Protein 3KZH (pdb70)

CATH classification: 3.40.1190.20

Structure (mmCIF, N/CA/C/O backbone):
data_3KZH
#
_entry.id   3KZH
#
_cell.length_a   52.396
_cell.length_b   108.102
_cell.length_c   110.918
_cell.angle_alpha   90.00
_cell.angle_beta   90.00
_cell.angle_gamma   90.00
#
_symmetry.space_group_name_H-M   'P 21 21 21'
#
loop_
_entity.id
_entity.type
_entity.pdbx_description
1 polymer 'Probable sugar kinase'
2 non-polymer beta-D-glucopyranose
3 water water
#
loop_
_atom_site.group_PDB
_atom_site.id
_atom_site.type_symbol
_atom_site.label_atom_id
_atom_site.label_alt_id
_atom_site.label_comp_id
_atom_site.label_asym_id
_atom_site.label_entity_id
_atom_site.label_seq_id
_atom_site.pdbx_PDB_ins_code
_atom_site.Cartn_x
_atom_site.Cartn_y
_atom_site.Cartn_z
_atom_site.occupancy
_atom_site.B_iso_or_equiv
_atom_site.auth_seq_id
_atom_site.auth_comp_id
_atom_site.auth_asym_id
_atom_site.auth_atom_id
_atom_site.pdbx_PDB_model_num
ATOM 1 N N . ARG A 1 4 ? 24.043 90.230 -5.494 1.00 65.71 4 ARG A N 1
ATOM 2 C CA . ARG A 1 4 ? 24.309 90.659 -6.897 1.00 65.80 4 ARG A CA 1
ATOM 3 C C . ARG A 1 4 ? 23.367 89.976 -7.888 1.00 65.26 4 ARG A C 1
ATOM 4 O O . ARG A 1 4 ? 23.085 88.775 -7.769 1.00 65.61 4 ARG A O 1
ATOM 6 N N . LYS A 1 5 ? 22.921 90.749 -8.884 1.00 63.65 5 LYS A N 1
ATOM 7 C CA . LYS A 1 5 ? 22.004 90.285 -9.937 1.00 61.11 5 LYS A CA 1
ATOM 8 C C . LYS A 1 5 ? 22.708 89.492 -11.056 1.00 58.70 5 LYS A C 1
ATOM 9 O O . LYS A 1 5 ? 22.125 89.238 -12.119 1.00 58.73 5 LYS A O 1
ATOM 11 N N . GLU A 1 6 ? 23.940 89.057 -10.767 1.00 54.76 6 GLU A N 1
ATOM 12 C CA . GLU A 1 6 ? 24.782 88.281 -11.681 1.00 50.84 6 GLU A CA 1
ATOM 13 C C . GLU A 1 6 ? 24.200 86.892 -11.989 1.00 44.06 6 GLU A C 1
ATOM 14 O O . GLU A 1 6 ? 23.480 86.331 -11.157 1.00 42.56 6 GLU A O 1
ATOM 20 N N . PRO A 1 7 ? 24.453 86.346 -13.207 1.00 38.63 7 PRO A N 1
ATOM 21 C CA . PRO A 1 7 ? 23.942 85.020 -13.583 1.00 34.75 7 PRO A CA 1
ATOM 22 C C . PRO A 1 7 ? 24.374 83.888 -12.641 1.00 30.11 7 PRO A C 1
ATOM 23 O O . PRO A 1 7 ? 25.479 83.903 -12.094 1.00 27.53 7 PRO A O 1
ATOM 27 N N . TYR A 1 8 ? 23.468 82.938 -12.437 1.00 26.25 8 TYR A N 1
ATOM 28 C CA . TYR A 1 8 ? 23.709 81.812 -11.547 1.00 24.26 8 TYR A CA 1
ATOM 29 C C . TYR A 1 8 ? 23.345 80.466 -12.156 1.00 22.56 8 TYR A C 1
ATOM 30 O O . TYR A 1 8 ? 22.569 80.391 -13.117 1.00 21.12 8 TYR A O 1
ATOM 39 N N . LEU A 1 9 ? 23.830 79.412 -11.502 1.00 21.97 9 LEU A N 1
ATOM 40 C CA . LEU A 1 9 ? 23.545 78.033 -11.883 1.00 22.10 9 LEU A CA 1
ATOM 41 C C . LEU A 1 9 ? 22.723 77.442 -10.761 1.00 19.89 9 LEU A C 1
ATOM 42 O O . LEU A 1 9 ? 23.078 77.578 -9.589 1.00 17.75 9 LEU A O 1
ATOM 47 N N . LEU A 1 10 ? 21.658 76.744 -11.140 1.00 18.94 10 LEU A N 1
ATOM 48 C CA . LEU A 1 10 ? 20.799 76.102 -10.176 1.00 18.09 10 LEU A CA 1
ATOM 49 C C . LEU A 1 10 ? 21.047 74.610 -10.113 1.00 17.60 10 LEU A C 1
ATOM 50 O O . LEU A 1 10 ? 21.181 73.948 -11.141 1.00 15.61 10 LEU A O 1
ATOM 55 N N . VAL A 1 11 ? 21.181 74.111 -8.887 1.00 16.15 11 VAL A N 1
ATOM 56 C CA . VAL A 1 11 ? 21.362 72.691 -8.630 1.00 18.75 11 VAL A CA 1
ATOM 57 C C . VAL A 1 11 ? 20.141 72.350 -7.784 1.00 20.75 11 VAL A C 1
ATOM 58 O O . VAL A 1 11 ? 19.854 73.041 -6.808 1.00 21.37 11 VAL A O 1
ATOM 62 N N . PHE A 1 12 ? 19.390 71.338 -8.210 1.00 21.11 12 PHE A N 1
ATOM 63 C CA . PHE A 1 12 ? 18.180 70.903 -7.507 1.00 21.02 12 PHE A CA 1
ATOM 64 C C . PHE A 1 12 ? 18.321 69.426 -7.116 1.00 18.91 12 PHE A C 1
ATOM 65 O O . PHE A 1 12 ? 18.422 68.576 -7.988 1.00 20.33 12 PHE A O 1
ATOM 73 N N . GLY A 1 13 ? 18.284 69.133 -5.816 1.00 17.97 13 GLY A N 1
ATOM 74 C CA . GLY A 1 13 ? 18.408 67.761 -5.342 1.00 18.99 13 GLY A CA 1
ATOM 75 C C . GLY A 1 13 ? 18.631 67.579 -3.846 1.00 19.86 13 GLY A C 1
ATOM 76 O O . GLY A 1 13 ? 18.668 68.544 -3.089 1.00 19.30 13 GLY A O 1
ATOM 77 N N . ALA A 1 14 ? 18.862 66.333 -3.443 1.00 21.53 14 ALA A N 1
ATOM 78 C CA . ALA A 1 14 ? 19.057 65.944 -2.040 1.00 23.32 14 ALA A CA 1
ATOM 79 C C . ALA A 1 14 ? 20.356 66.337 -1.314 1.00 23.28 14 ALA A C 1
ATOM 80 O O . ALA A 1 14 ? 21.398 66.529 -1.934 1.00 25.12 14 ALA A O 1
ATOM 82 N N . SER A 1 15 ? 20.239 66.487 0.007 1.00 25.80 15 SER A N 1
ATOM 83 C CA . SER A 1 15 ? 21.339 66.801 0.927 1.00 27.16 15 SER A CA 1
ATOM 84 C C . SER A 1 15 ? 21.237 65.757 2.027 1.00 28.09 15 SER A C 1
ATOM 85 O O . SER A 1 15 ? 20.207 65.656 2.696 1.00 28.40 15 SER A O 1
ATOM 88 N N . VAL A 1 16 ? 22.302 64.983 2.213 1.00 28.01 16 VAL A N 1
ATOM 89 C CA . VAL A 1 16 ? 22.330 63.947 3.236 1.00 28.36 16 VAL A CA 1
ATOM 90 C C . VAL A 1 16 ? 23.493 64.168 4.197 1.00 29.20 16 VAL A C 1
ATOM 91 O O . VAL A 1 16 ? 24.588 64.533 3.771 1.00 30.94 16 VAL A O 1
ATOM 95 N N . VAL A 1 17 ? 23.243 63.957 5.490 1.00 27.87 17 VAL A N 1
ATOM 96 C CA . VAL A 1 17 ? 24.295 64.039 6.502 1.00 27.24 17 VAL A CA 1
ATOM 97 C C . VAL A 1 17 ? 24.593 62.586 6.899 1.00 26.14 17 VAL A C 1
ATOM 98 O O . VAL A 1 17 ? 23.705 61.890 7.372 1.00 27.92 17 VAL A O 1
ATOM 102 N N . ASP A 1 18 ? 25.815 62.123 6.648 1.00 24.37 18 ASP A N 1
ATOM 103 C CA . ASP A 1 18 ? 26.238 60.766 7.010 1.00 25.81 18 ASP A CA 1
ATOM 104 C C . ASP A 1 18 ? 26.930 60.757 8.381 1.00 24.93 18 ASP A C 1
ATOM 105 O O . ASP A 1 18 ? 27.796 61.588 8.647 1.00 23.50 18 ASP A O 1
ATOM 110 N N . VAL A 1 19 ? 26.484 59.868 9.270 1.00 25.28 19 VAL A N 1
ATOM 111 C CA . VAL A 1 19 ? 27.063 59.718 10.617 1.00 25.30 19 VAL A CA 1
ATOM 112 C C . VAL A 1 19 ? 27.539 58.265 10.740 1.00 25.25 19 VAL A C 1
ATOM 113 O O . VAL A 1 19 ? 26.736 57.341 10.862 1.00 24.30 19 VAL A O 1
ATOM 117 N N . PHE A 1 20 ? 28.852 58.081 10.674 1.00 26.75 20 PHE A N 1
ATOM 118 C CA . PHE A 1 20 ? 29.470 56.761 10.723 1.00 30.35 20 PHE A CA 1
ATOM 119 C C . PHE A 1 20 ? 30.244 56.467 12.005 1.00 31.49 20 PHE A C 1
ATOM 120 O O . PHE A 1 20 ? 31.084 57.262 12.426 1.00 31.29 20 PHE A O 1
ATOM 128 N N . GLY A 1 21 ? 29.971 55.306 12.596 1.00 30.88 21 GLY A N 1
ATOM 129 C CA . GLY A 1 21 ? 30.663 54.878 13.802 1.00 31.48 21 GLY A CA 1
ATOM 130 C C . GLY A 1 21 ? 31.543 53.687 13.488 1.00 31.19 21 GLY A C 1
ATOM 131 O O . GLY A 1 21 ? 31.036 52.622 13.145 1.00 29.58 21 GLY A O 1
ATOM 132 N N . PHE A 1 22 ? 32.859 53.884 13.561 1.00 31.57 22 PHE A N 1
ATOM 133 C CA . PHE A 1 22 ? 33.840 52.832 13.279 1.00 33.76 22 PHE A CA 1
ATOM 134 C C . PHE A 1 22 ? 34.314 52.201 14.584 1.00 33.59 22 PHE A C 1
ATOM 135 O O . PHE A 1 22 ? 34.866 52.901 15.432 1.00 34.34 22 PHE A O 1
ATOM 143 N N . SER A 1 23 ? 34.135 50.886 14.726 1.00 34.05 23 SER A N 1
ATOM 144 C CA . SER A 1 23 ? 34.556 50.158 15.933 1.00 34.02 23 SER A CA 1
ATOM 145 C C . SER A 1 23 ? 36.078 50.072 16.083 1.00 34.48 23 SER A C 1
ATOM 146 O O . SER A 1 23 ? 36.774 49.713 15.133 1.00 31.29 23 SER A O 1
ATOM 149 N N . LYS A 1 24 ? 36.572 50.449 17.269 1.00 37.22 24 LYS A N 1
ATOM 150 C CA . LYS A 1 24 ? 38.006 50.407 17.603 1.00 40.14 24 LYS A CA 1
ATOM 151 C C . LYS A 1 24 ? 38.310 49.258 18.581 1.00 39.87 24 LYS A C 1
ATOM 152 O O . LYS A 1 24 ? 39.340 49.234 19.260 1.00 42.04 24 LYS A O 1
ATOM 158 N N . ALA A 1 25 ? 37.366 48.325 18.640 1.00 37.65 25 ALA A N 1
ATOM 159 C CA . ALA A 1 25 ? 37.416 47.117 19.456 1.00 36.44 25 ALA A CA 1
ATOM 160 C C . ALA A 1 25 ? 36.438 46.150 18.810 1.00 35.24 25 ALA A C 1
ATOM 161 O O . ALA A 1 25 ? 35.588 46.580 18.014 1.00 33.35 25 ALA A O 1
ATOM 163 N N . SER A 1 26 ? 36.539 44.866 19.172 1.00 33.11 26 SER A N 1
ATOM 164 C CA . SER A 1 26 ? 35.663 43.815 18.643 1.00 35.35 26 SER A CA 1
ATOM 165 C C . SER A 1 26 ? 34.184 44.106 18.864 1.00 33.88 26 SER A C 1
ATOM 166 O O . SER A 1 26 ? 33.752 44.323 19.997 1.00 31.08 26 SER A O 1
ATOM 169 N N . TYR A 1 27 ? 33.436 44.173 17.760 1.00 34.67 27 TYR A N 1
ATOM 170 C CA . TYR A 1 27 ? 31.998 44.449 17.797 1.00 35.55 27 TYR A CA 1
ATOM 171 C C . TYR A 1 27 ? 31.188 43.261 18.323 1.00 36.62 27 TYR A C 1
ATOM 172 O O . TYR A 1 27 ? 31.494 42.098 18.044 1.00 37.06 27 TYR A O 1
ATOM 181 N N . ARG A 1 28 ? 30.170 43.599 19.108 1.00 38.48 28 ARG A N 1
ATOM 182 C CA . ARG A 1 28 ? 29.232 42.662 19.709 1.00 43.61 28 ARG A CA 1
ATOM 183 C C . ARG A 1 28 ? 27.909 43.425 19.714 1.00 45.10 28 ARG A C 1
ATOM 184 O O . ARG A 1 28 ? 27.900 44.634 19.971 1.00 43.62 28 ARG A O 1
ATOM 192 N N . PRO A 1 29 ? 26.785 42.758 19.368 1.00 47.08 29 PRO A N 1
ATOM 193 C CA . PRO A 1 29 ? 25.485 43.445 19.370 1.00 49.52 29 PRO A CA 1
ATOM 194 C C . PRO A 1 29 ? 24.999 43.662 20.811 1.00 51.75 29 PRO A C 1
ATOM 195 O O . PRO A 1 29 ? 25.517 43.030 21.737 1.00 52.90 29 PRO A O 1
ATOM 199 N N . TYR A 1 30 ? 24.005 44.542 20.994 1.00 53.77 30 TYR A N 1
ATOM 200 C CA . TYR A 1 30 ? 23.405 44.896 22.310 1.00 57.05 30 TYR A CA 1
ATOM 201 C C . TYR A 1 30 ? 24.436 45.450 23.317 1.00 56.86 30 TYR A C 1
ATOM 202 O O . TYR A 1 30 ? 24.111 45.709 24.482 1.00 56.26 30 TYR A O 1
ATOM 211 N N . ASN A 1 31 ? 25.648 45.701 22.815 1.00 56.71 31 ASN A N 1
ATOM 212 C CA . ASN A 1 31 ? 26.785 46.175 23.601 1.00 56.61 31 ASN A CA 1
ATOM 213 C C . ASN A 1 31 ? 27.411 47.478 23.071 1.00 55.72 31 ASN A C 1
ATOM 214 O O . ASN A 1 31 ? 27.514 47.695 21.859 1.00 56.29 31 ASN A O 1
ATOM 219 N N . SER A 1 32 ? 27.818 48.331 24.012 1.00 53.64 32 SER A N 1
ATOM 220 C CA . SER A 1 32 ? 28.472 49.610 23.737 1.00 51.25 32 SER A CA 1
ATOM 221 C C . SER A 1 32 ? 29.939 49.347 23.355 1.00 49.64 32 SER A C 1
ATOM 222 O O . SER A 1 32 ? 30.741 48.934 24.197 1.00 49.83 32 SER A O 1
ATOM 225 N N . THR A 1 33 ? 30.258 49.539 22.074 1.00 47.14 33 THR A N 1
ATOM 226 C CA . THR A 1 33 ? 31.608 49.319 21.543 1.00 45.73 33 THR A CA 1
ATOM 227 C C . THR A 1 33 ? 32.391 50.640 21.437 1.00 46.60 33 THR A C 1
ATOM 228 O O . THR A 1 33 ? 31.841 51.638 20.982 1.00 45.86 33 THR A O 1
ATOM 232 N N . PRO A 1 34 ? 33.663 50.682 21.902 1.00 46.19 34 PRO A N 1
ATOM 233 C CA . PRO A 1 34 ? 34.397 51.949 21.772 1.00 45.27 34 PRO A CA 1
ATOM 234 C C . PRO A 1 34 ? 34.786 52.196 20.310 1.00 44.06 34 PRO A C 1
ATOM 235 O O . PRO A 1 34 ? 35.152 51.256 19.591 1.00 44.22 34 PRO A O 1
ATOM 239 N N . GLY A 1 35 ? 34.622 53.435 19.860 1.00 41.10 35 GLY A N 1
ATOM 240 C CA . GLY A 1 35 ? 34.944 53.740 18.483 1.00 40.67 35 GLY A CA 1
ATOM 241 C C . GLY A 1 35 ? 35.154 55.188 18.106 1.00 39.73 35 GLY A C 1
ATOM 242 O O . GLY A 1 35 ? 35.346 56.051 18.960 1.00 38.29 35 GLY A O 1
ATOM 243 N N . HIS A 1 36 ? 35.142 55.428 16.798 1.00 37.63 36 HIS A N 1
ATOM 244 C CA . HIS A 1 36 ? 35.339 56.753 16.237 1.00 36.44 36 HIS A CA 1
ATOM 245 C C . HIS A 1 36 ? 34.150 57.165 15.380 1.00 34.19 36 HIS A C 1
ATOM 246 O O . HIS A 1 36 ? 33.765 56.448 14.457 1.00 33.23 36 HIS A O 1
ATOM 253 N N . VAL A 1 37 ? 33.595 58.331 15.697 1.00 32.46 37 VAL A N 1
ATOM 254 C CA . VAL A 1 37 ? 32.461 58.893 14.974 1.00 35.10 37 VAL A CA 1
ATOM 255 C C . VAL A 1 37 ? 32.930 59.893 13.913 1.00 35.83 37 VAL A C 1
ATOM 256 O O . VAL A 1 37 ? 33.695 60.818 14.206 1.00 36.35 37 VAL A O 1
ATOM 260 N N . LYS A 1 38 ? 32.448 59.692 12.690 1.00 36.40 38 LYS A N 1
ATOM 261 C CA . LYS A 1 38 ? 32.784 60.541 11.554 1.00 37.83 38 LYS A CA 1
ATOM 262 C C . LYS A 1 38 ? 31.484 61.121 10.989 1.00 35.78 38 LYS A C 1
ATOM 263 O O . LYS A 1 38 ? 30.535 60.391 10.710 1.00 32.95 38 LYS A O 1
ATOM 269 N N . ILE A 1 39 ? 31.439 62.447 10.885 1.00 35.21 39 ILE A N 1
ATOM 270 C CA . ILE A 1 39 ? 30.281 63.152 10.333 1.00 34.54 39 ILE A CA 1
ATOM 271 C C . ILE A 1 39 ? 30.699 63.774 8.997 1.00 32.24 39 ILE A C 1
ATOM 272 O O . ILE A 1 39 ? 31.704 64.484 8.920 1.00 31.24 39 ILE A O 1
ATOM 277 N N . SER A 1 40 ? 29.945 63.471 7.944 1.00 31.74 40 SER A N 1
ATOM 278 C CA . SER A 1 40 ? 30.229 64.011 6.615 1.00 30.01 40 SER A CA 1
ATOM 279 C C . SER A 1 40 ? 28.957 64.363 5.860 1.00 29.17 40 SER A C 1
ATOM 280 O O . SER A 1 40 ? 27.902 63.786 6.104 1.00 27.98 40 SER A O 1
ATOM 283 N N . PHE A 1 41 ? 29.077 65.315 4.941 1.00 26.16 41 PHE A N 1
ATOM 284 C CA . PHE A 1 41 ? 27.958 65.756 4.118 1.00 25.02 41 PHE A CA 1
ATOM 285 C C . PHE A 1 41 ? 27.975 65.070 2.757 1.00 23.57 41 PHE A C 1
ATOM 286 O O . PHE A 1 41 ? 29.009 65.015 2.085 1.00 23.24 41 PHE A O 1
ATOM 294 N N . GLY A 1 42 ? 26.815 64.556 2.360 1.00 24.59 42 GLY A N 1
ATOM 295 C CA . GLY A 1 42 ? 26.689 63.841 1.104 1.00 23.06 42 GLY A CA 1
ATOM 296 C C . GLY A 1 42 ? 25.491 64.240 0.276 1.00 21.45 42 GLY A C 1
ATOM 297 O O . GLY A 1 42 ? 24.841 65.254 0.545 1.00 17.15 42 GLY A O 1
ATOM 298 N N . GLY A 1 43 ? 25.155 63.367 -0.677 1.00 20.52 43 GLY A N 1
ATOM 299 C CA . GLY A 1 43 ? 24.076 63.615 -1.620 1.00 20.44 43 GLY A CA 1
ATOM 300 C C . GLY A 1 43 ? 24.777 64.140 -2.861 1.00 19.38 43 GLY A C 1
ATOM 301 O O . GLY A 1 43 ? 25.499 65.128 -2.763 1.00 17.40 43 GLY A O 1
ATOM 302 N N . VAL A 1 44 ? 24.610 63.462 -4.001 1.00 22.52 44 VAL A N 1
ATOM 303 C CA . VAL A 1 44 ? 25.239 63.828 -5.292 1.00 22.48 44 VAL A CA 1
ATOM 304 C C . VAL A 1 44 ? 25.128 65.320 -5.621 1.00 20.88 44 VAL A C 1
ATOM 305 O O . VAL A 1 44 ? 26.134 65.990 -5.875 1.00 15.61 44 VAL A O 1
ATOM 309 N N . CYS A 1 45 ? 23.899 65.825 -5.548 1.00 20.35 45 CYS A N 1
ATOM 310 C CA . CYS A 1 45 ? 23.586 67.217 -5.828 1.00 19.75 45 CYS A CA 1
ATOM 311 C C . CYS A 1 45 ? 24.240 68.207 -4.874 1.00 20.72 45 CYS A C 1
ATOM 312 O O . CYS A 1 45 ? 24.682 69.274 -5.307 1.00 19.33 45 CYS A O 1
ATOM 315 N N . ARG A 1 46 ? 24.368 67.826 -3.599 1.00 21.49 46 ARG A N 1
ATOM 316 C CA . ARG A 1 46 ? 25.022 68.682 -2.599 1.00 21.47 46 ARG A CA 1
ATOM 317 C C . ARG A 1 46 ? 26.522 68.746 -2.831 1.00 18.59 46 ARG A C 1
ATOM 318 O O . ARG A 1 46 ? 27.138 69.776 -2.579 1.00 16.36 46 ARG A O 1
ATOM 326 N N . ASN A 1 47 ? 27.084 67.639 -3.318 1.00 17.61 47 ASN A N 1
ATOM 327 C CA . ASN A 1 47 ? 28.501 67.535 -3.636 1.00 20.38 47 ASN A CA 1
ATOM 328 C C . ASN A 1 47 ? 28.785 68.379 -4.884 1.00 20.72 47 ASN A C 1
ATOM 329 O O . ASN A 1 47 ? 29.782 69.095 -4.921 1.00 20.45 47 ASN A O 1
ATOM 334 N N . ILE A 1 48 ? 27.886 68.327 -5.877 1.00 19.04 48 ILE A N 1
ATOM 335 C CA . ILE A 1 48 ? 28.042 69.099 -7.123 1.00 19.16 48 ILE A CA 1
ATOM 336 C C . ILE A 1 48 ? 28.080 70.598 -6.800 1.00 17.55 48 ILE A C 1
ATOM 337 O O . ILE A 1 48 ? 29.033 71.282 -7.178 1.00 10.91 48 ILE A O 1
ATOM 342 N N . ALA A 1 49 ? 27.076 71.055 -6.043 1.00 14.33 49 ALA A N 1
ATOM 343 C CA . ALA A 1 49 ? 26.942 72.443 -5.603 1.00 15.44 49 ALA A CA 1
ATOM 344 C C . ALA A 1 49 ? 28.157 72.943 -4.818 1.00 16.22 49 ALA A C 1
ATOM 345 O O . ALA A 1 49 ? 28.588 74.082 -5.025 1.00 13.80 49 ALA A O 1
ATOM 347 N N . GLU A 1 50 ? 28.734 72.076 -3.973 1.00 17.92 50 GLU A N 1
ATOM 348 C CA . GLU A 1 50 ? 29.933 72.428 -3.189 1.00 19.85 50 GLU A CA 1
ATOM 349 C C . GLU A 1 50 ? 31.132 72.639 -4.115 1.00 18.97 50 GLU A C 1
ATOM 350 O O . GLU A 1 50 ? 31.764 73.700 -4.057 1.00 18.35 50 GLU A O 1
ATOM 356 N N . ASN A 1 51 ? 31.376 71.670 -5.005 1.00 16.35 51 ASN A N 1
ATOM 357 C CA . ASN A 1 51 ? 32.481 71.711 -5.981 1.00 17.23 51 ASN A CA 1
ATOM 358 C C . ASN A 1 51 ? 32.415 72.956 -6.892 1.00 15.66 51 ASN A C 1
ATOM 359 O O . ASN A 1 51 ? 33.445 73.535 -7.237 1.00 13.40 51 ASN A O 1
ATOM 372 N N . ALA A 1 53 ? 30.736 75.990 -6.105 1.00 11.08 53 ALA A N 1
ATOM 373 C CA . ALA A 1 53 ? 30.961 77.169 -5.269 1.00 14.86 53 ALA A CA 1
ATOM 374 C C . ALA A 1 53 ? 32.453 77.297 -4.939 1.00 15.09 53 ALA A C 1
ATOM 375 O O . ALA A 1 53 ? 32.991 78.411 -4.880 1.00 14.22 53 ALA A O 1
ATOM 377 N N . ARG A 1 54 ? 33.120 76.144 -4.808 1.00 14.54 54 ARG A N 1
ATOM 378 C CA . ARG A 1 54 ? 34.555 76.079 -4.519 1.00 17.30 54 ARG A CA 1
ATOM 379 C C . ARG A 1 54 ? 35.425 76.648 -5.637 1.00 18.51 54 ARG A C 1
ATOM 380 O O . ARG A 1 54 ? 36.478 77.203 -5.367 1.00 17.18 54 ARG A O 1
ATOM 388 N N . VAL A 1 55 ? 34.966 76.528 -6.884 1.00 17.73 55 VAL A N 1
ATOM 389 C CA . VAL A 1 55 ? 35.710 77.042 -8.027 1.00 19.20 55 VAL A CA 1
ATOM 390 C C . VAL A 1 55 ? 35.221 78.413 -8.497 1.00 20.54 55 VAL A C 1
ATOM 391 O O . VAL A 1 55 ? 35.636 78.909 -9.546 1.00 20.79 55 VAL A O 1
ATOM 395 N N . GLY A 1 56 ? 34.324 79.005 -7.706 1.00 20.47 56 GLY A N 1
ATOM 396 C CA . GLY A 1 56 ? 33.808 80.332 -7.990 1.00 20.81 56 GLY A CA 1
ATOM 397 C C . GLY A 1 56 ? 32.506 80.518 -8.737 1.00 20.17 56 GLY A C 1
ATOM 398 O O . GLY A 1 56 ? 32.173 81.652 -9.064 1.00 20.93 56 GLY A O 1
ATOM 399 N N . VAL A 1 57 ? 31.765 79.445 -9.007 1.00 20.14 57 VAL A N 1
ATOM 400 C CA . VAL A 1 57 ? 30.482 79.569 -9.708 1.00 20.06 57 VAL A CA 1
ATOM 401 C C . VAL A 1 57 ? 29.448 80.088 -8.717 1.00 18.79 57 VAL A C 1
ATOM 402 O O . VAL A 1 57 ? 29.426 79.666 -7.564 1.00 18.37 57 VAL A O 1
ATOM 406 N N . ASN A 1 58 ? 28.641 81.045 -9.173 1.00 18.74 58 ASN A N 1
ATOM 407 C CA . ASN A 1 58 ? 27.552 81.637 -8.392 1.00 19.37 58 ASN A CA 1
ATOM 408 C C . ASN A 1 58 ? 26.518 80.522 -8.480 1.00 19.18 58 ASN A C 1
ATOM 409 O O . ASN A 1 58 ? 25.960 80.245 -9.548 1.00 18.01 58 ASN A O 1
ATOM 414 N N . THR A 1 59 ? 26.403 79.807 -7.367 1.00 17.62 59 THR A N 1
ATOM 415 C CA . THR A 1 59 ? 25.562 78.635 -7.259 1.00 18.03 59 THR A CA 1
ATOM 416 C C . THR A 1 59 ? 24.339 78.797 -6.389 1.00 16.66 59 THR A C 1
ATOM 417 O O . THR A 1 59 ? 24.411 79.295 -5.275 1.00 15.03 59 THR A O 1
ATOM 421 N N . ASN A 1 60 ? 23.213 78.344 -6.921 1.00 18.11 60 ASN A N 1
ATOM 422 C CA . ASN A 1 60 ? 21.961 78.340 -6.188 1.00 18.73 60 ASN A CA 1
ATOM 423 C C . ASN A 1 60 ? 21.659 76.855 -5.991 1.00 15.79 60 ASN A C 1
ATOM 424 O O . ASN A 1 60 ? 21.491 76.099 -6.947 1.00 11.57 60 ASN A O 1
ATOM 429 N N . PHE A 1 61 ? 21.677 76.438 -4.735 1.00 15.35 61 PHE A N 1
ATOM 430 C CA . PHE A 1 61 ? 21.387 75.056 -4.382 1.00 16.30 61 PHE A CA 1
ATOM 431 C C . PHE A 1 61 ? 20.039 74.947 -3.677 1.00 15.23 61 PHE A C 1
ATOM 432 O O . PHE A 1 61 ? 19.913 75.286 -2.505 1.00 14.61 61 PHE A O 1
ATOM 448 N N . SER A 1 63 ? 17.456 72.568 -2.107 1.00 19.39 63 SER A N 1
ATOM 449 C CA . SER A 1 63 ? 17.370 71.241 -1.539 1.00 22.38 63 SER A CA 1
ATOM 450 C C . SER A 1 63 ? 16.175 71.083 -0.625 1.00 25.87 63 SER A C 1
ATOM 451 O O . SER A 1 63 ? 15.225 71.874 -0.677 1.00 25.67 63 SER A O 1
ATOM 454 N N . ILE A 1 64 ? 16.212 70.009 0.163 1.00 27.56 64 ILE A N 1
ATOM 455 C CA . ILE A 1 64 ? 15.183 69.669 1.136 1.00 30.20 64 ILE A CA 1
ATOM 456 C C . ILE A 1 64 ? 15.865 69.491 2.501 1.00 30.22 64 ILE A C 1
ATOM 457 O O . ILE A 1 64 ? 16.602 68.532 2.719 1.00 27.91 64 ILE A O 1
ATOM 462 N N . LEU A 1 65 ? 15.638 70.443 3.398 1.00 32.38 65 LEU A N 1
ATOM 463 C CA . LEU A 1 65 ? 16.197 70.378 4.741 1.00 35.96 65 LEU A CA 1
ATOM 464 C C . LEU A 1 65 ? 15.108 70.031 5.752 1.00 38.99 65 LEU A C 1
ATOM 465 O O . LEU A 1 65 ? 13.928 69.914 5.389 1.00 38.91 65 LEU A O 1
ATOM 470 N N . GLY A 1 66 ? 15.497 69.904 7.019 1.00 41.21 66 GLY A N 1
ATOM 471 C CA . GLY A 1 66 ? 14.530 69.532 8.028 1.00 44.06 66 GLY A CA 1
ATOM 472 C C . GLY A 1 66 ? 14.334 70.334 9.284 1.00 45.79 66 GLY A C 1
ATOM 473 O O . GLY A 1 66 ? 13.679 69.817 10.183 1.00 48.32 66 GLY A O 1
ATOM 474 N N . ASN A 1 67 ? 14.902 71.542 9.386 1.00 46.76 67 ASN A N 1
ATOM 475 C CA . ASN A 1 67 ? 14.737 72.424 10.571 1.00 47.65 67 ASN A CA 1
ATOM 476 C C . ASN A 1 67 ? 15.482 71.957 11.848 1.00 47.26 67 ASN A C 1
ATOM 477 O O . ASN A 1 67 ? 15.666 72.730 12.795 1.00 47.46 67 ASN A O 1
ATOM 482 N N . ASP A 1 68 ? 15.975 70.722 11.828 1.00 46.13 68 ASP A N 1
ATOM 483 C CA . ASP A 1 68 ? 16.705 70.131 12.947 1.00 45.60 68 ASP A CA 1
ATOM 484 C C . ASP A 1 68 ? 18.173 70.588 13.011 1.00 44.98 68 ASP A C 1
ATOM 485 O O . ASP A 1 68 ? 18.569 71.508 12.290 1.00 45.03 68 ASP A O 1
ATOM 490 N N . GLU A 1 69 ? 18.977 69.902 13.826 1.00 43.77 69 GLU A N 1
ATOM 491 C CA . GLU A 1 69 ? 20.395 70.221 14.007 1.00 42.84 69 GLU A CA 1
ATOM 492 C C . GLU A 1 69 ? 21.277 69.943 12.788 1.00 40.36 69 GLU A C 1
ATOM 493 O O . GLU A 1 69 ? 22.267 70.641 12.564 1.00 39.73 69 GLU A O 1
ATOM 499 N N . HIS A 1 70 ? 20.908 68.931 12.006 1.00 37.74 70 HIS A N 1
ATOM 500 C CA . HIS A 1 70 ? 21.643 68.574 10.795 1.00 35.92 70 HIS A CA 1
ATOM 501 C C . HIS A 1 70 ? 21.334 69.571 9.691 1.00 34.16 70 HIS A C 1
ATOM 502 O O . HIS A 1 70 ? 22.153 69.787 8.797 1.00 32.50 70 HIS A O 1
ATOM 509 N N . GLY A 1 71 ? 20.160 70.198 9.799 1.00 32.27 71 GLY A N 1
ATOM 510 C CA . GLY A 1 71 ? 19.725 71.215 8.855 1.00 30.85 71 GLY A CA 1
ATOM 511 C C . GLY A 1 71 ? 20.567 72.459 9.035 1.00 29.90 71 GLY A C 1
ATOM 512 O O . GLY A 1 71 ? 21.009 73.041 8.052 1.00 27.09 71 GLY A O 1
ATOM 513 N N . LYS A 1 72 ? 20.865 72.799 10.291 1.00 30.84 72 LYS A N 1
ATOM 514 C CA . LYS A 1 72 ? 21.694 73.965 10.624 1.00 33.54 72 LYS A CA 1
ATOM 515 C C . LYS A 1 72 ? 23.157 73.737 10.233 1.00 31.82 72 LYS A C 1
ATOM 516 O O . LYS A 1 72 ? 23.868 74.690 9.900 1.00 32.02 72 LYS A O 1
ATOM 522 N N . SER A 1 73 ? 23.576 72.469 10.249 1.00 29.79 73 SER A N 1
ATOM 523 C CA . SER A 1 73 ? 24.940 72.055 9.895 1.00 31.16 73 SER A CA 1
ATOM 524 C C . SER A 1 73 ? 25.208 72.278 8.403 1.00 30.33 73 SER A C 1
ATOM 525 O O . SER A 1 73 ? 26.239 72.845 8.028 1.00 28.14 73 SER A O 1
ATOM 528 N N . ILE A 1 74 ? 24.250 71.851 7.574 1.00 30.15 74 ILE A N 1
ATOM 529 C CA . ILE A 1 74 ? 24.303 71.997 6.112 1.00 29.84 74 ILE A CA 1
ATOM 530 C C . ILE A 1 74 ? 24.313 73.492 5.763 1.00 28.34 74 ILE A C 1
ATOM 531 O O . ILE A 1 74 ? 25.214 73.943 5.056 1.00 29.93 74 ILE A O 1
ATOM 536 N N . VAL A 1 75 ? 23.370 74.253 6.331 1.00 25.41 75 VAL A N 1
ATOM 537 C CA . VAL A 1 75 ? 23.250 75.691 6.084 1.00 23.15 75 VAL A CA 1
ATOM 538 C C . VAL A 1 75 ? 24.523 76.444 6.429 1.00 22.90 75 VAL A C 1
ATOM 539 O O . VAL A 1 75 ? 24.997 77.244 5.621 1.00 18.37 75 VAL A O 1
ATOM 543 N N . GLU A 1 76 ? 25.112 76.129 7.585 1.00 24.27 76 GLU A N 1
ATOM 544 C CA . GLU A 1 76 ? 26.361 76.767 8.007 1.00 24.31 76 GLU A CA 1
ATOM 545 C C . GLU A 1 76 ? 27.527 76.449 7.077 1.00 21.46 76 GLU A C 1
ATOM 546 O O . GLU A 1 76 ? 28.322 77.333 6.761 1.00 18.54 76 GLU A O 1
ATOM 552 N N . HIS A 1 77 ? 27.573 75.211 6.575 1.00 21.14 77 HIS A N 1
ATOM 553 C CA . HIS A 1 77 ? 28.627 74.794 5.646 1.00 21.86 77 HIS A CA 1
ATOM 554 C C . HIS A 1 77 ? 28.446 75.499 4.295 1.00 21.53 77 HIS A C 1
ATOM 555 O O . HIS A 1 77 ? 29.423 75.893 3.670 1.00 18.92 77 HIS A O 1
ATOM 562 N N . SER A 1 78 ? 27.185 75.724 3.916 1.00 22.86 78 SER A N 1
ATOM 563 C CA . SER A 1 78 ? 26.842 76.410 2.674 1.00 25.33 78 SER A CA 1
ATOM 564 C C . SER A 1 78 ? 27.226 77.883 2.674 1.00 25.54 78 SER A C 1
ATOM 565 O O . SER A 1 78 ? 27.610 78.419 1.637 1.00 23.35 78 SER A O 1
ATOM 568 N N . LYS A 1 79 ? 27.150 78.515 3.847 1.00 26.32 79 LYS A N 1
ATOM 569 C CA . LYS A 1 79 ? 27.523 79.926 4.013 1.00 28.81 79 LYS A CA 1
ATOM 570 C C . LYS A 1 79 ? 29.045 80.068 4.054 1.00 26.35 79 LYS A C 1
ATOM 571 O O . LYS A 1 79 ? 29.583 81.088 3.629 1.00 26.25 79 LYS A O 1
ATOM 577 N N . LYS A 1 80 ? 29.726 79.027 4.535 1.00 25.07 80 LYS A N 1
ATOM 578 C CA . LYS A 1 80 ? 31.186 79.002 4.615 1.00 26.01 80 LYS A CA 1
ATOM 579 C C . LYS A 1 80 ? 31.800 78.825 3.216 1.00 24.55 80 LYS A C 1
ATOM 580 O O . LYS A 1 80 ? 32.723 79.559 2.848 1.00 22.12 80 LYS A O 1
ATOM 586 N N . ILE A 1 81 ? 31.263 77.871 2.445 1.00 22.36 81 ILE A N 1
ATOM 587 C CA . ILE A 1 81 ? 31.745 77.581 1.091 1.00 22.26 81 ILE A CA 1
ATOM 588 C C . ILE A 1 81 ? 31.191 78.566 0.054 1.00 21.66 81 ILE A C 1
ATOM 589 O O . ILE A 1 81 ? 31.937 79.075 -0.790 1.00 21.20 81 ILE A O 1
ATOM 594 N N . GLY A 1 82 ? 29.893 78.829 0.109 1.00 20.55 82 GLY A N 1
ATOM 595 C CA . GLY A 1 82 ? 29.325 79.767 -0.842 1.00 21.20 82 GLY A CA 1
ATOM 596 C C . GLY A 1 82 ? 28.244 79.271 -1.770 1.00 17.99 82 GLY A C 1
ATOM 597 O O . GLY A 1 82 ? 28.016 79.903 -2.801 1.00 17.73 82 GLY A O 1
ATOM 598 N N . TYR A 1 83 ? 27.641 78.121 -1.468 1.00 17.35 83 TYR A N 1
ATOM 599 C CA . TYR A 1 83 ? 26.540 77.617 -2.290 1.00 17.89 83 TYR A CA 1
ATOM 600 C C . TYR A 1 83 ? 25.254 78.034 -1.572 1.00 19.78 83 TYR A C 1
ATOM 601 O O . TYR A 1 83 ? 24.983 77.619 -0.444 1.00 17.60 83 TYR A O 1
ATOM 610 N N . HIS A 1 84 ? 24.550 78.974 -2.201 1.00 21.17 84 HIS A N 1
ATOM 611 C CA . HIS A 1 84 ? 23.323 79.584 -1.678 1.00 19.13 84 HIS A CA 1
ATOM 612 C C . HIS A 1 84 ? 22.102 78.678 -1.649 1.00 18.37 84 HIS A C 1
ATOM 613 O O . HIS A 1 84 ? 21.546 78.304 -2.677 1.00 15.62 84 HIS A O 1
ATOM 628 N N . ASP A 1 86 ? 19.209 79.485 0.071 1.00 24.13 86 ASP A N 1
ATOM 629 C CA . ASP A 1 86 ? 18.078 80.344 0.459 1.00 27.72 86 ASP A CA 1
ATOM 630 C C . ASP A 1 86 ? 16.696 79.879 0.009 1.00 26.14 86 ASP A C 1
ATOM 631 O O . ASP A 1 86 ? 15.742 79.905 0.787 1.00 26.83 86 ASP A O 1
ATOM 636 N N . ASP A 1 87 ? 16.625 79.372 -1.215 1.00 25.07 87 ASP A N 1
ATOM 637 C CA . ASP A 1 87 ? 15.372 78.915 -1.800 1.00 25.04 87 ASP A CA 1
ATOM 638 C C . ASP A 1 87 ? 14.990 77.459 -1.550 1.00 24.42 87 ASP A C 1
ATOM 639 O O . ASP A 1 87 ? 14.065 76.948 -2.187 1.00 24.08 87 ASP A O 1
ATOM 644 N N . SER A 1 88 ? 15.651 76.816 -0.586 1.00 25.04 88 SER A N 1
ATOM 645 C CA . SER A 1 88 ? 15.392 75.409 -0.253 1.00 27.51 88 SER A CA 1
ATOM 646 C C . SER A 1 88 ? 14.105 75.179 0.537 1.00 29.09 88 SER A C 1
ATOM 647 O O . SER A 1 88 ? 13.526 76.115 1.110 1.00 27.24 88 SER A O 1
ATOM 658 N N . VAL A 1 90 ? 12.242 73.789 3.702 1.00 35.36 90 VAL A N 1
ATOM 659 C CA . VAL A 1 90 ? 12.465 73.487 5.107 1.00 38.21 90 VAL A CA 1
ATOM 660 C C . VAL A 1 90 ? 11.174 72.882 5.682 1.00 39.00 90 VAL A C 1
ATOM 661 O O . VAL A 1 90 ? 10.097 73.466 5.553 1.00 38.51 90 VAL A O 1
ATOM 665 N N . ILE A 1 91 ? 11.278 71.673 6.234 1.00 40.87 91 ILE A N 1
ATOM 666 C CA . ILE A 1 91 ? 10.125 70.987 6.822 1.00 43.56 91 ILE A CA 1
ATOM 667 C C . ILE A 1 91 ? 10.096 71.153 8.335 1.00 45.65 91 ILE A C 1
ATOM 668 O O . ILE A 1 91 ? 10.962 70.635 9.044 1.00 44.50 91 ILE A O 1
ATOM 673 N N . GLU A 1 92 ? 9.060 71.841 8.814 1.00 49.35 92 GLU A N 1
ATOM 674 C CA . GLU A 1 92 ? 8.855 72.079 10.239 1.00 52.98 92 GLU A CA 1
ATOM 675 C C . GLU A 1 92 ? 8.534 70.772 10.963 1.00 53.19 92 GLU A C 1
ATOM 676 O O . GLU A 1 92 ? 7.580 70.066 10.603 1.00 51.95 92 GLU A O 1
ATOM 682 N N . GLY A 1 93 ? 9.414 70.410 11.900 1.00 52.68 93 GLY A N 1
ATOM 683 C CA . GLY A 1 93 ? 9.261 69.179 12.660 1.00 53.84 93 GLY A CA 1
ATOM 684 C C . GLY A 1 93 ? 9.835 67.968 11.941 1.00 53.47 93 GLY A C 1
ATOM 685 O O . GLY A 1 93 ? 10.004 66.901 12.545 1.00 55.27 93 GLY A O 1
ATOM 686 N N . GLY A 1 94 ? 10.149 68.145 10.654 1.00 52.30 94 GLY A N 1
ATOM 687 C CA . GLY A 1 94 ? 10.707 67.079 9.834 1.00 50.21 94 GLY A CA 1
ATOM 688 C C . GLY A 1 94 ? 12.178 66.829 10.100 1.00 48.80 94 GLY A C 1
ATOM 689 O O . GLY A 1 94 ? 12.778 67.459 10.976 1.00 48.86 94 GLY A O 1
ATOM 690 N N . SER A 1 95 ? 12.760 65.899 9.354 1.00 47.75 95 SER A N 1
ATOM 691 C CA . SER A 1 95 ? 14.167 65.566 9.528 1.00 46.24 95 SER A CA 1
ATOM 692 C C . SER A 1 95 ? 14.975 65.738 8.258 1.00 44.20 95 SER A C 1
ATOM 693 O O . SER A 1 95 ? 14.502 65.408 7.171 1.00 42.63 95 SER A O 1
ATOM 696 N N . THR A 1 96 ? 16.188 66.277 8.409 1.00 40.99 96 THR A N 1
ATOM 697 C CA . THR A 1 96 ? 17.124 66.450 7.297 1.00 38.36 96 THR A CA 1
ATOM 698 C C . THR A 1 96 ? 17.617 65.027 7.011 1.00 35.61 96 THR A C 1
ATOM 699 O O . THR A 1 96 ? 17.907 64.292 7.956 1.00 35.38 96 THR A O 1
ATOM 703 N N . PRO A 1 97 ? 17.617 64.590 5.727 1.00 33.54 97 PRO A N 1
ATOM 704 C CA . PRO A 1 97 ? 18.076 63.243 5.357 1.00 33.55 97 PRO A CA 1
ATOM 705 C C . PRO A 1 97 ? 19.402 62.874 6.025 1.00 34.15 97 PRO A C 1
ATOM 706 O O . PRO A 1 97 ? 20.382 63.618 5.949 1.00 33.29 97 PRO A O 1
ATOM 710 N N . THR A 1 98 ? 19.355 61.799 6.805 1.00 35.86 98 THR A N 1
ATOM 711 C CA . THR A 1 98 ? 20.506 61.325 7.562 1.00 35.79 98 THR A CA 1
ATOM 712 C C . THR A 1 98 ? 20.657 59.819 7.475 1.00 34.78 98 THR A C 1
ATOM 713 O O . THR A 1 98 ? 19.673 59.084 7.467 1.00 35.10 98 THR A O 1
ATOM 717 N N . TYR A 1 99 ? 21.904 59.381 7.384 1.00 34.30 99 TYR A N 1
ATOM 718 C CA . TYR A 1 99 ? 22.222 57.965 7.341 1.00 35.83 99 TYR A CA 1
ATOM 719 C C . TYR A 1 99 ? 23.187 57.676 8.493 1.00 35.99 99 TYR A C 1
ATOM 720 O O . TYR A 1 99 ? 24.344 58.100 8.472 1.00 34.29 99 TYR A O 1
ATOM 729 N N . LEU A 1 100 ? 22.668 56.996 9.513 1.00 36.60 100 LEU A N 1
ATOM 730 C CA . LEU A 1 100 ? 23.434 56.617 10.696 1.00 37.05 100 LEU A CA 1
ATOM 731 C C . LEU A 1 100 ? 23.854 55.152 10.575 1.00 35.58 100 LEU A C 1
ATOM 732 O O . LEU A 1 100 ? 23.005 54.275 10.549 1.00 35.72 100 LEU A O 1
ATOM 737 N N . ALA A 1 101 ? 25.158 54.900 10.494 1.00 34.86 101 ALA A N 1
ATOM 738 C CA . ALA A 1 101 ? 25.665 53.534 10.375 1.00 33.78 101 ALA A CA 1
ATOM 739 C C . ALA A 1 101 ? 26.806 53.188 11.300 1.00 33.28 101 ALA A C 1
ATOM 740 O O . ALA A 1 101 ? 27.719 53.982 11.502 1.00 31.21 101 ALA A O 1
ATOM 742 N N . ILE A 1 102 ? 26.751 51.974 11.843 1.00 33.46 102 ILE A N 1
ATOM 743 C CA . ILE A 1 102 ? 27.790 51.466 12.732 1.00 34.03 102 ILE A CA 1
ATOM 744 C C . ILE A 1 102 ? 28.543 50.348 12.006 1.00 36.02 102 ILE A C 1
ATOM 745 O O . ILE A 1 102 ? 27.938 49.390 11.521 1.00 35.98 102 ILE A O 1
ATOM 750 N N . LEU A 1 103 ? 29.856 50.534 11.881 1.00 37.38 103 LEU A N 1
ATOM 751 C CA . LEU A 1 103 ? 30.742 49.576 11.224 1.00 40.27 103 LEU A CA 1
ATOM 752 C C . LEU A 1 103 ? 31.565 48.803 12.254 1.00 42.08 103 LEU A C 1
ATOM 753 O O . LEU A 1 103 ? 31.842 49.320 13.345 1.00 41.25 103 LEU A O 1
ATOM 758 N N . ASP A 1 104 ? 31.947 47.569 11.909 1.00 43.62 104 ASP A N 1
ATOM 759 C CA . ASP A 1 104 ? 32.757 46.742 12.800 1.00 45.86 104 ASP A CA 1
ATOM 760 C C . ASP A 1 104 ? 34.255 46.998 12.618 1.00 46.85 104 ASP A C 1
ATOM 761 O O . ASP A 1 104 ? 34.636 47.899 11.870 1.00 47.67 104 ASP A O 1
ATOM 766 N N . GLU A 1 105 ? 35.081 46.211 13.309 1.00 48.26 105 GLU A N 1
ATOM 767 C CA . GLU A 1 105 ? 36.547 46.304 13.266 1.00 50.01 105 GLU A CA 1
ATOM 768 C C . GLU A 1 105 ? 37.158 46.058 11.877 1.00 50.47 105 GLU A C 1
ATOM 769 O O . GLU A 1 105 ? 38.288 46.476 11.600 1.00 51.07 105 GLU A O 1
ATOM 775 N N . ASN A 1 106 ? 36.395 45.378 11.019 1.00 50.55 106 ASN A N 1
ATOM 776 C CA . ASN A 1 106 ? 36.805 45.063 9.648 1.00 50.21 106 ASN A CA 1
ATOM 777 C C . ASN A 1 106 ? 36.347 46.160 8.686 1.00 49.00 106 ASN A C 1
ATOM 778 O O . ASN A 1 106 ? 36.915 46.324 7.602 1.00 48.65 106 ASN A O 1
ATOM 783 N N . GLY A 1 107 ? 35.313 46.896 9.093 1.00 48.48 107 GLY A N 1
ATOM 784 C CA . GLY A 1 107 ? 34.782 47.981 8.284 1.00 48.33 107 GLY A CA 1
ATOM 785 C C . GLY A 1 107 ? 33.435 47.696 7.653 1.00 47.17 107 GLY A C 1
ATOM 786 O O . GLY A 1 107 ? 32.931 48.504 6.872 1.00 47.34 107 GLY A O 1
ATOM 787 N N . GLU A 1 108 ? 32.853 46.550 7.993 1.00 46.58 108 GLU A N 1
ATOM 788 C CA . GLU A 1 108 ? 31.553 46.144 7.466 1.00 46.39 108 GLU A CA 1
ATOM 789 C C . GLU A 1 108 ? 30.392 46.665 8.296 1.00 45.02 108 GLU A C 1
ATOM 790 O O . GLU A 1 108 ? 30.468 46.705 9.528 1.00 43.13 108 GLU A O 1
ATOM 804 N N . VAL A 1 110 ? 27.252 46.567 10.275 1.00 39.43 110 VAL A N 1
ATOM 805 C CA . VAL A 1 110 ? 26.596 45.594 11.128 1.00 38.08 110 VAL A CA 1
ATOM 806 C C . VAL A 1 110 ? 25.286 46.145 11.671 1.00 37.18 110 VAL A C 1
ATOM 807 O O . VAL A 1 110 ? 24.514 45.411 12.297 1.00 38.63 110 VAL A O 1
ATOM 811 N N . SER A 1 111 ? 25.048 47.435 11.418 1.00 35.21 111 SER A N 1
ATOM 812 C CA . SER A 1 111 ? 23.843 48.138 11.880 1.00 35.98 111 SER A CA 1
ATOM 813 C C . SER A 1 111 ? 23.705 49.511 11.207 1.00 35.13 111 SER A C 1
ATOM 814 O O . SER A 1 111 ? 24.718 50.164 10.927 1.00 34.56 111 SER A O 1
ATOM 817 N N . ALA A 1 112 ? 22.457 49.935 10.957 1.00 35.41 112 ALA A N 1
ATOM 818 C CA . ALA A 1 112 ? 22.147 51.230 10.326 1.00 36.34 112 ALA A CA 1
ATOM 819 C C . ALA A 1 112 ? 20.700 51.702 10.397 1.00 36.69 112 ALA A C 1
ATOM 820 O O . ALA A 1 112 ? 19.771 50.894 10.440 1.00 37.64 112 ALA A O 1
ATOM 822 N N . ILE A 1 113 ? 20.541 53.028 10.408 1.00 36.50 113 ILE A N 1
ATOM 823 C CA . ILE A 1 113 ? 19.248 53.718 10.428 1.00 37.09 113 ILE A CA 1
ATOM 824 C C . ILE A 1 113 ? 19.244 54.726 9.271 1.00 37.75 113 ILE A C 1
ATOM 825 O O . ILE A 1 113 ? 20.125 55.592 9.193 1.00 38.59 113 ILE A O 1
ATOM 830 N N . ALA A 1 114 ? 18.249 54.604 8.388 1.00 36.45 114 ALA A N 1
ATOM 831 C CA . ALA A 1 114 ? 18.083 55.494 7.230 1.00 35.18 114 ALA A CA 1
ATOM 832 C C . ALA A 1 114 ? 16.887 56.431 7.428 1.00 34.30 114 ALA A C 1
ATOM 833 O O . ALA A 1 114 ? 15.743 55.984 7.449 1.00 34.53 114 ALA A O 1
ATOM 835 N N . ASP A 1 115 ? 17.160 57.722 7.603 1.00 34.17 115 ASP A N 1
ATOM 836 C CA . ASP A 1 115 ? 16.117 58.731 7.794 1.00 35.45 115 ASP A CA 1
ATOM 837 C C . ASP A 1 115 ? 16.001 59.531 6.482 1.00 37.80 115 ASP A C 1
ATOM 838 O O . ASP A 1 115 ? 16.098 60.762 6.467 1.00 36.87 115 ASP A O 1
ATOM 851 N N . LYS A 1 117 ? 13.385 59.974 4.665 1.00 48.72 117 LYS A N 1
ATOM 852 C CA . LYS A 1 117 ? 11.983 60.352 4.526 1.00 52.77 117 LYS A CA 1
ATOM 853 C C . LYS A 1 117 ? 11.714 61.630 3.722 1.00 53.22 117 LYS A C 1
ATOM 854 O O . LYS A 1 117 ? 10.984 61.598 2.727 1.00 54.02 117 LYS A O 1
ATOM 860 N N . SER A 1 118 ? 12.353 62.722 4.136 1.00 52.95 118 SER A N 1
ATOM 861 C CA . SER A 1 118 ? 12.192 64.041 3.530 1.00 52.34 118 SER A CA 1
ATOM 862 C C . SER A 1 118 ? 12.498 64.244 2.045 1.00 52.10 118 SER A C 1
ATOM 863 O O . SER A 1 118 ? 11.993 65.197 1.448 1.00 53.04 118 SER A O 1
ATOM 866 N N . ILE A 1 119 ? 13.272 63.337 1.444 1.00 51.27 119 ILE A N 1
ATOM 867 C CA . ILE A 1 119 ? 13.632 63.409 0.018 1.00 51.59 119 ILE A CA 1
ATOM 868 C C . ILE A 1 119 ? 12.396 63.363 -0.902 1.00 50.71 119 ILE A C 1
ATOM 869 O O . ILE A 1 119 ? 12.322 64.106 -1.888 1.00 50.01 119 ILE A O 1
ATOM 874 N N . GLY A 1 120 ? 11.414 62.544 -0.529 1.00 49.62 120 GLY A N 1
ATOM 875 C CA . GLY A 1 120 ? 10.196 62.419 -1.313 1.00 48.55 120 GLY A CA 1
ATOM 876 C C . GLY A 1 120 ? 9.088 63.405 -0.982 1.00 47.04 120 GLY A C 1
ATOM 877 O O . GLY A 1 120 ? 8.014 63.333 -1.583 1.00 47.87 120 GLY A O 1
ATOM 878 N N . ALA A 1 121 ? 9.355 64.347 -0.073 1.00 46.01 121 ALA A N 1
ATOM 879 C CA . ALA A 1 121 ? 8.368 65.353 0.341 1.00 44.81 121 ALA A CA 1
ATOM 880 C C . ALA A 1 121 ? 8.273 66.595 -0.562 1.00 42.80 121 ALA A C 1
ATOM 881 O O . ALA A 1 121 ? 7.543 67.540 -0.250 1.00 41.81 121 ALA A O 1
ATOM 891 N N . ASN A 1 123 ? 7.002 68.705 -3.580 1.00 39.51 123 ASN A N 1
ATOM 892 C CA . ASN A 1 123 ? 5.732 68.795 -4.298 1.00 38.78 123 ASN A CA 1
ATOM 893 C C . ASN A 1 123 ? 5.692 69.917 -5.332 1.00 38.67 123 ASN A C 1
ATOM 894 O O . ASN A 1 123 ? 6.501 70.837 -5.289 1.00 36.70 123 ASN A O 1
ATOM 899 N N . THR A 1 124 ? 4.702 69.853 -6.218 1.00 39.05 124 THR A N 1
ATOM 900 C CA . THR A 1 124 ? 4.510 70.828 -7.292 1.00 39.75 124 THR A CA 1
ATOM 901 C C . THR A 1 124 ? 4.212 72.255 -6.829 1.00 39.59 124 THR A C 1
ATOM 902 O O . THR A 1 124 ? 4.601 73.213 -7.500 1.00 39.49 124 THR A O 1
ATOM 906 N N . ASP A 1 125 ? 3.558 72.389 -5.673 1.00 40.62 125 ASP A N 1
ATOM 907 C CA . ASP A 1 125 ? 3.224 73.701 -5.092 1.00 42.53 125 ASP A CA 1
ATOM 908 C C . ASP A 1 125 ? 4.476 74.496 -4.732 1.00 40.98 125 ASP A C 1
ATOM 909 O O . ASP A 1 125 ? 4.525 75.718 -4.934 1.00 39.70 125 ASP A O 1
ATOM 914 N N . PHE A 1 126 ? 5.494 73.785 -4.236 1.00 37.96 126 PHE A N 1
ATOM 915 C CA . PHE A 1 126 ? 6.760 74.399 -3.876 1.00 36.45 126 PHE A CA 1
ATOM 916 C C . PHE A 1 126 ? 7.530 74.781 -5.151 1.00 35.09 126 PHE A C 1
ATOM 917 O O . PHE A 1 126 ? 8.110 75.876 -5.193 1.00 33.13 126 PHE A O 1
ATOM 925 N N . ILE A 1 127 ? 7.512 73.912 -6.180 1.00 33.23 127 ILE A N 1
ATOM 926 C CA . ILE A 1 127 ? 8.186 74.206 -7.464 1.00 33.15 127 ILE A CA 1
ATOM 927 C C . ILE A 1 127 ? 7.584 75.488 -8.037 1.00 33.69 127 ILE A C 1
ATOM 928 O O . ILE A 1 127 ? 8.323 76.396 -8.400 1.00 32.51 127 ILE A O 1
ATOM 933 N N . ASP A 1 128 ? 6.248 75.562 -8.037 1.00 34.35 128 ASP A N 1
ATOM 934 C CA . ASP A 1 128 ? 5.497 76.718 -8.540 1.00 34.31 128 ASP A CA 1
ATOM 935 C C . ASP A 1 128 ? 5.822 78.021 -7.816 1.00 33.79 128 ASP A C 1
ATOM 936 O O . ASP A 1 128 ? 5.890 79.071 -8.452 1.00 32.53 128 ASP A O 1
ATOM 941 N N . SER A 1 129 ? 6.070 77.942 -6.505 1.00 32.51 129 SER A N 1
ATOM 942 C CA . SER A 1 129 ? 6.388 79.127 -5.705 1.00 33.56 129 SER A CA 1
ATOM 943 C C . SER A 1 129 ? 7.772 79.665 -6.020 1.00 33.27 129 SER A C 1
ATOM 944 O O . SER A 1 129 ? 8.025 80.864 -5.901 1.00 33.09 129 SER A O 1
ATOM 947 N N . LYS A 1 130 ? 8.643 78.766 -6.472 1.00 34.51 130 LYS A N 1
ATOM 948 C CA . LYS A 1 130 ? 10.026 79.096 -6.814 1.00 35.15 130 LYS A CA 1
ATOM 949 C C . LYS A 1 130 ? 10.296 79.030 -8.317 1.00 35.72 130 LYS A C 1
ATOM 950 O O . LYS A 1 130 ? 11.453 78.953 -8.728 1.00 36.10 130 LYS A O 1
ATOM 956 N N . ARG A 1 131 ? 9.239 79.114 -9.131 1.00 36.41 131 ARG A N 1
ATOM 957 C CA . ARG A 1 131 ? 9.347 79.049 -10.602 1.00 37.83 131 ARG A CA 1
ATOM 958 C C . ARG A 1 131 ? 10.324 80.054 -11.227 1.00 35.89 131 ARG A C 1
ATOM 959 O O . ARG A 1 131 ? 11.002 79.751 -12.201 1.00 32.40 131 ARG A O 1
ATOM 967 N N . GLU A 1 132 ? 10.438 81.216 -10.593 1.00 36.89 132 GLU A N 1
ATOM 968 C CA . GLU A 1 132 ? 11.311 82.296 -11.041 1.00 38.99 132 GLU A CA 1
ATOM 969 C C . GLU A 1 132 ? 12.797 81.955 -10.866 1.00 37.11 132 GLU A C 1
ATOM 970 O O . GLU A 1 132 ? 13.647 82.479 -11.588 1.00 36.29 132 GLU A O 1
ATOM 976 N N . ILE A 1 133 ? 13.099 81.064 -9.920 1.00 34.29 133 ILE A N 1
ATOM 977 C CA . ILE A 1 133 ? 14.478 80.638 -9.687 1.00 32.39 133 ILE A CA 1
ATOM 978 C C . ILE A 1 133 ? 14.907 79.709 -10.830 1.00 30.57 133 ILE A C 1
ATOM 979 O O . ILE A 1 133 ? 16.021 79.826 -11.338 1.00 25.62 133 ILE A O 1
ATOM 984 N N . PHE A 1 134 ? 13.978 78.852 -11.264 1.00 29.56 134 PHE A N 1
ATOM 985 C CA . PHE A 1 134 ? 14.196 77.916 -12.369 1.00 31.62 134 PHE A CA 1
ATOM 986 C C . PHE A 1 134 ? 14.287 78.644 -13.706 1.00 33.19 134 PHE A C 1
ATOM 987 O O . PHE A 1 134 ? 15.268 78.485 -14.429 1.00 33.30 134 PHE A O 1
ATOM 995 N N . GLU A 1 135 ? 13.301 79.503 -13.977 1.00 34.16 135 GLU A N 1
ATOM 996 C CA . GLU A 1 135 ? 13.220 80.281 -15.220 1.00 35.73 135 GLU A CA 1
ATOM 997 C C . GLU A 1 135 ? 14.395 81.223 -15.516 1.00 35.00 135 GLU A C 1
ATOM 998 O O . GLU A 1 135 ? 14.779 81.385 -16.683 1.00 36.02 135 GLU A O 1
ATOM 1004 N N . ASN A 1 136 ? 14.971 81.814 -14.469 1.00 32.39 136 ASN A N 1
ATOM 1005 C CA . ASN A 1 136 ? 16.104 82.728 -14.631 1.00 33.40 136 ASN A CA 1
ATOM 1006 C C . ASN A 1 136 ? 17.475 82.067 -14.440 1.00 31.70 136 ASN A C 1
ATOM 1007 O O . ASN A 1 136 ? 18.504 82.748 -14.462 1.00 32.82 136 ASN A O 1
ATOM 1012 N N . ALA A 1 137 ? 17.481 80.746 -14.247 1.00 27.67 137 ALA A N 1
ATOM 1013 C CA . ALA A 1 137 ? 18.714 79.980 -14.091 1.00 26.87 137 ALA A CA 1
ATOM 1014 C C . ALA A 1 137 ? 19.276 79.698 -15.472 1.00 25.67 137 ALA A C 1
ATOM 1015 O O . ALA A 1 137 ? 18.530 79.295 -16.367 1.00 25.00 137 ALA A O 1
ATOM 1017 N N . GLU A 1 138 ? 20.574 79.935 -15.661 1.00 23.19 138 GLU A N 1
ATOM 1018 C CA . GLU A 1 138 ? 21.195 79.696 -16.970 1.00 25.37 138 GLU A CA 1
ATOM 1019 C C . GLU A 1 138 ? 21.227 78.198 -17.251 1.00 23.04 138 GLU A C 1
ATOM 1020 O O . GLU A 1 138 ? 20.910 77.761 -18.359 1.00 21.36 138 GLU A O 1
ATOM 1026 N N . TYR A 1 139 ? 21.644 77.426 -16.245 1.00 19.63 139 TYR A N 1
ATOM 1027 C CA . TYR A 1 139 ? 21.681 75.967 -16.334 1.00 18.20 139 TYR A CA 1
ATOM 1028 C C . TYR A 1 139 ? 21.091 75.404 -15.045 1.00 18.04 139 TYR A C 1
ATOM 1029 O O . TYR A 1 139 ? 21.104 76.078 -14.007 1.00 15.33 139 TYR A O 1
ATOM 1038 N N . THR A 1 140 ? 20.472 74.227 -15.137 1.00 18.14 140 THR A N 1
ATOM 1039 C CA . THR A 1 140 ? 19.881 73.584 -13.965 1.00 19.77 140 THR A CA 1
ATOM 1040 C C . THR A 1 140 ? 20.254 72.098 -13.902 1.00 20.04 140 THR A C 1
ATOM 1041 O O . THR A 1 140 ? 19.914 71.317 -14.789 1.00 20.00 140 THR A O 1
ATOM 1045 N N . VAL A 1 141 ? 20.971 71.732 -12.839 1.00 18.89 141 VAL A N 1
ATOM 1046 C CA . VAL A 1 141 ? 21.447 70.364 -12.622 1.00 17.14 141 VAL A CA 1
ATOM 1047 C C . VAL A 1 141 ? 20.427 69.530 -11.862 1.00 18.63 141 VAL A C 1
ATOM 1048 O O . VAL A 1 141 ? 19.838 69.967 -10.869 1.00 16.83 141 VAL A O 1
ATOM 1052 N N . LEU A 1 142 ? 20.224 68.320 -12.364 1.00 20.68 142 LEU A N 1
ATOM 1053 C CA . LEU A 1 142 ? 19.312 67.352 -11.780 1.00 23.45 142 LEU A CA 1
ATOM 1054 C C . LEU A 1 142 ? 19.989 65.999 -11.846 1.00 24.40 142 LEU A C 1
ATOM 1055 O O . LEU A 1 142 ? 20.881 65.779 -12.663 1.00 23.20 142 LEU A O 1
ATOM 1060 N N . ASP A 1 143 ? 19.577 65.111 -10.951 1.00 27.57 143 ASP A N 1
ATOM 1061 C CA . ASP A 1 143 ? 20.047 63.737 -10.949 1.00 29.70 143 ASP A CA 1
ATOM 1062 C C . ASP A 1 143 ? 18.809 62.893 -11.264 1.00 31.25 143 ASP A C 1
ATOM 1063 O O . ASP A 1 143 ? 17.729 63.457 -11.427 1.00 30.50 143 ASP A O 1
ATOM 1068 N N . SER A 1 144 ? 18.944 61.570 -11.278 1.00 33.25 144 SER A N 1
ATOM 1069 C CA . SER A 1 144 ? 17.829 60.681 -11.604 1.00 36.43 144 SER A CA 1
ATOM 1070 C C . SER A 1 144 ? 17.027 60.087 -10.430 1.00 38.90 144 SER A C 1
ATOM 1071 O O . SER A 1 144 ? 16.431 59.011 -10.563 1.00 39.54 144 SER A O 1
ATOM 1074 N N . ASP A 1 145 ? 16.963 60.823 -9.319 1.00 41.39 145 ASP A N 1
ATOM 1075 C CA . ASP A 1 145 ? 16.254 60.401 -8.099 1.00 44.50 145 ASP A CA 1
ATOM 1076 C C . ASP A 1 145 ? 14.724 60.357 -8.151 1.00 44.80 145 ASP A C 1
ATOM 1077 O O . ASP A 1 145 ? 14.115 59.368 -7.742 1.00 43.63 145 ASP A O 1
ATOM 1082 N N . ASN A 1 146 ? 14.117 61.434 -8.640 1.00 44.88 146 ASN A N 1
ATOM 1083 C CA . ASN A 1 146 ? 12.668 61.542 -8.718 1.00 45.36 146 ASN A CA 1
ATOM 1084 C C . ASN A 1 146 ? 12.226 61.794 -10.171 1.00 44.36 146 ASN A C 1
ATOM 1085 O O . ASN A 1 146 ? 12.209 62.948 -10.628 1.00 42.11 146 ASN A O 1
ATOM 1090 N N . PRO A 1 147 ? 11.857 60.716 -10.913 1.00 43.55 147 PRO A N 1
ATOM 1091 C CA . PRO A 1 147 ? 11.411 60.803 -12.315 1.00 42.62 147 PRO A CA 1
ATOM 1092 C C . PRO A 1 147 ? 10.138 61.625 -12.567 1.00 41.58 147 PRO A C 1
ATOM 1093 O O . PRO A 1 147 ? 10.034 62.302 -13.592 1.00 40.03 147 PRO A O 1
ATOM 1097 N N . GLU A 1 148 ? 9.195 61.561 -11.623 1.00 41.92 148 GLU A N 1
ATOM 1098 C CA . GLU A 1 148 ? 7.911 62.271 -11.692 1.00 43.61 148 GLU A CA 1
ATOM 1099 C C . GLU A 1 148 ? 8.104 63.788 -11.608 1.00 42.16 148 GLU A C 1
ATOM 1100 O O . GLU A 1 148 ? 7.482 64.541 -12.364 1.00 41.27 148 GLU A O 1
ATOM 1106 N N . ILE A 1 149 ? 8.971 64.218 -10.688 1.00 40.42 149 ILE A N 1
ATOM 1107 C CA . ILE A 1 149 ? 9.283 65.636 -10.501 1.00 38.67 149 ILE A CA 1
ATOM 1108 C C . ILE A 1 149 ? 10.177 66.159 -11.623 1.00 36.56 149 ILE A C 1
ATOM 1109 O O . ILE A 1 149 ? 10.018 67.304 -12.041 1.00 35.57 149 ILE A O 1
ATOM 1122 N N . GLU A 1 151 ? 10.041 65.121 -14.745 1.00 35.57 151 GLU A N 1
ATOM 1123 C CA . GLU A 1 151 ? 9.077 65.315 -15.843 1.00 36.06 151 GLU A CA 1
ATOM 1124 C C . GLU A 1 151 ? 8.330 66.635 -15.693 1.00 34.81 151 GLU A C 1
ATOM 1125 O O . GLU A 1 151 ? 8.191 67.374 -16.669 1.00 31.76 151 GLU A O 1
ATOM 1131 N N . TYR A 1 152 ? 7.928 66.952 -14.459 1.00 33.82 152 TYR A N 1
ATOM 1132 C CA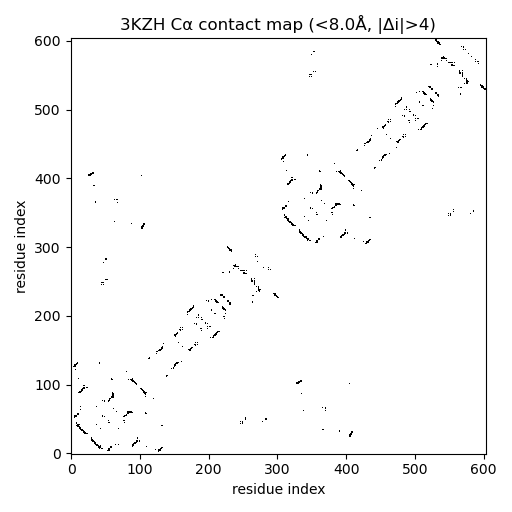 . TYR A 1 152 ? 7.235 68.205 -14.170 1.00 35.52 152 TYR A CA 1
ATOM 1133 C C . TYR A 1 152 ? 8.171 69.386 -14.453 1.00 34.85 152 TYR A C 1
ATOM 1134 O O . TYR A 1 152 ? 7.755 70.361 -15.072 1.00 34.64 152 TYR A O 1
ATOM 1143 N N . LEU A 1 153 ? 9.438 69.264 -14.048 1.00 33.54 153 LEU A N 1
ATOM 1144 C CA . LEU A 1 153 ? 10.426 70.322 -14.267 1.00 33.48 153 LEU A CA 1
ATOM 1145 C C . LEU A 1 153 ? 10.763 70.525 -15.737 1.00 32.40 153 LEU A C 1
ATOM 1146 O O . LEU A 1 153 ? 10.845 71.666 -16.193 1.00 29.43 153 LEU A O 1
ATOM 1151 N N . LEU A 1 154 ? 10.891 69.417 -16.473 1.00 33.11 154 LEU A N 1
ATOM 1152 C CA . LEU A 1 154 ? 11.196 69.433 -17.905 1.00 35.73 154 LEU A CA 1
ATOM 1153 C C . LEU A 1 154 ? 10.050 70.044 -18.706 1.00 37.45 154 LEU A C 1
ATOM 1154 O O . LEU A 1 154 ? 10.256 71.003 -19.437 1.00 38.52 154 LEU A O 1
ATOM 1159 N N . LYS A 1 155 ? 8.834 69.548 -18.472 1.00 39.97 155 LYS A N 1
ATOM 1160 C CA . LYS A 1 155 ? 7.606 70.011 -19.139 1.00 41.81 155 LYS A CA 1
ATOM 1161 C C . LYS A 1 155 ? 7.395 71.518 -18.938 1.00 41.19 155 LYS A C 1
ATOM 1162 O O . LYS A 1 155 ? 7.165 72.256 -19.902 1.00 39.37 155 LYS A O 1
ATOM 1168 N N . ASN A 1 156 ? 7.595 71.961 -17.697 1.00 40.30 156 ASN A N 1
ATOM 1169 C CA . ASN A 1 156 ? 7.417 73.356 -17.316 1.00 40.54 156 ASN A CA 1
ATOM 1170 C C . ASN A 1 156 ? 8.566 74.332 -17.555 1.00 39.93 156 ASN A C 1
ATOM 1171 O O . ASN A 1 156 ? 8.313 75.535 -17.652 1.00 39.86 156 ASN A O 1
ATOM 1176 N N . PHE A 1 157 ? 9.815 73.849 -17.609 1.00 39.97 157 PHE A N 1
ATOM 1177 C CA . PHE A 1 157 ? 10.977 74.747 -17.755 1.00 39.74 157 PHE A CA 1
ATOM 1178 C C . PHE A 1 157 ? 12.052 74.492 -18.825 1.00 39.94 157 PHE A C 1
ATOM 1179 O O . PHE A 1 157 ? 13.011 75.270 -18.899 1.00 37.53 157 PHE A O 1
ATOM 1187 N N . LYS A 1 158 ? 11.899 73.461 -19.666 1.00 41.46 158 LYS A N 1
ATOM 1188 C CA . LYS A 1 158 ? 12.903 73.132 -20.699 1.00 44.09 158 LYS A CA 1
ATOM 1189 C C . LYS A 1 158 ? 13.350 74.237 -21.678 1.00 44.70 158 LYS A C 1
ATOM 1190 O O . LYS A 1 158 ? 14.491 74.223 -22.149 1.00 44.87 158 LYS A O 1
ATOM 1196 N N . ASP A 1 159 ? 12.459 75.181 -21.974 1.00 45.72 159 ASP A N 1
ATOM 1197 C CA . ASP A 1 159 ? 12.769 76.280 -22.894 1.00 47.41 159 ASP A CA 1
ATOM 1198 C C . ASP A 1 159 ? 13.173 77.558 -22.158 1.00 47.02 159 ASP A C 1
ATOM 1199 O O . ASP A 1 159 ? 13.587 78.540 -22.786 1.00 47.46 159 ASP A O 1
ATOM 1204 N N . LYS A 1 160 ? 13.048 77.523 -20.829 1.00 46.45 160 LYS A N 1
ATOM 1205 C CA . LYS A 1 160 ? 13.378 78.643 -19.944 1.00 44.64 160 LYS A CA 1
ATOM 1206 C C . LYS A 1 160 ? 14.769 78.504 -19.308 1.00 41.72 160 LYS A C 1
ATOM 1207 O O . LYS A 1 160 ? 15.429 79.505 -19.023 1.00 40.38 160 LYS A O 1
ATOM 1213 N N . THR A 1 161 ? 15.180 77.259 -19.062 1.00 38.31 161 THR A N 1
ATOM 1214 C CA . THR A 1 161 ? 16.493 76.937 -18.495 1.00 35.60 161 THR A CA 1
ATOM 1215 C C . THR A 1 161 ? 17.080 75.686 -19.161 1.00 35.10 161 THR A C 1
ATOM 1216 O O . THR A 1 161 ? 16.346 74.834 -19.666 1.00 36.11 161 THR A O 1
ATOM 1220 N N . ASN A 1 162 ? 18.404 75.586 -19.140 1.00 33.75 162 ASN A N 1
ATOM 1221 C CA . ASN A 1 162 ? 19.118 74.470 -19.737 1.00 32.52 162 ASN A CA 1
ATOM 1222 C C . ASN A 1 162 ? 19.481 73.379 -18.721 1.00 31.29 162 ASN A C 1
ATOM 1223 O O . ASN A 1 162 ? 20.412 73.520 -17.930 1.00 30.41 162 ASN A O 1
ATOM 1228 N N . PHE A 1 163 ? 18.761 72.269 -18.787 1.00 28.66 163 PHE A N 1
ATOM 1229 C CA . PHE A 1 163 ? 18.953 71.153 -17.867 1.00 27.82 163 PHE A CA 1
ATOM 1230 C C . PHE A 1 163 ? 20.174 70.252 -18.081 1.00 25.15 163 PHE A C 1
ATOM 1231 O O . PHE A 1 163 ? 20.536 69.940 -19.212 1.00 23.31 163 PHE A O 1
ATOM 1239 N N . ILE A 1 164 ? 20.810 69.862 -16.973 1.00 22.42 164 ILE A N 1
ATOM 1240 C CA . ILE A 1 164 ? 21.994 68.993 -16.984 1.00 21.19 164 ILE A CA 1
ATOM 1241 C C . ILE A 1 164 ? 21.724 67.712 -16.166 1.00 20.76 164 ILE A C 1
ATOM 1242 O O . ILE A 1 164 ? 21.395 67.786 -14.982 1.00 18.37 164 ILE A O 1
ATOM 1247 N N . LEU A 1 165 ? 21.904 66.550 -16.797 1.00 21.26 165 LEU A N 1
ATOM 1248 C CA . LEU A 1 165 ? 21.688 65.262 -16.139 1.00 25.16 165 LEU A CA 1
ATOM 1249 C C . LEU A 1 165 ? 22.930 64.491 -15.681 1.00 25.87 165 LEU A C 1
ATOM 1250 O O . LEU A 1 165 ? 23.865 64.282 -16.452 1.00 23.56 165 LEU A O 1
ATOM 1255 N N . ASP A 1 166 ? 22.872 64.029 -14.429 1.00 27.35 166 ASP A N 1
ATOM 1256 C CA . ASP A 1 166 ? 23.890 63.186 -13.802 1.00 30.45 166 ASP A CA 1
ATOM 1257 C C . ASP A 1 166 ? 23.040 61.925 -13.499 1.00 29.73 166 ASP A C 1
ATOM 1258 O O . ASP A 1 166 ? 22.311 61.902 -12.512 1.00 30.95 166 ASP A O 1
ATOM 1263 N N . PRO A 1 167 ? 23.119 60.869 -14.343 1.00 29.21 167 PRO A N 1
ATOM 1264 C CA . PRO A 1 167 ? 22.340 59.633 -14.147 1.00 30.09 167 PRO A CA 1
ATOM 1265 C C . PRO A 1 167 ? 22.505 58.791 -12.878 1.00 29.45 167 PRO A C 1
ATOM 1266 O O . PRO A 1 167 ? 21.691 57.899 -12.656 1.00 30.78 167 PRO A O 1
ATOM 1270 N N . VAL A 1 168 ? 23.527 59.070 -12.060 1.00 27.86 168 VAL A N 1
ATOM 1271 C CA . VAL A 1 168 ? 23.822 58.353 -10.791 1.00 31.08 168 VAL A CA 1
ATOM 1272 C C . VAL A 1 168 ? 24.189 56.845 -10.913 1.00 30.95 168 VAL A C 1
ATOM 1273 O O . VAL A 1 168 ? 25.229 56.418 -10.396 1.00 29.98 168 VAL A O 1
ATOM 1277 N N . SER A 1 169 ? 23.334 56.062 -11.573 1.00 31.04 169 SER A N 1
ATOM 1278 C CA . SER A 1 169 ? 23.545 54.626 -11.783 1.00 33.61 169 SER A CA 1
ATOM 1279 C C . SER A 1 169 ? 22.820 54.167 -13.044 1.00 34.40 169 SER A C 1
ATOM 1280 O O . SER A 1 169 ? 21.948 54.873 -13.553 1.00 31.46 169 SER A O 1
ATOM 1283 N N . ALA A 1 170 ? 23.186 52.976 -13.529 1.00 37.48 170 ALA A N 1
ATOM 1284 C CA . ALA A 1 170 ? 22.578 52.359 -14.720 1.00 40.72 170 ALA A CA 1
ATOM 1285 C C . ALA A 1 170 ? 21.113 51.982 -14.495 1.00 42.35 170 ALA A C 1
ATOM 1286 O O . ALA A 1 170 ? 20.283 52.090 -15.405 1.00 43.23 170 ALA A O 1
ATOM 1288 N N . GLU A 1 171 ? 20.816 51.566 -13.263 1.00 43.63 171 GLU A N 1
ATOM 1289 C CA . GLU A 1 171 ? 19.480 51.169 -12.836 1.00 45.42 171 GLU A CA 1
ATOM 1290 C C . GLU A 1 171 ? 18.581 52.402 -12.822 1.00 45.29 171 GLU A C 1
ATOM 1291 O O . GLU A 1 171 ? 17.494 52.373 -13.379 1.00 45.81 171 GLU A O 1
ATOM 1297 N N . LYS A 1 172 ? 19.065 53.486 -12.218 1.00 45.34 172 LYS A N 1
ATOM 1298 C CA . LYS A 1 172 ? 18.327 54.744 -12.133 1.00 45.22 172 LYS A CA 1
ATOM 1299 C C . LYS A 1 172 ? 18.151 55.418 -13.493 1.00 44.45 172 LYS A C 1
ATOM 1300 O O . LYS A 1 172 ? 17.200 56.172 -13.687 1.00 45.21 172 LYS A O 1
ATOM 1306 N N . ALA A 1 173 ? 19.041 55.089 -14.433 1.00 45.09 173 ALA A N 1
ATOM 1307 C CA . ALA A 1 173 ? 19.040 55.633 -15.799 1.00 45.02 173 ALA A CA 1
ATOM 1308 C C . ALA A 1 173 ? 17.933 55.104 -16.714 1.00 44.38 173 ALA A C 1
ATOM 1309 O O . ALA A 1 173 ? 17.480 55.816 -17.613 1.00 43.64 173 ALA A O 1
ATOM 1311 N N . SER A 1 174 ? 17.493 53.868 -16.472 1.00 45.50 174 SER A N 1
ATOM 1312 C CA . SER A 1 174 ? 16.427 53.234 -17.261 1.00 46.64 174 SER A CA 1
ATOM 1313 C C . SER A 1 174 ? 15.058 53.850 -16.991 1.00 47.06 174 SER A C 1
ATOM 1314 O O . SER A 1 174 ? 14.174 53.816 -17.849 1.00 46.85 174 SER A O 1
ATOM 1317 N N . TRP A 1 175 ? 14.924 54.460 -15.815 1.00 47.39 175 TRP A N 1
ATOM 1318 C CA . TRP A 1 175 ? 13.689 55.106 -15.390 1.00 49.93 175 TRP A CA 1
ATOM 1319 C C . TRP A 1 175 ? 13.493 56.515 -15.932 1.00 48.25 175 TRP A C 1
ATOM 1320 O O . TRP A 1 175 ? 12.401 57.077 -15.813 1.00 47.56 175 TRP A O 1
ATOM 1331 N N . VAL A 1 176 ? 14.555 57.090 -16.500 1.00 46.43 176 VAL A N 1
ATOM 1332 C CA . VAL A 1 176 ? 14.507 58.446 -17.061 1.00 44.79 176 VAL A CA 1
ATOM 1333 C C . VAL A 1 176 ? 14.904 58.467 -18.537 1.00 44.15 176 VAL A C 1
ATOM 1334 O O . VAL A 1 176 ? 15.112 59.535 -19.115 1.00 43.82 176 VAL A O 1
ATOM 1338 N N . LYS A 1 177 ? 14.961 57.277 -19.142 1.00 44.84 177 LYS A N 1
ATOM 1339 C CA . LYS A 1 177 ? 15.330 57.088 -20.550 1.00 44.53 177 LYS A CA 1
ATOM 1340 C C . LYS A 1 177 ? 14.3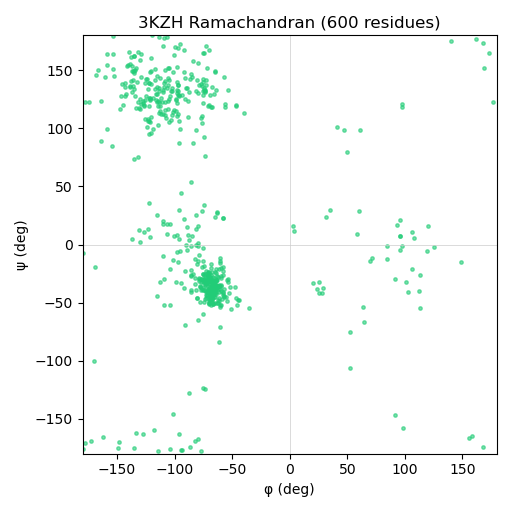72 57.773 -21.529 1.00 44.97 177 LYS A C 1
ATOM 1341 O O . LYS A 1 177 ? 14.802 58.288 -22.562 1.00 45.29 177 LYS A O 1
ATOM 1347 N N . HIS A 1 178 ? 13.087 57.805 -21.176 1.00 44.89 178 HIS A N 1
ATOM 1348 C CA . HIS A 1 178 ? 12.047 58.432 -22.002 1.00 44.83 178 HIS A CA 1
ATOM 1349 C C . HIS A 1 178 ? 12.027 59.961 -21.853 1.00 44.72 178 HIS A C 1
ATOM 1350 O O . HIS A 1 178 ? 11.406 60.670 -22.655 1.00 45.37 178 HIS A O 1
ATOM 1357 N N . LEU A 1 179 ? 12.721 60.447 -20.822 1.00 44.54 179 LEU A N 1
ATOM 1358 C CA . LEU A 1 179 ? 12.789 61.871 -20.504 1.00 43.52 179 LEU A CA 1
ATOM 1359 C C . LEU A 1 179 ? 14.061 62.599 -20.921 1.00 41.28 179 LEU A C 1
ATOM 1360 O O . LEU A 1 179 ? 14.064 63.834 -20.956 1.00 42.28 179 LEU A O 1
ATOM 1365 N N . ILE A 1 180 ? 15.114 61.860 -21.280 1.00 38.95 180 ILE A N 1
ATOM 1366 C CA . ILE A 1 180 ? 16.396 62.480 -21.649 1.00 37.75 180 ILE A CA 1
ATOM 1367 C C . ILE A 1 180 ? 16.439 63.482 -22.798 1.00 37.36 180 ILE A C 1
ATOM 1368 O O . ILE A 1 180 ? 17.272 64.388 -22.785 1.00 36.46 180 ILE A O 1
ATOM 1373 N N . LYS A 1 181 ? 15.492 63.360 -23.730 1.00 37.54 181 LYS A N 1
ATOM 1374 C CA . LYS A 1 181 ? 15.391 64.232 -24.904 1.00 37.86 181 LYS A CA 1
ATOM 1375 C C . LYS A 1 181 ? 15.249 65.732 -24.602 1.00 35.41 181 LYS A C 1
ATOM 1376 O O . LYS A 1 181 ? 15.618 66.568 -25.426 1.00 33.45 181 LYS A O 1
ATOM 1382 N N . ASP A 1 182 ? 14.769 66.051 -23.399 1.00 32.80 182 ASP A N 1
ATOM 1383 C CA . ASP A 1 182 ? 14.561 67.438 -22.984 1.00 34.52 182 ASP A CA 1
ATOM 1384 C C . ASP A 1 182 ? 15.746 68.117 -22.306 1.00 30.82 182 ASP A C 1
ATOM 1385 O O . ASP A 1 182 ? 15.715 69.319 -22.037 1.00 27.97 182 ASP A O 1
ATOM 1390 N N . PHE A 1 183 ? 16.799 67.343 -22.075 1.00 29.39 183 PHE A N 1
ATOM 1391 C CA . PHE A 1 183 ? 18.018 67.837 -21.458 1.00 27.80 183 PHE A CA 1
ATOM 1392 C C . PHE A 1 183 ? 18.951 68.469 -22.481 1.00 25.67 183 PHE A C 1
ATOM 1393 O O . PHE A 1 183 ? 19.011 68.042 -23.640 1.00 25.30 183 PHE A O 1
ATOM 1401 N N . HIS A 1 184 ? 19.635 69.523 -22.043 1.00 21.96 184 HIS A N 1
ATOM 1402 C CA . HIS A 1 184 ? 20.617 70.247 -22.847 1.00 21.19 184 HIS A CA 1
ATOM 1403 C C . HIS A 1 184 ? 21.946 69.469 -22.778 1.00 19.90 184 HIS A C 1
ATOM 1404 O O . HIS A 1 184 ? 22.720 69.449 -23.729 1.00 18.22 184 HIS A O 1
ATOM 1411 N N . THR A 1 185 ? 22.200 68.847 -21.635 1.00 18.39 185 THR A N 1
ATOM 1412 C CA . THR A 1 185 ? 23.424 68.095 -21.430 1.00 19.41 185 THR A CA 1
ATOM 1413 C C . THR A 1 185 ? 23.155 66.863 -20.611 1.00 19.55 185 THR A C 1
ATOM 1414 O O . THR A 1 185 ? 22.372 66.894 -19.664 1.00 19.82 185 THR A O 1
ATOM 1418 N N . ILE A 1 186 ? 23.733 65.753 -21.051 1.00 19.13 186 ILE A N 1
ATOM 1419 C CA . ILE A 1 186 ? 23.657 64.515 -20.285 1.00 21.76 186 ILE A CA 1
ATOM 1420 C C . ILE A 1 186 ? 25.123 64.143 -20.014 1.00 22.19 186 ILE A C 1
ATOM 1421 O O . ILE A 1 186 ? 26.013 64.462 -20.798 1.00 22.96 186 ILE A O 1
ATOM 1426 N N . LYS A 1 187 ? 25.377 63.491 -18.875 1.00 22.79 187 LYS A N 1
ATOM 1427 C CA . LYS A 1 187 ? 26.717 63.112 -18.495 1.00 25.22 187 LYS A CA 1
ATOM 1428 C C . LYS A 1 187 ? 26.741 61.631 -17.955 1.00 24.18 187 LYS A C 1
ATOM 1429 O O . LYS A 1 187 ? 26.856 61.391 -16.721 1.00 22.97 187 LYS A O 1
ATOM 1435 N N . PRO A 1 188 ? 26.616 60.654 -18.865 1.00 25.29 188 PRO A N 1
ATOM 1436 C CA . PRO A 1 188 ? 26.655 59.289 -18.359 1.00 25.46 188 PRO A CA 1
ATOM 1437 C C . PRO A 1 188 ? 28.016 58.617 -18.466 1.00 24.23 188 PRO A C 1
ATOM 1438 O O . PRO A 1 188 ? 28.931 59.186 -19.038 1.00 23.71 188 PRO A O 1
ATOM 1442 N N . ASN A 1 189 ? 28.171 57.461 -17.821 1.00 25.56 189 ASN A N 1
ATOM 1443 C CA . ASN A 1 189 ? 29.407 56.714 -17.985 1.00 27.23 189 ASN A CA 1
ATOM 1444 C C . ASN A 1 189 ? 29.130 55.701 -19.106 1.00 27.91 189 ASN A C 1
ATOM 1445 O O . ASN A 1 189 ? 28.036 55.721 -19.684 1.00 24.93 189 ASN A O 1
ATOM 1450 N N . ARG A 1 190 ? 30.087 54.830 -19.414 1.00 32.22 190 ARG A N 1
ATOM 1451 C CA . ARG A 1 190 ? 29.911 53.839 -20.484 1.00 37.31 190 ARG A CA 1
ATOM 1452 C C . ARG A 1 190 ? 28.615 53.023 -20.361 1.00 39.14 190 ARG A C 1
ATOM 1453 O O . ARG A 1 190 ? 27.761 53.112 -21.247 1.00 38.10 190 ARG A O 1
ATOM 1461 N N . HIS A 1 191 ? 28.419 52.374 -19.208 1.00 40.97 191 HIS A N 1
ATOM 1462 C CA . HIS A 1 191 ? 27.240 51.542 -18.947 1.00 42.32 191 HIS A CA 1
ATOM 1463 C C . HIS A 1 191 ? 25.908 52.298 -18.911 1.00 40.58 191 HIS A C 1
ATOM 1464 O O . HIS A 1 191 ? 24.924 51.817 -19.459 1.00 38.62 191 HIS A O 1
ATOM 1471 N N . GLU A 1 192 ? 25.897 53.495 -18.323 1.00 40.33 192 GLU A N 1
ATOM 1472 C CA . GLU A 1 192 ? 24.684 54.325 -18.244 1.00 39.57 192 GLU A CA 1
ATOM 1473 C C . GLU A 1 192 ? 24.275 54.819 -19.635 1.00 39.71 192 GLU A C 1
ATOM 1474 O O . GLU A 1 192 ? 23.088 54.984 -19.910 1.00 39.26 192 GLU A O 1
ATOM 1480 N N . ALA A 1 193 ? 25.266 55.012 -20.511 1.00 38.81 193 ALA A N 1
ATOM 1481 C CA . ALA A 1 193 ? 25.048 55.455 -21.894 1.00 38.09 193 ALA A CA 1
ATOM 1482 C C . ALA A 1 193 ? 24.482 54.325 -22.751 1.00 37.96 193 ALA A C 1
ATOM 1483 O O . ALA A 1 193 ? 23.751 54.583 -23.703 1.00 34.92 193 ALA A O 1
ATOM 1485 N N . GLU A 1 194 ? 24.827 53.082 -22.399 1.00 38.78 194 GLU A N 1
ATOM 1486 C CA . GLU A 1 194 ? 24.339 51.888 -23.091 1.00 40.53 194 GLU A CA 1
ATOM 1487 C C . GLU A 1 194 ? 22.853 51.695 -22.811 1.00 40.32 194 GLU A C 1
ATOM 1488 O O . GLU A 1 194 ? 22.078 51.374 -23.718 1.00 39.39 194 GLU A O 1
ATOM 1494 N N . ILE A 1 195 ? 22.471 51.966 -21.560 1.00 39.78 195 ILE A N 1
ATOM 1495 C CA . ILE A 1 195 ? 21.093 51.852 -21.090 1.00 40.87 195 ILE A CA 1
ATOM 1496 C C . ILE A 1 195 ? 20.228 52.912 -21.771 1.00 41.48 195 ILE A C 1
ATOM 1497 O O . ILE A 1 195 ? 19.154 52.594 -22.297 1.00 42.23 195 ILE A O 1
ATOM 1502 N N . LEU A 1 196 ? 20.742 54.144 -21.807 1.00 40.81 196 LEU A N 1
ATOM 1503 C CA . LEU A 1 196 ? 20.053 55.282 -22.412 1.00 41.05 196 LEU A CA 1
ATOM 1504 C C . LEU A 1 196 ? 19.953 55.221 -23.945 1.00 41.28 196 LEU A C 1
ATOM 1505 O O . LEU A 1 196 ? 18.980 55.715 -24.526 1.00 40.55 196 LEU A O 1
ATOM 1510 N N . ALA A 1 197 ? 20.954 54.615 -24.584 1.00 41.15 197 ALA A N 1
ATOM 1511 C CA . ALA A 1 197 ? 20.988 54.477 -26.042 1.00 44.37 197 ALA A CA 1
ATOM 1512 C C . ALA A 1 197 ? 20.232 53.243 -26.541 1.00 46.27 197 ALA A C 1
ATOM 1513 O O . ALA A 1 197 ? 19.551 53.301 -27.571 1.00 46.41 197 ALA A O 1
ATOM 1515 N N . GLY A 1 198 ? 20.363 52.138 -25.805 1.00 48.10 198 GLY A N 1
ATOM 1516 C CA . GLY A 1 198 ? 19.692 50.898 -26.158 1.00 49.70 198 GLY A CA 1
ATOM 1517 C C . GLY A 1 198 ? 20.519 49.907 -26.959 1.00 50.79 198 GLY A C 1
ATOM 1518 O O . GLY A 1 198 ? 19.953 49.044 -27.637 1.00 51.70 198 GLY A O 1
ATOM 1519 N N . PHE A 1 199 ? 21.847 50.048 -26.897 1.00 51.23 199 PHE A N 1
ATOM 1520 C CA . PHE A 1 199 ? 22.798 49.173 -27.598 1.00 52.00 199 PHE A CA 1
ATOM 1521 C C . PHE A 1 199 ? 24.188 49.235 -26.941 1.00 51.77 199 PHE A C 1
ATOM 1522 O O . PHE A 1 199 ? 24.510 50.242 -26.304 1.00 51.61 199 PHE A O 1
ATOM 1530 N N . PRO A 1 200 ? 25.023 48.167 -27.077 1.00 51.85 200 PRO A N 1
ATOM 1531 C CA . PRO A 1 200 ? 26.369 48.168 -26.472 1.00 50.37 200 PRO A CA 1
ATOM 1532 C C . PRO A 1 200 ? 27.354 49.201 -27.025 1.00 48.51 200 PRO A C 1
ATOM 1533 O O . PRO A 1 200 ? 27.253 49.620 -28.185 1.00 46.88 200 PRO A O 1
ATOM 1537 N N . ILE A 1 201 ? 28.245 49.670 -26.149 1.00 46.53 201 ILE A N 1
ATOM 1538 C CA . ILE A 1 201 ? 29.288 50.635 -26.509 1.00 44.82 201 ILE A CA 1
ATOM 1539 C C . ILE A 1 201 ? 30.646 49.993 -26.214 1.00 43.57 201 ILE A C 1
ATOM 1540 O O . ILE A 1 201 ? 31.145 50.033 -25.084 1.00 43.22 201 ILE A O 1
ATOM 1545 N N . THR A 1 202 ? 31.236 49.413 -27.255 1.00 42.81 202 THR A N 1
ATOM 1546 C CA . THR A 1 202 ? 32.516 48.711 -27.139 1.00 42.95 202 THR A CA 1
ATOM 1547 C C . THR A 1 202 ? 33.755 49.428 -27.677 1.00 41.01 202 THR A C 1
ATOM 1548 O O . THR A 1 202 ? 34.882 49.099 -27.287 1.00 40.43 202 THR A O 1
ATOM 1552 N N . ASP A 1 203 ? 33.543 50.399 -28.564 1.00 39.66 203 ASP A N 1
ATOM 1553 C CA . ASP A 1 203 ? 34.637 51.148 -29.183 1.00 39.31 203 ASP A CA 1
ATOM 1554 C C . ASP A 1 203 ? 34.273 52.600 -29.511 1.00 39.00 203 ASP A C 1
ATOM 1555 O O . ASP A 1 203 ? 33.197 53.076 -29.136 1.00 38.23 203 ASP A O 1
ATOM 1560 N N . THR A 1 204 ? 35.160 53.266 -30.255 1.00 37.57 204 THR A N 1
ATOM 1561 C CA . THR A 1 204 ? 35.002 54.659 -30.675 1.00 37.30 204 THR A CA 1
ATOM 1562 C C . THR A 1 204 ? 33.806 54.896 -31.605 1.00 37.05 204 THR A C 1
ATOM 1563 O O . THR A 1 204 ? 33.104 55.904 -31.466 1.00 34.74 204 THR A O 1
ATOM 1567 N N . ASP A 1 205 ? 33.583 53.972 -32.541 1.00 37.48 205 ASP A N 1
ATOM 1568 C CA . ASP A 1 205 ? 32.472 54.075 -33.490 1.00 36.82 205 ASP A CA 1
ATOM 1569 C C . ASP A 1 205 ? 31.110 53.999 -32.804 1.00 35.49 205 ASP A C 1
ATOM 1570 O O . ASP A 1 205 ? 30.183 54.715 -33.182 1.00 34.91 205 ASP A O 1
ATOM 1575 N N . ASP A 1 206 ? 31.020 53.185 -31.752 1.00 35.13 206 ASP A N 1
ATOM 1576 C CA . ASP A 1 206 ? 29.779 53.040 -30.984 1.00 34.92 206 ASP A CA 1
ATOM 1577 C C . ASP A 1 206 ? 29.544 54.287 -30.127 1.00 33.13 206 ASP A C 1
ATOM 1578 O O . ASP A 1 206 ? 28.393 54.700 -29.922 1.00 30.83 206 ASP A O 1
ATOM 1583 N N . LEU A 1 207 ? 30.649 54.898 -29.679 1.00 29.09 207 LEU A N 1
ATOM 1584 C CA . LEU A 1 207 ? 30.638 56.129 -28.881 1.00 27.87 207 LEU A CA 1
ATOM 1585 C C . LEU A 1 207 ? 30.122 57.270 -29.740 1.00 26.95 207 LEU A C 1
ATOM 1586 O O . LEU A 1 207 ? 29.309 58.055 -29.275 1.00 22.87 207 LEU A O 1
ATOM 1591 N N . ILE A 1 208 ? 30.561 57.313 -31.005 1.00 27.70 208 ILE A N 1
ATOM 1592 C CA . ILE A 1 208 ? 30.116 58.325 -31.968 1.00 29.54 208 ILE A CA 1
ATOM 1593 C C . ILE A 1 208 ? 28.635 58.103 -32.313 1.00 30.58 208 ILE A C 1
ATOM 1594 O O . ILE A 1 208 ? 27.874 59.063 -32.377 1.00 30.18 208 ILE A O 1
ATOM 1599 N N . LYS A 1 209 ? 28.225 56.835 -32.421 1.00 32.03 209 LYS A N 1
ATOM 1600 C CA . LYS A 1 209 ? 26.839 56.453 -32.747 1.00 32.28 209 LYS A CA 1
ATOM 1601 C C . LYS A 1 209 ? 25.870 56.787 -31.603 1.00 29.81 209 LYS A C 1
ATOM 1602 O O . LYS A 1 209 ? 24.780 57.315 -31.841 1.00 28.69 209 LYS A O 1
ATOM 1608 N N . ALA A 1 210 ? 26.300 56.509 -30.371 1.00 28.80 210 ALA A N 1
ATOM 1609 C CA . ALA A 1 210 ? 25.522 56.769 -29.151 1.00 28.10 210 ALA A CA 1
ATOM 1610 C C . ALA A 1 210 ? 25.297 58.256 -28.952 1.00 27.18 210 ALA A C 1
ATOM 1611 O O . ALA A 1 210 ? 24.157 58.714 -28.803 1.00 22.17 210 ALA A O 1
ATOM 1613 N N . SER A 1 211 ? 26.394 59.007 -29.031 1.00 26.17 211 SER A N 1
ATOM 1614 C CA . SER A 1 211 ? 26.352 60.446 -28.878 1.00 27.56 211 SER A CA 1
ATOM 1615 C C . SER A 1 211 ? 25.578 61.138 -30.003 1.00 28.20 211 SER A C 1
ATOM 1616 O O . SER A 1 211 ? 24.827 62.073 -29.721 1.00 26.48 211 SER A O 1
ATOM 1619 N N . ASN A 1 212 ? 25.687 60.624 -31.240 1.00 28.95 212 ASN A N 1
ATOM 1620 C CA . ASN A 1 212 ? 24.952 61.165 -32.398 1.00 29.70 212 ASN A CA 1
ATOM 1621 C C . ASN A 1 212 ? 23.447 60.942 -32.262 1.00 28.09 212 ASN A C 1
ATOM 1622 O O . ASN A 1 212 ? 22.649 61.778 -32.682 1.00 28.48 212 ASN A O 1
ATOM 1627 N N . TYR A 1 213 ? 23.081 59.821 -31.642 1.00 28.55 213 TYR A N 1
ATOM 1628 C CA . TYR A 1 213 ? 21.693 59.453 -31.380 1.00 29.66 213 TYR A CA 1
ATOM 1629 C C . TYR A 1 213 ? 21.102 60.403 -30.322 1.00 29.80 213 TYR A C 1
ATOM 1630 O O . TYR A 1 213 ? 19.958 60.850 -30.460 1.00 29.11 213 TYR A O 1
ATOM 1639 N N . PHE A 1 214 ? 21.889 60.709 -29.285 1.00 29.89 214 PHE A N 1
ATOM 1640 C CA . PHE A 1 214 ? 21.464 61.618 -28.217 1.00 29.46 214 PHE A CA 1
ATOM 1641 C C . PHE A 1 214 ? 21.243 63.024 -28.759 1.00 29.34 214 PHE A C 1
ATOM 1642 O O . PHE A 1 214 ? 20.268 63.677 -28.392 1.00 27.12 214 PHE A O 1
ATOM 1650 N N . LEU A 1 215 ? 22.102 63.442 -29.694 1.00 30.13 215 LEU A N 1
ATOM 1651 C CA . LEU A 1 215 ? 21.997 64.754 -30.344 1.00 31.87 215 LEU A CA 1
ATOM 1652 C C . LEU A 1 215 ? 20.759 64.811 -31.243 1.00 31.51 215 LEU A C 1
ATOM 1653 O O . LEU A 1 215 ? 20.202 65.890 -31.472 1.00 31.63 215 LEU A O 1
ATOM 1658 N N . GLY A 1 216 ? 20.336 63.630 -31.715 1.00 31.79 216 GLY A N 1
ATOM 1659 C CA . GLY A 1 216 ? 19.167 63.484 -32.573 1.00 30.71 216 GLY A CA 1
ATOM 1660 C C . GLY A 1 216 ? 17.878 63.667 -31.798 1.00 30.64 216 GLY A C 1
ATOM 1661 O O . GLY A 1 216 ? 16.914 64.246 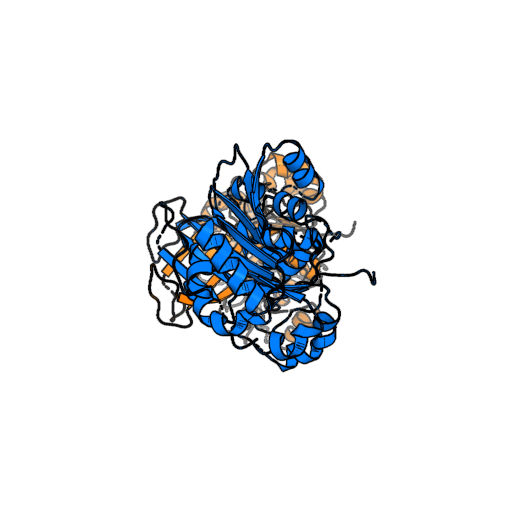-32.312 1.00 32.48 216 GLY A O 1
ATOM 1662 N N . LEU A 1 217 ? 17.891 63.208 -30.544 1.00 27.79 217 LEU A N 1
ATOM 1663 C CA . LEU A 1 217 ? 16.766 63.316 -29.620 1.00 26.86 217 LEU A CA 1
ATOM 1664 C C . LEU A 1 217 ? 16.501 64.771 -29.195 1.00 26.52 217 LEU A C 1
ATOM 1665 O O . LEU A 1 217 ? 15.418 65.098 -28.700 1.00 26.60 217 LEU A O 1
ATOM 1670 N N . GLY A 1 218 ? 17.492 65.637 -29.413 1.00 23.62 218 GLY A N 1
ATOM 1671 C CA . GLY A 1 218 ? 17.372 67.040 -29.054 1.00 24.25 218 GLY A CA 1
ATOM 1672 C C . GLY A 1 218 ? 18.401 67.507 -28.036 1.00 22.14 218 GLY A C 1
ATOM 1673 O O . GLY A 1 218 ? 18.470 68.700 -27.731 1.00 20.42 218 GLY A O 1
ATOM 1674 N N . ILE A 1 219 ? 19.196 66.572 -27.511 1.00 21.90 219 ILE A N 1
ATOM 1675 C CA . ILE A 1 219 ? 20.241 66.888 -26.536 1.00 24.28 219 ILE A CA 1
ATOM 1676 C C . ILE A 1 219 ? 21.321 67.719 -27.238 1.00 25.46 219 ILE A C 1
ATOM 1677 O O . ILE A 1 219 ? 21.677 67.447 -28.384 1.00 23.63 219 ILE A O 1
ATOM 1682 N N . LYS A 1 220 ? 21.770 68.777 -26.568 1.00 26.17 220 LYS A N 1
ATOM 1683 C CA . LYS A 1 220 ? 22.766 69.682 -27.133 1.00 27.97 220 LYS A CA 1
ATOM 1684 C C . LYS A 1 220 ? 24.213 69.282 -26.933 1.00 25.77 220 LYS A C 1
ATOM 1685 O O . LYS A 1 220 ? 25.028 69.487 -27.823 1.00 24.87 220 LYS A O 1
ATOM 1691 N N . LYS A 1 221 ? 24.548 68.788 -25.740 1.00 25.02 221 LYS A N 1
ATOM 1692 C CA . LYS A 1 221 ? 25.928 68.405 -25.416 1.00 24.83 221 LYS A CA 1
ATOM 1693 C C . LYS A 1 221 ? 26.033 67.051 -24.712 1.00 23.65 221 LYS A C 1
ATOM 1694 O O . LYS A 1 221 ? 25.360 66.820 -23.706 1.00 22.92 221 LYS A O 1
ATOM 1700 N N . VAL A 1 222 ? 26.883 66.164 -25.242 1.00 21.79 222 VAL A N 1
ATOM 1701 C CA . VAL A 1 222 ? 27.084 64.823 -24.675 1.00 23.08 222 VAL A CA 1
ATOM 1702 C C . VAL A 1 222 ? 28.492 64.584 -24.121 1.00 21.58 222 VAL A C 1
ATOM 1703 O O . VAL A 1 222 ? 29.473 64.840 -24.792 1.00 21.01 222 VAL A O 1
ATOM 1707 N N . PHE A 1 223 ? 28.560 64.090 -22.888 1.00 20.78 223 PHE A N 1
ATOM 1708 C CA . PHE A 1 223 ? 29.823 63.762 -22.223 1.00 22.96 223 PHE A CA 1
ATOM 1709 C C . PHE A 1 223 ? 29.709 62.338 -21.664 1.00 24.07 223 PHE A C 1
ATOM 1710 O O . PHE A 1 223 ? 28.844 62.067 -20.834 1.00 23.73 223 PHE A O 1
ATOM 1718 N N . ILE A 1 224 ? 30.533 61.419 -22.169 1.00 24.35 224 ILE A N 1
ATOM 1719 C CA . ILE A 1 224 ? 30.514 60.026 -21.707 1.00 25.17 224 ILE A CA 1
ATOM 1720 C C . ILE A 1 224 ? 31.826 59.682 -20.988 1.00 26.04 224 ILE A C 1
ATOM 1721 O O . ILE A 1 224 ? 32.896 59.672 -21.604 1.00 25.75 224 ILE A O 1
ATOM 1726 N N . SER A 1 225 ? 31.733 59.427 -19.680 1.00 28.16 225 SER A N 1
ATOM 1727 C CA . SER A 1 225 ? 32.893 59.062 -18.851 1.00 28.18 225 SER A CA 1
ATOM 1728 C C . SER A 1 225 ? 33.284 57.635 -19.198 1.00 26.14 225 SER A C 1
ATOM 1729 O O . SER A 1 225 ? 32.416 56.774 -19.299 1.00 21.63 225 SER A O 1
ATOM 1732 N N . LEU A 1 226 ? 34.578 57.404 -19.430 1.00 26.71 226 LEU A N 1
ATOM 1733 C CA . LEU A 1 226 ? 35.087 56.076 -19.791 1.00 28.94 226 LEU A CA 1
ATOM 1734 C C . LEU A 1 226 ? 36.140 55.598 -18.797 1.00 29.31 226 LEU A C 1
ATOM 1735 O O . LEU A 1 226 ? 37.114 54.934 -19.176 1.00 30.10 226 LEU A O 1
ATOM 1740 N N . ASP A 1 227 ? 35.930 55.946 -17.525 1.00 30.57 227 ASP A N 1
ATOM 1741 C CA . ASP A 1 227 ? 36.820 55.613 -16.400 1.00 31.82 227 ASP A CA 1
ATOM 1742 C C . ASP A 1 227 ? 38.290 56.011 -16.627 1.00 33.08 227 ASP A C 1
ATOM 1743 O O . ASP A 1 227 ? 38.611 57.203 -16.630 1.00 33.68 227 ASP A O 1
ATOM 1748 N N . ALA A 1 228 ? 39.155 55.022 -16.874 1.00 32.78 228 ALA A N 1
ATOM 1749 C CA . ALA A 1 228 ? 40.583 55.246 -17.120 1.00 32.75 228 ALA A CA 1
ATOM 1750 C C . ALA A 1 228 ? 40.886 55.815 -18.505 1.00 31.97 228 ALA A C 1
ATOM 1751 O O . ALA A 1 228 ? 41.898 56.490 -18.679 1.00 30.80 228 ALA A O 1
ATOM 1753 N N . ASP A 1 229 ? 40.004 55.549 -19.473 1.00 31.87 229 ASP A N 1
ATOM 1754 C CA . ASP A 1 229 ? 40.169 56.021 -20.853 1.00 30.37 229 ASP A CA 1
ATOM 1755 C C . ASP A 1 229 ? 39.759 57.482 -21.076 1.00 28.05 229 ASP A C 1
ATOM 1756 O O . ASP A 1 229 ? 39.803 57.985 -22.199 1.00 25.48 229 ASP A O 1
ATOM 1761 N N . GLY A 1 230 ? 39.337 58.142 -20.002 1.00 25.45 230 GLY A N 1
ATOM 1762 C CA . GLY A 1 230 ? 38.969 59.539 -20.083 1.00 25.05 230 GLY A CA 1
ATOM 1763 C C . GLY A 1 230 ? 37.528 59.887 -20.363 1.00 24.08 230 GLY A C 1
ATOM 1764 O O . GLY A 1 230 ? 36.603 59.228 -19.903 1.00 22.19 230 GLY A O 1
ATOM 1765 N N . ILE A 1 231 ? 37.352 60.985 -21.086 1.00 23.35 231 ILE A N 1
ATOM 1766 C CA . ILE A 1 231 ? 36.035 61.495 -21.412 1.00 22.70 231 ILE A CA 1
ATOM 1767 C C . ILE A 1 231 ? 35.861 61.616 -22.904 1.00 22.85 231 ILE A C 1
ATOM 1768 O O . ILE A 1 231 ? 36.717 62.163 -23.595 1.00 22.55 231 ILE A O 1
ATOM 1773 N N . PHE A 1 232 ? 34.716 61.136 -23.372 1.00 21.54 232 PHE A N 1
ATOM 1774 C CA . PHE A 1 232 ? 34.328 61.237 -24.765 1.00 19.41 232 PHE A CA 1
ATOM 1775 C C . PHE A 1 232 ? 33.302 62.378 -24.803 1.00 18.02 232 PHE A C 1
ATOM 1776 O O . PHE A 1 232 ? 32.375 62.398 -23.999 1.00 17.52 232 PHE A O 1
ATOM 1784 N N . TYR A 1 233 ? 33.431 63.277 -25.773 1.00 17.57 233 TYR A N 1
ATOM 1785 C CA . TYR A 1 233 ? 32.498 64.397 -25.909 1.00 19.03 233 TYR A CA 1
ATOM 1786 C C . TYR A 1 233 ? 31.948 64.557 -27.321 1.00 21.59 233 TYR A C 1
ATOM 1787 O O . TYR A 1 233 ? 32.613 64.181 -28.294 1.00 20.16 233 TYR A O 1
ATOM 1796 N N . ASN A 1 234 ? 30.800 65.234 -27.423 1.00 23.18 234 ASN A N 1
ATOM 1797 C CA . ASN A 1 234 ? 30.156 65.526 -28.711 1.00 24.40 234 ASN A CA 1
ATOM 1798 C C . ASN A 1 234 ? 29.109 66.623 -28.534 1.00 25.23 234 ASN A C 1
ATOM 1799 O O . ASN A 1 234 ? 28.212 66.492 -27.708 1.00 22.80 234 ASN A O 1
ATOM 1804 N N . ASP A 1 235 ? 29.240 67.706 -29.300 1.00 28.61 235 ASP A N 1
ATOM 1805 C CA . ASP A 1 235 ? 28.271 68.804 -29.254 1.00 32.44 235 ASP A CA 1
ATOM 1806 C C . ASP A 1 235 ? 27.606 69.079 -30.613 1.00 33.52 235 ASP A C 1
ATOM 1807 O O . ASP A 1 235 ? 26.876 70.066 -30.778 1.00 33.55 235 ASP A O 1
ATOM 1812 N N . GLY A 1 236 ? 27.898 68.218 -31.585 1.00 34.45 236 GLY A N 1
ATOM 1813 C CA . GLY A 1 236 ? 27.352 68.370 -32.923 1.00 35.85 236 GLY A CA 1
ATOM 1814 C C . GLY A 1 236 ? 28.349 68.981 -33.881 1.00 36.18 236 GLY A C 1
ATOM 1815 O O . GLY A 1 236 ? 28.321 68.685 -35.072 1.00 37.74 236 GLY A O 1
ATOM 1816 N N . VAL A 1 237 ? 29.215 69.849 -33.358 1.00 37.09 237 VAL A N 1
ATOM 1817 C CA . VAL A 1 237 ? 30.254 70.528 -34.136 1.00 37.12 237 VAL A CA 1
ATOM 1818 C C . VAL A 1 237 ? 31.611 69.876 -33.840 1.00 35.78 237 VAL A C 1
ATOM 1819 O O . VAL A 1 237 ? 32.343 69.498 -34.757 1.00 34.40 237 VAL A O 1
ATOM 1823 N N . SER A 1 238 ? 31.934 69.773 -32.552 1.00 33.42 238 SER A N 1
ATOM 1824 C CA . SER A 1 238 ? 33.181 69.176 -32.102 1.00 30.40 238 SER A CA 1
ATOM 1825 C C . SER A 1 238 ? 32.940 67.837 -31.430 1.00 28.44 238 SER A C 1
ATOM 1826 O O . SER A 1 238 ? 31.963 67.664 -30.702 1.00 26.34 238 SER A O 1
ATOM 1829 N N . CYS A 1 239 ? 33.818 66.883 -31.731 1.00 26.13 239 CYS A N 1
ATOM 1830 C CA . CYS A 1 239 ? 33.747 65.533 -31.181 1.00 25.41 239 CYS A CA 1
ATOM 1831 C C . CYS A 1 239 ? 35.157 65.041 -30.936 1.00 22.95 239 CYS A C 1
ATOM 1832 O O . CYS A 1 239 ? 36.058 65.305 -31.729 1.00 24.67 239 CYS A O 1
ATOM 1835 N N . GLY A 1 240 ? 35.351 64.363 -29.812 1.00 21.22 240 GLY A N 1
ATOM 1836 C CA . GLY A 1 240 ? 36.663 63.855 -29.485 1.00 19.25 240 GLY A CA 1
ATOM 1837 C C . GLY A 1 240 ? 36.687 63.075 -28.200 1.00 20.75 240 GLY A C 1
ATOM 1838 O O . GLY A 1 240 ? 35.641 62.794 -27.617 1.00 19.41 240 GLY A O 1
ATOM 1839 N N . LYS A 1 241 ? 37.899 62.747 -27.763 1.00 21.96 241 LYS A N 1
ATOM 1840 C CA . LYS A 1 241 ? 38.143 61.993 -26.544 1.00 23.00 241 LYS A CA 1
ATOM 1841 C C . LYS A 1 241 ? 39.441 62.498 -25.943 1.00 22.15 241 LYS A C 1
ATOM 1842 O O . LYS A 1 241 ? 40.457 62.591 -26.633 1.00 22.14 241 LYS A O 1
ATOM 1848 N N . ILE A 1 242 ? 39.391 62.863 -24.664 1.00 22.67 242 ILE A N 1
ATOM 1849 C CA . ILE A 1 242 ? 40.561 63.380 -23.947 1.00 22.81 242 ILE A CA 1
ATOM 1850 C C . ILE A 1 242 ? 40.782 62.551 -22.688 1.00 23.90 242 ILE A C 1
ATOM 1851 O O . ILE A 1 242 ? 39.835 62.202 -21.978 1.00 23.36 242 ILE A O 1
ATOM 1856 N N . LYS A 1 243 ? 42.047 62.257 -22.419 1.00 25.95 243 LYS A N 1
ATOM 1857 C CA . LYS A 1 243 ? 42.443 61.467 -21.264 1.00 29.35 243 LYS A CA 1
ATOM 1858 C C . LYS A 1 243 ? 43.659 62.121 -20.635 1.00 29.61 243 LYS A C 1
ATOM 1859 O O . LYS A 1 243 ? 44.430 62.793 -21.318 1.00 29.99 243 LYS A O 1
ATOM 1865 N N . ALA A 1 244 ? 43.788 61.971 -19.321 1.00 30.28 244 ALA A N 1
ATOM 1866 C CA . ALA A 1 244 ? 44.930 62.502 -18.598 1.00 32.66 244 ALA A CA 1
ATOM 1867 C C . ALA A 1 244 ? 45.853 61.347 -18.246 1.00 35.06 244 ALA A C 1
ATOM 1868 O O . ALA A 1 244 ? 45.398 60.240 -17.950 1.00 34.23 244 ALA A O 1
ATOM 1870 N N . THR A 1 245 ? 47.155 61.597 -18.332 1.00 39.05 245 THR A N 1
ATOM 1871 C CA . THR A 1 245 ? 48.155 60.593 -17.974 1.00 43.39 245 THR A CA 1
ATOM 1872 C C . THR A 1 245 ? 48.466 60.830 -16.483 1.00 46.19 245 THR A C 1
ATOM 1873 O O . THR A 1 245 ? 48.031 61.840 -15.912 1.00 44.72 245 THR A O 1
ATOM 1877 N N . GLU A 1 246 ? 49.152 59.879 -15.847 1.00 50.91 246 GLU A N 1
ATOM 1878 C CA . GLU A 1 246 ? 49.560 59.974 -14.429 1.00 55.12 246 GLU A CA 1
ATOM 1879 C C . GLU A 1 246 ? 48.464 60.116 -13.350 1.00 55.22 246 GLU A C 1
ATOM 1880 O O . GLU A 1 246 ? 48.710 60.696 -12.284 1.00 56.40 246 GLU A O 1
ATOM 1886 N N . VAL A 1 247 ? 47.272 59.579 -13.613 1.00 55.05 247 VAL A N 1
ATOM 1887 C CA . VAL A 1 247 ? 46.170 59.651 -12.643 1.00 55.16 247 VAL A CA 1
ATOM 1888 C C . VAL A 1 247 ? 46.078 58.368 -11.806 1.00 55.71 247 VAL A C 1
ATOM 1889 O O . VAL A 1 247 ? 45.751 57.292 -12.324 1.00 56.20 247 VAL A O 1
ATOM 1893 N N . ASP A 1 248 ? 46.383 58.500 -10.515 1.00 55.91 248 ASP A N 1
ATOM 1894 C CA . ASP A 1 248 ? 46.313 57.386 -9.564 1.00 56.70 248 ASP A CA 1
ATOM 1895 C C . ASP A 1 248 ? 45.068 57.600 -8.707 1.00 55.61 248 ASP A C 1
ATOM 1896 O O . ASP A 1 248 ? 44.885 58.675 -8.119 1.00 55.30 248 ASP A O 1
ATOM 1901 N N . VAL A 1 249 ? 44.199 56.592 -8.666 1.00 54.22 249 VAL A N 1
ATOM 1902 C CA . VAL A 1 249 ? 42.966 56.703 -7.894 1.00 53.29 249 VAL A CA 1
ATOM 1903 C C . VAL A 1 249 ? 43.032 56.056 -6.513 1.00 50.75 249 VAL A C 1
ATOM 1904 O O . VAL A 1 249 ? 43.671 55.016 -6.333 1.00 50.18 249 VAL A O 1
ATOM 1908 N N . LYS A 1 250 ? 42.428 56.734 -5.540 1.00 48.61 250 LYS A N 1
ATOM 1909 C CA . LYS A 1 250 ? 42.344 56.255 -4.162 1.00 46.56 250 LYS A CA 1
ATOM 1910 C C . LYS A 1 250 ? 40.889 55.871 -3.903 1.00 44.53 250 LYS A C 1
ATOM 1911 O O . LYS A 1 250 ? 40.606 54.749 -3.486 1.00 43.05 250 LYS A O 1
ATOM 1917 N N . ASN A 1 251 ? 39.984 56.807 -4.197 1.00 43.08 251 ASN A N 1
ATOM 1918 C CA . ASN A 1 251 ? 38.542 56.631 -4.040 1.00 41.98 251 ASN A CA 1
ATOM 1919 C C . ASN A 1 251 ? 37.827 57.328 -5.197 1.00 41.01 251 ASN A C 1
ATOM 1920 O O . ASN A 1 251 ? 38.063 58.507 -5.461 1.00 39.30 251 ASN A O 1
ATOM 1925 N N . VAL A 1 252 ? 36.921 56.592 -5.839 1.00 40.85 252 VAL A N 1
ATOM 1926 C CA . VAL A 1 252 ? 36.147 57.070 -6.991 1.00 41.68 252 VAL A CA 1
ATOM 1927 C C . VAL A 1 252 ? 34.870 57.844 -6.628 1.00 40.82 252 VAL A C 1
ATOM 1928 O O . VAL A 1 252 ? 34.437 58.705 -7.394 1.00 40.42 252 VAL A O 1
ATOM 1932 N N . THR A 1 253 ? 34.292 57.558 -5.459 1.00 41.22 253 THR A N 1
ATOM 1933 C CA . THR A 1 253 ? 33.061 58.212 -4.977 1.00 41.48 253 THR A CA 1
ATOM 1934 C C . THR A 1 253 ? 33.197 59.748 -4.929 1.00 39.82 253 THR A C 1
ATOM 1935 O O . THR A 1 253 ? 34.086 60.285 -4.263 1.00 37.94 253 THR A O 1
ATOM 1939 N N . GLY A 1 254 ? 32.359 60.423 -5.716 1.00 38.39 254 GLY A N 1
ATOM 1940 C CA . GLY A 1 254 ? 32.376 61.875 -5.783 1.00 35.01 254 GLY A CA 1
ATOM 1941 C C . GLY A 1 254 ? 33.157 62.471 -6.943 1.00 32.19 254 GLY A C 1
ATOM 1942 O O . GLY A 1 254 ? 33.195 63.692 -7.076 1.00 33.11 254 GLY A O 1
ATOM 1943 N N . ALA A 1 255 ? 33.778 61.627 -7.772 1.00 28.72 255 ALA A N 1
ATOM 1944 C CA . ALA A 1 255 ? 34.568 62.083 -8.923 1.00 26.42 255 ALA A CA 1
ATOM 1945 C C . ALA A 1 255 ? 33.711 62.624 -10.064 1.00 23.54 255 ALA A C 1
ATOM 1946 O O . ALA A 1 255 ? 34.028 63.666 -10.641 1.00 19.78 255 ALA A O 1
ATOM 1948 N N . GLY A 1 256 ? 32.626 61.910 -10.369 1.00 21.69 256 GLY A N 1
ATOM 1949 C CA . GLY A 1 256 ? 31.695 62.315 -11.408 1.00 20.87 256 GLY A CA 1
ATOM 1950 C C . GLY A 1 256 ? 30.893 63.542 -11.004 1.00 20.82 256 GLY A C 1
ATOM 1951 O O . GLY A 1 256 ? 30.408 64.281 -11.869 1.00 20.57 256 GLY A O 1
ATOM 1952 N N . ASP A 1 257 ? 30.777 63.760 -9.691 1.00 19.28 257 ASP A N 1
ATOM 1953 C CA . ASP A 1 257 ? 30.075 64.912 -9.116 1.00 20.80 257 ASP A CA 1
ATOM 1954 C C . ASP A 1 257 ? 30.870 66.179 -9.444 1.00 20.26 257 ASP A C 1
ATOM 1955 O O . ASP A 1 257 ? 30.307 67.200 -9.837 1.00 20.04 257 ASP A O 1
ATOM 1960 N N . SER A 1 258 ? 32.183 66.081 -9.250 1.00 16.64 258 SER A N 1
ATOM 1961 C CA . SER A 1 258 ? 33.136 67.142 -9.523 1.00 14.50 258 SER A CA 1
ATOM 1962 C C . SER A 1 258 ? 33.224 67.434 -11.008 1.00 15.01 258 SER A C 1
ATOM 1963 O O . SER A 1 258 ? 33.485 68.583 -11.384 1.00 14.43 258 SER A O 1
ATOM 1966 N N . PHE A 1 259 ? 33.017 66.403 -11.843 1.00 11.79 259 PHE A N 1
ATOM 1967 C CA . PHE A 1 259 ? 33.041 66.574 -13.302 1.00 11.88 259 PHE A CA 1
ATOM 1968 C C . PHE A 1 259 ? 31.860 67.418 -13.742 1.00 10.20 259 PHE A C 1
ATOM 1969 O O . PHE A 1 259 ? 32.035 68.292 -14.583 1.00 11.18 259 PHE A O 1
ATOM 1977 N N . VAL A 1 260 ? 30.677 67.156 -13.171 1.00 8.89 260 VAL A N 1
ATOM 1978 C CA . VAL A 1 260 ? 29.437 67.888 -13.489 1.00 13.86 260 VAL A CA 1
ATOM 1979 C C . VAL A 1 260 ? 29.597 69.363 -13.109 1.00 15.23 260 VAL A C 1
ATOM 1980 O O . VAL A 1 260 ? 29.169 70.266 -13.845 1.00 11.09 260 VAL A O 1
ATOM 1984 N N . ALA A 1 261 ? 30.280 69.578 -11.985 1.00 13.40 261 ALA A N 1
ATOM 1985 C CA . ALA A 1 261 ? 30.566 70.908 -11.487 1.00 17.13 261 ALA A CA 1
ATOM 1986 C C . ALA A 1 261 ? 31.476 71.698 -12.422 1.00 16.07 261 ALA A C 1
ATOM 1987 O O . ALA A 1 261 ? 31.279 72.894 -12.631 1.00 15.21 261 ALA A O 1
ATOM 1989 N N . GLY A 1 262 ? 32.423 70.983 -13.027 1.00 17.24 262 GLY A N 1
ATOM 1990 C CA . GLY A 1 262 ? 33.367 71.576 -13.957 1.00 17.24 262 GLY A CA 1
ATOM 1991 C C . GLY A 1 262 ? 32.716 71.970 -15.263 1.00 18.28 262 GLY A C 1
ATOM 1992 O O . GLY A 1 262 ? 33.186 72.896 -15.910 1.00 17.57 262 GLY A O 1
ATOM 1993 N N . LEU A 1 263 ? 31.672 71.229 -15.662 1.00 18.22 263 LEU A N 1
ATOM 1994 C CA . LEU A 1 263 ? 30.870 71.528 -16.860 1.00 18.79 263 LEU A CA 1
ATOM 1995 C C . LEU A 1 263 ? 30.135 72.828 -16.582 1.00 18.92 263 LEU A C 1
ATOM 1996 O O . LEU A 1 263 ? 30.020 73.688 -17.452 1.00 16.77 263 LEU A O 1
ATOM 2001 N N . GLY A 1 264 ? 29.676 72.953 -15.332 1.00 20.15 264 GLY A N 1
ATOM 2002 C CA . GLY A 1 264 ? 28.995 74.138 -14.860 1.00 19.03 264 GLY A CA 1
ATOM 2003 C C . GLY A 1 264 ? 29.896 75.348 -14.952 1.00 18.72 264 GLY A C 1
ATOM 2004 O O . GLY A 1 264 ? 29.514 76.342 -15.553 1.00 16.98 264 GLY A O 1
ATOM 2005 N N . TYR A 1 265 ? 31.143 75.199 -14.507 1.00 19.47 265 TYR A N 1
ATOM 2006 C CA . TYR A 1 265 ? 32.140 76.274 -14.586 1.00 21.48 265 TYR A CA 1
ATOM 2007 C C . TYR A 1 265 ? 32.401 76.679 -16.048 1.00 21.76 265 TYR A C 1
ATOM 2008 O O . TYR A 1 265 ? 32.388 77.876 -16.380 1.00 18.71 265 TYR A O 1
ATOM 2017 N N . GLY A 1 266 ? 32.634 75.668 -16.894 1.00 20.85 266 GLY A N 1
ATOM 2018 C CA . GLY A 1 266 ? 32.914 75.867 -18.309 1.00 21.98 266 GLY A CA 1
ATOM 2019 C C . GLY A 1 266 ? 31.842 76.610 -19.081 1.00 22.61 266 GLY A C 1
ATOM 2020 O O . GLY A 1 266 ? 32.146 77.516 -19.856 1.00 20.27 266 GLY A O 1
ATOM 2021 N N . TYR A 1 267 ? 30.587 76.242 -18.820 1.00 22.29 267 TYR A N 1
ATOM 2022 C CA . TYR A 1 267 ? 29.411 76.852 -19.437 1.00 22.75 267 TYR A CA 1
ATOM 2023 C C . TYR A 1 267 ? 29.241 78.319 -19.040 1.00 25.01 267 TYR A C 1
ATOM 2024 O O . TYR A 1 267 ? 29.007 79.172 -19.891 1.00 27.69 267 TYR A O 1
ATOM 2041 N N . ASN A 1 269 ? 31.554 80.355 -17.993 1.00 28.01 269 ASN A N 1
ATOM 2042 C CA . ASN A 1 269 ? 32.674 81.146 -18.501 1.00 30.60 269 ASN A CA 1
ATOM 2043 C C . ASN A 1 269 ? 32.832 81.101 -20.025 1.00 31.32 269 ASN A C 1
ATOM 2044 O O . ASN A 1 269 ? 33.834 81.587 -20.561 1.00 31.40 269 ASN A O 1
ATOM 2049 N N . LYS A 1 270 ? 31.809 80.568 -20.709 1.00 33.28 270 LYS A N 1
ATOM 2050 C CA . LYS A 1 270 ? 31.735 80.427 -22.185 1.00 35.54 270 LYS A CA 1
ATOM 2051 C C . LYS A 1 270 ? 32.981 79.854 -22.887 1.00 33.64 270 LYS A C 1
ATOM 2052 O O . LYS A 1 270 ? 33.305 80.238 -24.012 1.00 34.70 270 LYS A O 1
ATOM 2066 N N . PRO A 1 272 ? 35.609 77.038 -24.748 1.00 27.97 272 PRO A N 1
ATOM 2067 C CA . PRO A 1 272 ? 35.428 76.044 -25.821 1.00 27.14 272 PRO A CA 1
ATOM 2068 C C . PRO A 1 272 ? 35.378 74.637 -25.201 1.00 24.97 272 PRO A C 1
ATOM 2069 O O . PRO A 1 272 ? 35.958 74.417 -24.130 1.00 24.50 272 PRO A O 1
ATOM 2073 N N . ILE A 1 273 ? 34.674 73.712 -25.857 1.00 23.65 273 ILE A N 1
ATOM 2074 C CA . ILE A 1 273 ? 34.476 72.349 -25.347 1.00 23.53 273 ILE A CA 1
ATOM 2075 C C . ILE A 1 273 ? 35.713 71.542 -24.912 1.00 22.12 273 ILE A C 1
ATOM 2076 O O . ILE A 1 273 ? 35.664 70.873 -23.884 1.00 18.08 273 ILE A O 1
ATOM 2081 N N . GLU A 1 274 ? 36.830 71.693 -25.622 1.00 23.42 274 GLU A N 1
ATOM 2082 C CA . GLU A 1 274 ? 38.072 70.985 -25.288 1.00 28.49 274 GLU A CA 1
ATOM 2083 C C . GLU A 1 274 ? 38.618 71.435 -23.929 1.00 28.70 274 GLU A C 1
ATOM 2084 O O . GLU A 1 274 ? 39.090 70.608 -23.138 1.00 26.52 274 GLU A O 1
ATOM 2090 N N . ASP A 1 275 ? 38.460 72.730 -23.635 1.00 26.87 275 ASP A N 1
ATOM 2091 C CA . ASP A 1 275 ? 38.912 73.306 -22.373 1.00 27.28 275 ASP A CA 1
ATOM 2092 C C . ASP A 1 275 ? 37.965 73.012 -21.200 1.00 24.68 275 ASP A C 1
ATOM 2093 O O . ASP A 1 275 ? 38.419 72.929 -20.059 1.00 23.22 275 ASP A O 1
ATOM 2098 N N . ILE A 1 276 ? 36.666 72.854 -21.482 1.00 23.86 276 ILE A N 1
ATOM 2099 C CA . ILE A 1 276 ? 35.646 72.521 -20.461 1.00 22.76 276 ILE A CA 1
ATOM 2100 C C . ILE A 1 276 ? 35.911 71.087 -19.984 1.00 20.86 276 ILE A C 1
ATOM 2101 O O . ILE A 1 276 ? 35.913 70.814 -18.779 1.00 19.40 276 ILE A O 1
ATOM 2106 N N . VAL A 1 277 ? 36.186 70.211 -20.952 1.00 19.61 277 VAL A N 1
ATOM 2107 C CA . VAL A 1 277 ? 36.488 68.795 -20.734 1.00 19.55 277 VAL A CA 1
ATOM 2108 C C . VAL A 1 277 ? 37.754 68.633 -19.883 1.00 19.54 277 VAL A C 1
ATOM 2109 O O . VAL A 1 277 ? 37.757 67.846 -18.944 1.00 15.95 277 VAL A O 1
ATOM 2113 N N . LYS A 1 278 ? 38.763 69.465 -20.152 1.00 19.49 278 LYS A N 1
ATOM 2114 C CA . LYS A 1 278 ? 40.031 69.436 -19.423 1.00 22.22 278 LYS A CA 1
ATOM 2115 C C . LYS A 1 278 ? 39.938 69.971 -18.002 1.00 19.28 278 LYS A C 1
ATOM 2116 O O . LYS A 1 278 ? 40.500 69.366 -17.078 1.00 16.46 278 LYS A O 1
ATOM 2122 N N . PHE A 1 279 ? 39.182 71.068 -17.839 1.00 18.28 279 PHE A N 1
ATOM 2123 C CA . PHE A 1 279 ? 38.960 71.740 -16.544 1.00 17.30 279 PHE A CA 1
ATOM 2124 C C . PHE A 1 279 ? 38.159 70.807 -15.632 1.00 15.88 279 PHE A C 1
ATOM 2125 O O . PHE A 1 279 ? 38.538 70.577 -14.486 1.00 15.51 279 PHE A O 1
ATOM 2133 N N . ALA A 1 280 ? 37.045 70.303 -16.155 1.00 15.84 280 ALA A N 1
ATOM 2134 C CA . ALA A 1 280 ? 36.167 69.384 -15.438 1.00 17.12 280 ALA A CA 1
ATOM 2135 C C . ALA A 1 280 ? 36.846 68.054 -15.099 1.00 17.17 280 ALA A C 1
ATOM 2136 O O . ALA A 1 280 ? 36.569 67.462 -14.061 1.00 14.24 280 ALA A O 1
ATOM 2146 N N . THR A 1 282 ? 40.149 67.734 -14.642 1.00 19.69 282 THR A N 1
ATOM 2147 C CA . THR A 1 282 ? 41.160 68.091 -13.626 1.00 20.16 282 THR A CA 1
ATOM 2148 C C . THR A 1 282 ? 40.502 68.065 -12.235 1.00 18.67 282 THR A C 1
ATOM 2149 O O . THR A 1 282 ? 41.100 67.579 -11.281 1.00 17.38 282 THR A O 1
ATOM 2161 N N . SER A 1 284 ? 37.794 66.288 -11.508 1.00 12.42 284 SER A N 1
ATOM 2162 C CA . SER A 1 284 ? 37.476 64.887 -11.264 1.00 17.34 284 SER A CA 1
ATOM 2163 C C . SER A 1 284 ? 38.730 64.155 -10.793 1.00 19.07 284 SER A C 1
ATOM 2164 O O . SER A 1 284 ? 38.653 63.378 -9.852 1.00 18.44 284 SER A O 1
ATOM 2167 N N . ASN A 1 285 ? 39.884 64.498 -11.378 1.00 20.70 285 ASN A N 1
ATOM 2168 C CA . ASN A 1 285 ? 41.180 63.902 -11.030 1.00 24.79 285 ASN A CA 1
ATOM 2169 C C . ASN A 1 285 ? 41.625 64.236 -9.609 1.00 26.24 285 ASN A C 1
ATOM 2170 O O . ASN A 1 285 ? 42.207 63.391 -8.944 1.00 27.48 285 ASN A O 1
ATOM 2175 N N . ILE A 1 286 ? 41.355 65.466 -9.161 1.00 27.57 286 ILE A N 1
ATOM 2176 C CA . ILE A 1 286 ? 41.709 65.932 -7.812 1.00 28.80 286 ILE A CA 1
ATOM 2177 C C . ILE A 1 286 ? 40.891 65.186 -6.757 1.00 30.22 286 ILE A C 1
ATOM 2178 O O . ILE A 1 286 ? 41.426 64.752 -5.736 1.00 32.96 286 ILE A O 1
ATOM 2183 N N . THR A 1 287 ? 39.605 65.011 -7.042 1.00 30.40 287 THR A N 1
ATOM 2184 C CA . THR A 1 287 ? 38.681 64.320 -6.144 1.00 31.58 287 THR A CA 1
ATOM 2185 C C . THR A 1 287 ? 38.967 62.815 -6.090 1.00 32.48 287 THR A C 1
ATOM 2186 O O . THR A 1 287 ? 38.818 62.187 -5.039 1.00 31.86 287 THR A O 1
ATOM 2190 N N . ILE A 1 288 ? 39.437 62.271 -7.212 1.00 33.57 288 ILE A N 1
ATOM 2191 C CA . ILE A 1 288 ? 39.770 60.852 -7.334 1.00 36.04 288 ILE A CA 1
ATOM 2192 C C . ILE A 1 288 ? 41.069 60.482 -6.589 1.00 36.12 288 ILE A C 1
ATOM 2193 O O . ILE A 1 288 ? 41.227 59.344 -6.153 1.00 33.23 288 ILE A O 1
ATOM 2198 N N . SER A 1 289 ? 41.953 61.469 -6.414 1.00 38.06 289 SER A N 1
ATOM 2199 C CA . SER A 1 289 ? 43.239 61.292 -5.734 1.00 41.39 289 SER A CA 1
ATOM 2200 C C . SER A 1 289 ? 43.175 61.444 -4.212 1.00 42.60 289 SER A C 1
ATOM 2201 O O . SER A 1 289 ? 44.204 61.351 -3.541 1.00 43.95 289 SER A O 1
ATOM 2204 N N . HIS A 1 290 ? 41.984 61.736 -3.689 1.00 44.02 290 HIS A N 1
ATOM 2205 C CA . HIS A 1 290 ? 41.767 61.912 -2.252 1.00 44.23 290 HIS A CA 1
ATOM 2206 C C . HIS A 1 290 ? 40.797 60.839 -1.764 1.00 44.79 290 HIS A C 1
ATOM 2207 O O . HIS A 1 290 ? 39.954 60.370 -2.529 1.00 44.41 290 HIS A O 1
ATOM 2214 N N . GLU A 1 291 ? 40.929 60.459 -0.492 1.00 46.11 291 GLU A N 1
ATOM 2215 C CA . GLU A 1 291 ? 40.070 59.448 0.134 1.00 47.42 291 GLU A CA 1
ATOM 2216 C C . GLU A 1 291 ? 38.650 59.952 0.365 1.00 46.27 291 GLU A C 1
ATOM 2217 O O . GLU A 1 291 ? 37.692 59.172 0.349 1.00 46.78 291 GLU A O 1
ATOM 2223 N N . GLU A 1 292 ? 38.526 61.257 0.593 1.00 45.45 292 GLU A N 1
ATOM 2224 C CA . GLU A 1 292 ? 37.230 61.883 0.811 1.00 46.02 292 GLU A CA 1
ATOM 2225 C C . GLU A 1 292 ? 36.551 62.231 -0.513 1.00 45.02 292 GLU A C 1
ATOM 2226 O O . GLU A 1 292 ? 37.208 62.368 -1.549 1.00 42.03 292 GLU A O 1
ATOM 2232 N N . THR A 1 293 ? 35.228 62.375 -0.448 1.00 45.41 293 THR A N 1
ATOM 2233 C CA . THR A 1 293 ? 34.377 62.701 -1.592 1.00 45.00 293 THR A CA 1
ATOM 2234 C C . THR A 1 293 ? 34.632 64.082 -2.199 1.00 43.90 293 THR A C 1
ATOM 2235 O O . THR A 1 293 ? 34.268 64.326 -3.344 1.00 43.67 293 THR A O 1
ATOM 2239 N N . ILE A 1 294 ? 35.186 64.994 -1.398 1.00 43.37 294 ILE A N 1
ATOM 2240 C CA . ILE A 1 294 ? 35.534 66.358 -1.824 1.00 43.29 294 ILE A CA 1
ATOM 2241 C C . ILE A 1 294 ? 36.914 66.669 -1.235 1.00 41.16 294 ILE A C 1
ATOM 2242 O O . ILE A 1 294 ? 37.143 66.442 -0.046 1.00 41.21 294 ILE A O 1
ATOM 2247 N N . HIS A 1 295 ? 37.824 67.172 -2.072 1.00 38.48 295 HIS A N 1
ATOM 2248 C CA . HIS A 1 295 ? 39.169 67.538 -1.627 1.00 38.50 295 HIS A CA 1
ATOM 2249 C C . HIS A 1 295 ? 39.051 68.852 -0.843 1.00 37.93 295 HIS A C 1
ATOM 2250 O O . HIS A 1 295 ? 38.568 69.854 -1.382 1.00 35.16 295 HIS A O 1
ATOM 2257 N N . PRO A 1 296 ? 39.486 68.857 0.441 1.00 38.03 296 PRO A N 1
ATOM 2258 C CA . PRO A 1 296 ? 39.439 70.027 1.330 1.00 37.89 296 PRO A CA 1
ATOM 2259 C C . PRO A 1 296 ? 40.105 71.298 0.813 1.00 36.05 296 PRO A C 1
ATOM 2260 O O . PRO A 1 296 ? 39.661 72.399 1.132 1.00 35.34 296 PRO A O 1
ATOM 2264 N N . ASP A 1 297 ? 41.143 71.141 -0.005 1.00 35.46 297 ASP A N 1
ATOM 2265 C CA . ASP A 1 297 ? 41.875 72.290 -0.525 1.00 36.67 297 ASP A CA 1
ATOM 2266 C C . ASP A 1 297 ? 41.448 72.778 -1.885 1.00 34.45 297 ASP A C 1
ATOM 2267 O O . ASP A 1 297 ? 41.948 73.805 -2.347 1.00 34.26 297 ASP A O 1
ATOM 2280 N N . ALA A 1 299 ? 39.944 74.581 -4.882 1.00 26.88 299 ALA A N 1
ATOM 2281 C CA . ALA A 1 299 ? 39.551 75.931 -5.232 1.00 24.43 299 ALA A CA 1
ATOM 2282 C C . ALA A 1 299 ? 39.980 76.134 -6.676 1.00 23.83 299 ALA A C 1
ATOM 2283 O O . ALA A 1 299 ? 40.641 75.270 -7.250 1.00 21.44 299 ALA A O 1
ATOM 2285 N N . LEU A 1 300 ? 39.625 77.287 -7.244 1.00 24.99 300 LEU A N 1
ATOM 2286 C CA . LEU A 1 300 ? 39.971 77.651 -8.618 1.00 27.37 300 LEU A CA 1
ATOM 2287 C C . LEU A 1 300 ? 41.480 77.556 -8.864 1.00 28.64 300 LEU A C 1
ATOM 2288 O O . LEU A 1 300 ? 41.904 76.882 -9.808 1.00 28.98 300 LEU A O 1
ATOM 2293 N N . ASP A 1 301 ? 42.273 78.135 -7.961 1.00 29.69 301 ASP A N 1
ATOM 2294 C CA . ASP A 1 301 ? 43.737 78.120 -8.072 1.00 31.44 301 ASP A CA 1
ATOM 2295 C C . ASP A 1 301 ? 44.378 76.724 -8.136 1.00 28.05 301 ASP A C 1
ATOM 2296 O O . ASP A 1 301 ? 45.241 76.505 -8.981 1.00 27.69 301 ASP A O 1
ATOM 2301 N N . THR A 1 302 ? 43.901 75.777 -7.316 1.00 25.90 302 THR A N 1
ATOM 2302 C CA . THR A 1 302 ? 44.440 74.403 -7.312 1.00 25.91 302 THR A CA 1
ATOM 2303 C C . THR A 1 302 ? 44.069 73.621 -8.584 1.00 25.29 302 THR A C 1
ATOM 2304 O O . THR A 1 302 ? 44.863 72.818 -9.071 1.00 26.51 302 THR A O 1
ATOM 2308 N N . VAL A 1 303 ? 42.877 73.895 -9.132 1.00 23.85 303 VAL A N 1
ATOM 2309 C CA . VAL A 1 303 ? 42.391 73.254 -10.362 1.00 23.76 303 VAL A CA 1
ATOM 2310 C C . VAL A 1 303 ? 43.227 73.756 -11.534 1.00 23.26 303 VAL A C 1
ATOM 2311 O O . VAL A 1 303 ? 43.737 72.953 -12.307 1.00 20.66 303 VAL A O 1
ATOM 2315 N N . LEU A 1 304 ? 43.429 75.072 -11.601 1.00 24.30 304 LEU A N 1
ATOM 2316 C CA . LEU A 1 304 ? 44.240 75.693 -12.654 1.00 28.05 304 LEU A CA 1
ATOM 2317 C C . LEU A 1 304 ? 45.726 75.313 -12.592 1.00 28.19 304 LEU A C 1
ATOM 2318 O O . LEU A 1 304 ? 46.363 75.140 -13.630 1.00 28.62 304 LEU A O 1
ATOM 2323 N N . ALA A 1 305 ? 46.247 75.129 -11.377 1.00 29.54 305 ALA A N 1
ATOM 2324 C CA . ALA A 1 305 ? 47.649 74.744 -11.156 1.00 30.67 305 ALA A CA 1
ATOM 2325 C C . ALA A 1 305 ? 47.901 73.303 -11.597 1.00 31.77 305 ALA A C 1
ATOM 2326 O O . ALA A 1 305 ? 48.964 73.006 -12.144 1.00 30.45 305 ALA A O 1
ATOM 2328 N N . LYS A 1 306 ? 46.915 72.426 -11.375 1.00 33.20 306 LYS A N 1
ATOM 2329 C CA . LYS A 1 306 ? 47.019 71.019 -11.770 1.00 35.77 306 LYS A CA 1
ATOM 2330 C C . LYS A 1 306 ? 46.758 70.846 -13.267 1.00 37.61 306 LYS A C 1
ATOM 2331 O O . LYS A 1 306 ? 47.316 69.945 -13.880 1.00 39.07 306 LYS A O 1
ATOM 2337 N N . LEU A 1 307 ? 45.941 71.731 -13.844 1.00 39.43 307 LEU A N 1
ATOM 2338 C CA . LEU A 1 307 ? 45.612 71.724 -15.275 1.00 41.84 307 LEU A CA 1
ATOM 2339 C C . LEU A 1 307 ? 46.848 72.058 -16.129 1.00 42.59 307 LEU A C 1
ATOM 2340 O O . LEU A 1 307 ? 47.035 71.482 -17.201 1.00 41.79 307 LEU A O 1
ATOM 2345 N N . GLU A 1 308 ? 47.688 72.969 -15.626 1.00 44.74 308 GLU A N 1
ATOM 2346 C CA . GLU A 1 308 ? 48.917 73.399 -16.311 1.00 46.89 308 GLU A CA 1
ATOM 2347 C C . GLU A 1 308 ? 49.967 72.285 -16.298 1.00 44.52 308 GLU A C 1
ATOM 2348 O O . GLU A 1 308 ? 50.620 72.030 -17.306 1.00 44.23 308 GLU A O 1
ATOM 2354 N N . LYS A 1 309 ? 50.049 71.592 -15.161 1.00 42.74 309 LYS A N 1
ATOM 2355 C CA . LYS A 1 309 ? 50.977 70.491 -14.904 1.00 40.42 309 LYS A CA 1
ATOM 2356 C C . LYS A 1 309 ? 50.586 69.131 -15.492 1.00 39.26 309 LYS A C 1
ATOM 2357 O O . LYS A 1 309 ? 51.343 68.163 -15.358 1.00 38.89 309 LYS A O 1
ATOM 2363 N N . THR A 1 310 ? 49.435 69.061 -16.166 1.00 38.15 310 THR A N 1
ATOM 2364 C CA . THR A 1 310 ? 48.949 67.799 -16.738 1.00 37.39 310 THR A CA 1
ATOM 2365 C C . THR A 1 310 ? 49.271 67.583 -18.221 1.00 37.32 310 THR A C 1
ATOM 2366 O O . THR A 1 310 ? 49.160 68.496 -19.043 1.00 37.93 310 THR A O 1
ATOM 2370 N N . THR A 1 311 ? 49.682 66.355 -18.534 1.00 37.36 311 THR A N 1
ATOM 2371 C CA . THR A 1 311 ? 49.985 65.933 -19.900 1.00 38.22 311 THR A CA 1
ATOM 2372 C C . THR A 1 311 ? 48.741 65.183 -20.387 1.00 37.70 311 THR A C 1
ATOM 2373 O O . THR A 1 311 ? 48.297 64.222 -19.743 1.00 37.34 311 THR A O 1
ATOM 2377 N N . TRP A 1 312 ? 48.198 65.630 -21.520 1.00 37.22 312 TRP A N 1
ATOM 2378 C CA . TRP A 1 312 ? 46.985 65.051 -22.092 1.00 37.94 312 TRP A CA 1
ATOM 2379 C C . TRP A 1 312 ? 47.150 64.220 -23.363 1.00 37.93 312 TRP A C 1
ATOM 2380 O O . TRP A 1 312 ? 48.052 64.450 -24.165 1.00 38.21 312 TRP A O 1
ATOM 2391 N N . GLU A 1 313 ? 46.264 63.237 -23.516 1.00 38.41 313 GLU A N 1
ATOM 2392 C CA . GLU A 1 313 ? 46.191 62.398 -24.709 1.00 37.41 313 GLU A CA 1
ATOM 2393 C C . GLU A 1 313 ? 44.884 62.891 -25.313 1.00 36.67 313 GLU A C 1
ATOM 2394 O O . GLU A 1 313 ? 43.828 62.772 -24.686 1.00 34.59 313 GLU A O 1
ATOM 2400 N N . GLU A 1 314 ? 44.989 63.563 -26.461 1.00 36.41 314 GLU A N 1
ATOM 2401 C CA . GLU A 1 314 ? 43.836 64.141 -27.157 1.00 35.46 314 GLU A CA 1
ATOM 2402 C C . GLU A 1 314 ? 43.616 63.521 -28.525 1.00 33.69 314 GLU A C 1
ATOM 2403 O O . GLU A 1 314 ? 44.567 63.218 -29.234 1.00 32.49 314 GLU A O 1
ATOM 2409 N N . GLU A 1 315 ? 42.346 63.325 -28.873 1.00 34.96 315 GLU A N 1
ATOM 2410 C CA . GLU A 1 315 ? 41.916 62.736 -30.146 1.00 35.70 315 GLU A CA 1
ATOM 2411 C C . GLU A 1 315 ? 40.708 63.536 -30.630 1.00 36.54 315 GLU A C 1
ATOM 2412 O O . GLU A 1 315 ? 39.839 63.872 -29.826 1.00 36.91 315 GLU A O 1
ATOM 2418 N N . LYS A 1 316 ? 40.678 63.882 -31.921 1.00 37.06 316 LYS A N 1
ATOM 2419 C CA . LYS A 1 316 ? 39.564 64.642 -32.508 1.00 37.53 316 LYS A CA 1
ATOM 2420 C C . LYS A 1 316 ? 38.982 63.902 -33.710 1.00 37.45 316 LYS A C 1
ATOM 2421 O O . LYS A 1 316 ? 39.716 63.535 -34.615 1.00 36.41 316 LYS A O 1
ATOM 2427 N N . TYR A 1 317 ? 37.665 63.702 -33.724 1.00 37.78 317 TYR A N 1
ATOM 2428 C CA . TYR A 1 317 ? 36.998 63.027 -34.839 1.00 40.41 317 TYR A CA 1
ATOM 2429 C C . TYR A 1 317 ? 36.098 64.021 -35.573 1.00 42.70 317 TYR A C 1
ATOM 2430 O O . TYR A 1 317 ? 35.481 64.888 -34.949 1.00 40.95 317 TYR A O 1
ATOM 2439 N N . ASP A 1 318 ? 36.033 63.891 -36.898 1.00 48.06 318 ASP A N 1
ATOM 2440 C CA . ASP A 1 318 ? 35.213 64.771 -37.740 1.00 52.87 318 ASP A CA 1
ATOM 2441 C C . ASP A 1 318 ? 33.835 64.169 -38.066 1.00 54.47 318 ASP A C 1
ATOM 2442 O O . ASP A 1 318 ? 33.376 63.260 -37.372 1.00 55.37 318 ASP A O 1
ATOM 2447 N N . LEU A 1 319 ? 33.167 64.724 -39.085 1.00 57.13 319 LEU A N 1
ATOM 2448 C CA . LEU A 1 319 ? 31.834 64.308 -39.567 1.00 59.74 319 LEU A CA 1
ATOM 2449 C C . LEU A 1 319 ? 30.660 64.542 -38.605 1.00 61.01 319 LEU A C 1
ATOM 2450 O O . LEU A 1 319 ? 30.897 64.904 -37.428 1.00 60.98 319 LEU A O 1
ATOM 2452 N N . LYS B 1 5 ? 34.504 90.563 33.297 1.00 65.65 5 LYS B N 1
ATOM 2453 C CA . LYS B 1 5 ? 34.069 91.882 33.844 1.00 65.57 5 LYS B CA 1
ATOM 2454 C C . LYS B 1 5 ? 33.032 91.710 34.958 1.00 64.92 5 LYS B C 1
ATOM 2455 O O . LYS B 1 5 ? 33.280 92.085 36.108 1.00 65.09 5 LYS B O 1
ATOM 2457 N N . GLU B 1 6 ? 31.882 91.133 34.604 1.00 64.44 6 GLU B N 1
ATOM 2458 C CA . GLU B 1 6 ? 30.773 90.877 35.531 1.00 63.99 6 GLU B CA 1
ATOM 2459 C C . GLU B 1 6 ? 31.022 89.513 36.206 1.00 62.34 6 GLU B C 1
ATOM 2460 O O . GLU B 1 6 ? 31.572 88.615 35.555 1.00 62.75 6 GLU B O 1
ATOM 2466 N N . PRO B 1 7 ? 30.689 89.355 37.521 1.00 60.23 7 PRO B N 1
ATOM 2467 C CA . PRO B 1 7 ? 30.900 88.070 38.209 1.00 58.15 7 PRO B CA 1
ATOM 2468 C C . PRO B 1 7 ? 30.262 86.873 37.491 1.00 55.45 7 PRO B C 1
ATOM 2469 O O . PRO B 1 7 ? 29.116 86.948 37.035 1.00 54.62 7 PRO B O 1
ATOM 2473 N N . TYR B 1 8 ? 31.039 85.802 37.355 1.00 52.66 8 TYR B N 1
ATOM 2474 C CA . TYR B 1 8 ? 30.591 84.602 36.659 1.00 50.10 8 TYR B CA 1
ATOM 2475 C C . TYR B 1 8 ? 30.789 83.304 37.420 1.00 48.56 8 TYR B C 1
ATOM 2476 O O . TYR B 1 8 ? 31.597 83.224 38.347 1.00 48.35 8 TYR B O 1
ATOM 2485 N N . LEU B 1 9 ? 30.095 82.274 36.942 1.00 47.07 9 LEU B N 1
ATOM 2486 C CA . LEU B 1 9 ? 30.160 80.932 37.504 1.00 44.24 9 LEU B CA 1
ATOM 2487 C C . LEU B 1 9 ? 30.759 80.034 36.424 1.00 42.16 9 LEU B C 1
ATOM 2488 O O . LEU B 1 9 ? 30.234 79.958 35.310 1.00 40.73 9 LEU B O 1
ATOM 2493 N N . LEU B 1 10 ? 31.867 79.377 36.757 1.00 40.43 10 LEU B N 1
ATOM 2494 C CA . LEU B 1 10 ? 32.548 78.484 35.827 1.00 40.14 10 LEU B CA 1
ATOM 2495 C C . LEU B 1 10 ? 32.175 77.014 35.981 1.00 39.86 10 LEU B C 1
ATOM 2496 O O . LEU B 1 10 ? 32.211 76.466 37.077 1.00 39.36 10 LEU B O 1
ATOM 2501 N N . VAL B 1 11 ? 31.789 76.390 34.873 1.00 38.75 11 VAL B N 1
ATOM 2502 C CA . VAL B 1 11 ? 31.474 74.968 34.877 1.00 37.24 11 VAL B CA 1
ATOM 2503 C C . VAL B 1 11 ? 32.554 74.312 34.016 1.00 37.08 11 VAL B C 1
ATOM 2504 O O . VAL B 1 11 ? 32.794 74.724 32.883 1.00 35.04 11 VAL B O 1
ATOM 2508 N N . PHE B 1 12 ? 33.262 73.360 34.612 1.00 36.94 12 PHE B N 1
ATOM 2509 C CA . PHE B 1 12 ? 34.320 72.619 33.942 1.00 36.30 12 PHE B CA 1
ATOM 2510 C C . PHE B 1 12 ? 33.822 71.180 33.834 1.00 35.68 12 PHE B C 1
ATOM 2511 O O . PHE B 1 12 ? 33.327 70.607 34.812 1.00 34.98 12 PHE B O 1
ATOM 2519 N N . GLY B 1 13 ? 33.943 70.614 32.639 1.00 34.16 13 GLY B N 1
ATOM 2520 C CA . GLY B 1 13 ? 33.501 69.254 32.435 1.00 33.21 13 GLY B CA 1
ATOM 2521 C C . GLY B 1 13 ? 33.299 68.894 30.990 1.00 31.19 13 GLY B C 1
ATOM 2522 O O . GLY B 1 13 ? 33.390 69.742 30.106 1.00 29.81 13 GLY B O 1
ATOM 2523 N N . ALA B 1 14 ? 32.962 67.628 30.776 1.00 30.00 14 ALA B N 1
ATOM 2524 C CA . ALA B 1 14 ? 32.770 67.067 29.450 1.00 30.73 14 ALA B CA 1
ATOM 2525 C C . ALA B 1 14 ? 31.428 67.359 28.787 1.00 29.86 14 ALA B C 1
ATOM 2526 O O . ALA B 1 14 ? 30.426 67.655 29.446 1.00 27.10 14 ALA B O 1
ATOM 2528 N N . SER B 1 15 ? 31.450 67.284 27.462 1.00 29.30 15 SER B N 1
ATOM 2529 C CA . SER B 1 15 ? 30.283 67.483 26.631 1.00 29.99 15 SER B CA 1
ATOM 2530 C C . SER B 1 15 ? 30.193 66.239 25.776 1.00 29.58 15 SER B C 1
ATOM 2531 O O . SER B 1 15 ? 31.181 65.828 25.173 1.00 29.30 15 SER B O 1
ATOM 2534 N N . VAL B 1 16 ? 29.045 65.572 25.833 1.00 29.26 16 VAL B N 1
ATOM 2535 C CA . VAL B 1 16 ? 28.831 64.369 25.043 1.00 29.84 16 VAL B CA 1
ATOM 2536 C C . VAL B 1 16 ? 27.627 64.583 24.132 1.00 29.94 16 VAL B C 1
ATOM 2537 O O . VAL B 1 16 ? 26.561 64.971 24.597 1.00 28.78 16 VAL B O 1
ATOM 2541 N N . VAL B 1 17 ? 27.821 64.365 22.831 1.00 30.78 17 VAL B N 1
ATOM 2542 C CA . VAL B 1 17 ? 26.741 64.500 21.850 1.00 33.55 17 VAL B CA 1
ATOM 2543 C C . VAL B 1 17 ? 26.061 63.135 21.702 1.00 33.48 17 VAL B C 1
ATOM 2544 O O . VAL B 1 17 ? 26.735 62.136 21.467 1.00 33.44 17 VAL B O 1
ATOM 2548 N N . ASP B 1 18 ? 24.743 63.093 21.903 1.00 33.82 18 ASP B N 1
ATOM 2549 C CA . ASP B 1 18 ? 23.976 61.843 21.769 1.00 35.69 18 ASP B CA 1
ATOM 2550 C C . ASP B 1 18 ? 23.285 61.772 20.403 1.00 33.81 18 ASP B C 1
ATOM 2551 O O . ASP B 1 18 ? 22.586 62.711 20.000 1.00 32.31 18 ASP B O 1
ATOM 2556 N N . VAL B 1 19 ? 23.547 60.696 19.662 1.00 32.76 19 VAL B N 1
ATOM 2557 C CA . VAL B 1 19 ? 22.931 60.493 18.343 1.00 33.31 19 VAL B CA 1
ATOM 2558 C C . VAL B 1 19 ? 22.187 59.162 18.391 1.00 33.97 19 VAL B C 1
ATOM 2559 O O . VAL B 1 19 ? 22.797 58.093 18.376 1.00 33.51 19 VAL B O 1
ATOM 2563 N N . PHE B 1 20 ? 20.861 59.253 18.458 1.00 36.15 20 PHE B N 1
ATOM 2564 C CA . PHE B 1 20 ? 19.991 58.081 18.533 1.00 38.00 20 PHE B CA 1
ATOM 2565 C C . PHE B 1 20 ? 19.240 57.798 17.239 1.00 37.87 20 PHE B C 1
ATOM 2566 O O . PHE B 1 20 ? 18.691 58.702 16.613 1.00 35.45 20 PHE B O 1
ATOM 2574 N N . GLY B 1 21 ? 19.239 56.533 16.840 1.00 38.39 21 GLY B N 1
ATOM 2575 C CA . GLY B 1 21 ? 18.527 56.123 15.648 1.00 39.88 21 GLY B CA 1
ATOM 2576 C C . GLY B 1 21 ? 17.401 55.208 16.082 1.00 41.07 21 GLY B C 1
ATOM 2577 O O . GLY B 1 21 ? 17.648 54.052 16.429 1.00 40.39 21 GLY B O 1
ATOM 2578 N N . PHE B 1 22 ? 16.181 55.742 16.109 1.00 42.58 22 PHE B N 1
ATOM 2579 C CA . PHE B 1 22 ? 14.995 54.989 16.512 1.00 45.20 22 PHE B CA 1
ATOM 2580 C C . PHE B 1 22 ? 14.380 54.280 15.308 1.00 46.13 22 PHE B C 1
ATOM 2581 O O . PHE B 1 22 ? 14.057 54.934 14.320 1.00 45.92 22 PHE B O 1
ATOM 2589 N N . SER B 1 23 ? 14.224 52.955 15.384 1.00 46.95 23 SER B N 1
ATOM 2590 C CA . SER B 1 23 ? 13.615 52.181 14.294 1.00 49.94 23 SER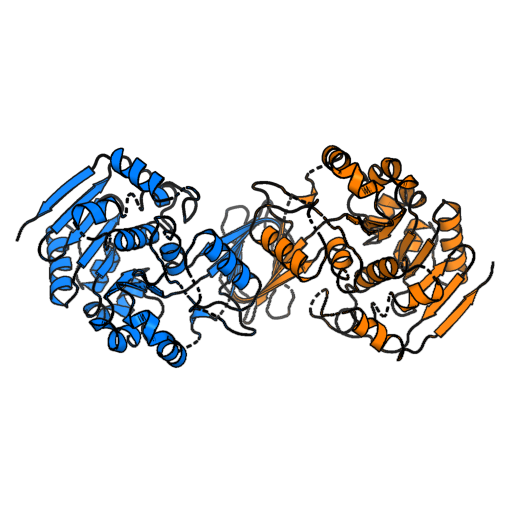 B CA 1
ATOM 2591 C C . SER B 1 23 ? 12.099 52.380 14.261 1.00 53.19 23 SER B C 1
ATOM 2592 O O . SER B 1 23 ? 11.437 52.345 15.306 1.00 52.43 23 SER B O 1
ATOM 2595 N N . LYS B 1 24 ? 11.580 52.649 13.061 1.00 57.80 24 LYS B N 1
ATOM 2596 C CA . LYS B 1 24 ? 10.145 52.853 12.825 1.00 62.27 24 LYS B CA 1
ATOM 2597 C C . LYS B 1 24 ? 9.604 51.653 12.030 1.00 64.30 24 LYS B C 1
ATOM 2598 O O . LYS B 1 24 ? 8.517 51.708 11.437 1.00 65.97 24 LYS B O 1
ATOM 2604 N N . ALA B 1 25 ? 10.381 50.570 12.042 1.00 65.55 25 ALA B N 1
ATOM 2605 C CA . ALA B 1 25 ? 10.061 49.322 11.351 1.00 66.94 25 ALA B CA 1
ATOM 2606 C C . ALA B 1 25 ? 10.672 48.159 12.132 1.00 67.16 25 ALA B C 1
ATOM 2607 O O . ALA B 1 25 ? 11.220 48.362 13.215 1.00 67.72 25 ALA B O 1
ATOM 2609 N N . SER B 1 26 ? 10.564 46.946 11.586 1.00 67.85 26 SER B N 1
ATOM 2610 C CA . SER B 1 26 ? 11.122 45.741 12.208 1.00 68.15 26 SER B CA 1
ATOM 2611 C C . SER B 1 26 ? 12.638 45.772 12.048 1.00 68.17 26 SER B C 1
ATOM 2612 O O . SER B 1 26 ? 13.143 46.060 10.957 1.00 66.91 26 SER B O 1
ATOM 2615 N N . TYR B 1 27 ? 13.353 45.507 13.141 1.00 68.65 27 TYR B N 1
ATOM 2616 C CA . TYR B 1 27 ? 14.807 45.527 13.111 1.00 69.53 27 TYR B CA 1
ATOM 2617 C C . TYR B 1 27 ? 15.460 44.287 12.505 1.00 70.25 27 TYR B C 1
ATOM 2618 O O . TYR B 1 27 ? 15.108 43.152 12.826 1.00 71.22 27 TYR B O 1
ATOM 2627 N N . ARG B 1 28 ? 16.475 44.552 11.686 1.00 71.40 28 ARG B N 1
ATOM 2628 C CA . ARG B 1 28 ? 17.256 43.536 10.999 1.00 73.09 28 ARG B CA 1
ATOM 2629 C C . ARG B 1 28 ? 18.708 44.040 10.937 1.00 73.54 28 ARG B C 1
ATOM 2630 O O . ARG B 1 28 ? 18.954 45.140 10.429 1.00 73.30 28 ARG B O 1
ATOM 2638 N N . PRO B 1 29 ? 19.673 43.289 11.533 1.00 74.11 29 PRO B N 1
ATOM 2639 C CA . PRO B 1 29 ? 21.083 43.718 11.492 1.00 74.16 29 PRO B CA 1
ATOM 2640 C C . PRO B 1 29 ? 21.675 43.449 10.104 1.00 73.80 29 PRO B C 1
ATOM 2641 O O . PRO B 1 29 ? 21.061 42.730 9.307 1.00 73.53 29 PRO B O 1
ATOM 2645 N N . TYR B 1 30 ? 22.830 44.062 9.814 1.00 73.39 30 TYR B N 1
ATOM 2646 C CA . TYR B 1 30 ? 23.540 43.963 8.521 1.00 72.92 30 TYR B CA 1
ATOM 2647 C C . TYR B 1 30 ? 22.824 44.668 7.356 1.00 71.81 30 TYR B C 1
ATOM 2648 O O . TYR B 1 30 ? 23.424 44.896 6.301 1.00 71.62 30 TYR B O 1
ATOM 2657 N N . ASN B 1 31 ? 21.549 45.009 7.565 1.00 70.75 31 ASN B N 1
ATOM 2658 C CA . ASN B 1 31 ? 20.706 45.694 6.579 1.00 69.37 31 ASN B CA 1
ATOM 2659 C C . ASN B 1 31 ? 20.201 47.037 7.102 1.00 67.25 31 ASN B C 1
ATOM 2660 O O . ASN B 1 31 ? 19.988 47.204 8.304 1.00 66.78 31 ASN B O 1
ATOM 2665 N N . SER B 1 32 ? 20.008 47.981 6.178 1.00 64.67 32 SER B N 1
ATOM 2666 C CA . SER B 1 32 ? 19.525 49.333 6.478 1.00 62.60 32 SER B CA 1
ATOM 2667 C C . SER B 1 32 ? 18.064 49.337 6.944 1.00 60.94 32 SER B C 1
ATOM 2668 O O . SER B 1 32 ? 17.163 48.911 6.215 1.00 61.31 32 SER B O 1
ATOM 2671 N N . THR B 1 33 ? 17.859 49.800 8.173 1.00 58.35 33 THR B N 1
ATOM 2672 C CA . THR B 1 33 ? 16.534 49.868 8.787 1.00 57.47 33 THR B CA 1
ATOM 2673 C C . THR B 1 33 ? 16.037 51.317 8.774 1.00 56.47 33 THR B C 1
ATOM 2674 O O . THR B 1 33 ? 16.767 52.214 9.177 1.00 56.67 33 THR B O 1
ATOM 2678 N N . PRO B 1 34 ? 14.816 51.572 8.258 1.00 55.55 34 PRO B N 1
ATOM 2679 C CA . PRO B 1 34 ? 14.315 52.955 8.245 1.00 54.90 34 PRO B CA 1
ATOM 2680 C C . PRO B 1 34 ? 13.856 53.452 9.620 1.00 53.84 34 PRO B C 1
ATOM 2681 O O . PRO B 1 34 ? 13.307 52.689 10.415 1.00 54.25 34 PRO B O 1
ATOM 2685 N N . GLY B 1 35 ? 14.122 54.723 9.899 1.00 53.62 35 GLY B N 1
ATOM 2686 C CA . GLY B 1 35 ? 13.734 55.302 11.171 1.00 53.65 35 GLY B CA 1
ATOM 2687 C C . GLY B 1 35 ? 14.094 56.762 11.353 1.00 52.88 35 GLY B C 1
ATOM 2688 O O . GLY B 1 35 ? 14.592 57.385 10.429 1.00 53.13 35 GLY B O 1
ATOM 2689 N N . HIS B 1 36 ? 13.829 57.298 12.544 1.00 51.82 36 HIS B N 1
ATOM 2690 C CA . HIS B 1 36 ? 14.127 58.688 12.879 1.00 51.49 36 HIS B CA 1
ATOM 2691 C C . HIS B 1 36 ? 15.451 58.804 13.631 1.00 50.39 36 HIS B C 1
ATOM 2692 O O . HIS B 1 36 ? 15.745 57.999 14.517 1.00 50.59 36 HIS B O 1
ATOM 2699 N N . VAL B 1 37 ? 16.244 59.805 13.254 1.00 48.42 37 VAL B N 1
ATOM 2700 C CA . VAL B 1 37 ? 17.524 60.075 13.897 1.00 46.60 37 VAL B CA 1
ATOM 2701 C C . VAL B 1 37 ? 17.364 61.348 14.725 1.00 45.78 37 VAL B C 1
ATOM 2702 O O . VAL B 1 37 ? 16.968 62.393 14.203 1.00 45.91 37 VAL B O 1
ATOM 2706 N N . LYS B 1 38 ? 17.641 61.232 16.021 1.00 44.99 38 LYS B N 1
ATOM 2707 C CA . LYS B 1 38 ? 17.554 62.354 16.945 1.00 44.33 38 LYS B CA 1
ATOM 2708 C C . LYS B 1 38 ? 18.949 62.667 17.474 1.00 41.33 38 LYS B C 1
ATOM 2709 O O . LYS B 1 38 ? 19.740 61.770 17.754 1.00 37.83 38 LYS B O 1
ATOM 2715 N N . ILE B 1 39 ? 19.264 63.959 17.499 1.00 40.63 39 ILE B N 1
ATOM 2716 C CA . ILE B 1 39 ? 20.539 64.464 17.991 1.00 40.42 39 ILE B CA 1
ATOM 2717 C C . ILE B 1 39 ? 20.201 65.313 19.209 1.00 39.77 39 ILE B C 1
ATOM 2718 O O . ILE B 1 39 ? 19.335 66.192 19.142 1.00 40.04 39 ILE B O 1
ATOM 2723 N N . SER B 1 40 ? 20.822 64.985 20.336 1.00 38.08 40 SER B N 1
ATOM 2724 C CA . SER B 1 40 ? 20.622 65.737 21.567 1.00 38.77 40 SER B CA 1
ATOM 2725 C C . SER B 1 40 ? 21.980 66.004 22.193 1.00 38.47 40 SER B C 1
ATOM 2726 O O . SER B 1 40 ? 22.931 65.252 21.979 1.00 37.75 40 SER B O 1
ATOM 2729 N N . PHE B 1 41 ? 22.074 67.103 22.932 1.00 38.21 41 PHE B N 1
ATOM 2730 C CA . PHE B 1 41 ? 23.320 67.477 23.588 1.00 38.11 41 PHE B CA 1
ATOM 2731 C C . PHE B 1 41 ? 23.290 67.112 25.068 1.00 36.02 41 PHE B C 1
ATOM 2732 O O . PHE B 1 41 ? 22.488 67.656 25.830 1.00 35.23 41 PHE B O 1
ATOM 2740 N N . GLY B 1 42 ? 24.149 66.160 25.440 1.00 34.62 42 GLY B N 1
ATOM 2741 C CA . GLY B 1 42 ? 24.230 65.683 26.809 1.00 32.64 42 GLY B CA 1
ATOM 2742 C C . GLY B 1 42 ? 25.558 65.898 27.514 1.00 31.57 42 GLY B C 1
ATOM 2743 O O . GLY B 1 42 ? 26.389 66.705 27.090 1.00 28.83 42 GLY B O 1
ATOM 2744 N N . GLY B 1 43 ? 25.768 65.116 28.573 1.00 31.03 43 GLY B N 1
ATOM 2745 C CA . GLY B 1 43 ? 26.966 65.225 29.382 1.00 30.78 43 GLY B CA 1
ATOM 2746 C C . GLY B 1 43 ? 26.594 66.075 30.580 1.00 30.35 43 GLY B C 1
ATOM 2747 O O . GLY B 1 43 ? 26.200 67.230 30.413 1.00 26.85 43 GLY B O 1
ATOM 2748 N N . VAL B 1 44 ? 26.693 65.487 31.773 1.00 30.42 44 VAL B N 1
ATOM 2749 C CA . VAL B 1 44 ? 26.356 66.118 33.061 1.00 30.84 44 VAL B CA 1
ATOM 2750 C C . VAL B 1 44 ? 26.666 67.618 33.205 1.00 30.98 44 VAL B C 1
ATOM 2751 O O . VAL B 1 44 ? 25.761 68.416 33.451 1.00 28.29 44 VAL B O 1
ATOM 2755 N N . CYS B 1 45 ? 27.918 67.993 32.955 1.00 31.40 45 CYS B N 1
ATOM 2756 C CA . CYS B 1 45 ? 28.361 69.379 33.074 1.00 32.29 45 CYS B CA 1
ATOM 2757 C C . CYS B 1 45 ? 27.809 70.339 32.035 1.00 32.27 45 CYS B C 1
ATOM 2758 O O . CYS B 1 45 ? 27.635 71.526 32.309 1.00 31.82 45 CYS B O 1
ATOM 2761 N N . ARG B 1 46 ? 27.488 69.808 30.861 1.00 32.87 46 ARG B N 1
ATOM 2762 C CA . ARG B 1 46 ? 26.912 70.603 29.788 1.00 32.35 46 ARG B CA 1
ATOM 2763 C C . ARG B 1 46 ? 25.444 70.857 30.088 1.00 32.38 46 ARG B C 1
ATOM 2764 O O . ARG B 1 46 ? 24.927 71.920 29.766 1.00 32.25 46 ARG B O 1
ATOM 2772 N N . ASN B 1 47 ? 24.800 69.896 30.752 1.00 33.11 47 ASN B N 1
ATOM 2773 C CA . ASN B 1 47 ? 23.389 70.010 31.123 1.00 34.48 47 ASN B CA 1
ATOM 2774 C C . ASN B 1 47 ? 23.232 71.083 32.201 1.00 35.29 47 ASN B C 1
ATOM 2775 O O . ASN B 1 47 ? 22.335 71.915 32.115 1.00 33.87 47 ASN B O 1
ATOM 2780 N N . ILE B 1 48 ? 24.182 71.102 33.145 1.00 36.87 48 ILE B N 1
ATOM 2781 C CA . ILE B 1 48 ? 24.232 72.063 34.257 1.00 35.77 48 ILE B CA 1
ATOM 2782 C C . ILE B 1 48 ? 24.473 73.483 33.728 1.00 36.61 48 ILE B C 1
ATOM 2783 O O . ILE B 1 48 ? 23.780 74.409 34.134 1.00 33.69 48 ILE B O 1
ATOM 2788 N N . ALA B 1 49 ? 25.422 73.620 32.798 1.00 38.07 49 ALA B N 1
ATOM 2789 C CA . ALA B 1 49 ? 25.780 74.904 32.189 1.00 40.40 49 ALA B CA 1
ATOM 2790 C C . ALA B 1 49 ? 24.647 75.498 31.371 1.00 42.67 49 ALA B C 1
ATOM 2791 O O . ALA B 1 49 ? 24.427 76.710 31.414 1.00 43.94 49 ALA B O 1
ATOM 2793 N N . GLU B 1 50 ? 23.910 74.634 30.664 1.00 44.85 50 GLU B N 1
ATOM 2794 C CA . GLU B 1 50 ? 22.774 75.054 29.842 1.00 46.97 50 GLU B CA 1
ATOM 2795 C C . GLU B 1 50 ? 21.647 75.574 30.733 1.00 47.79 50 GLU B C 1
ATOM 2796 O O . GLU B 1 50 ? 21.142 76.673 30.504 1.00 48.12 50 GLU B O 1
ATOM 2802 N N . ASN B 1 51 ? 21.319 74.801 31.777 1.00 47.14 51 ASN B N 1
ATOM 2803 C CA . ASN B 1 51 ? 20.276 75.132 32.752 1.00 46.88 51 ASN B CA 1
ATOM 2804 C C . ASN B 1 51 ? 20.557 76.476 33.441 1.00 47.42 51 ASN B C 1
ATOM 2805 O O . ASN B 1 51 ? 19.633 77.265 33.657 1.00 48.69 51 ASN B O 1
ATOM 2818 N N . ALA B 1 53 ? 22.513 78.985 32.191 1.00 50.88 53 ALA B N 1
ATOM 2819 C CA . ALA B 1 53 ? 22.447 80.010 31.160 1.00 51.93 53 ALA B CA 1
ATOM 2820 C C . ALA B 1 53 ? 21.003 80.381 30.858 1.00 52.88 53 ALA B C 1
ATOM 2821 O O . ALA B 1 53 ? 20.688 81.547 30.601 1.00 54.60 53 ALA B O 1
ATOM 2823 N N . ARG B 1 54 ? 20.128 79.388 30.990 1.00 53.37 54 ARG B N 1
ATOM 2824 C CA . ARG B 1 54 ? 18.700 79.540 30.745 1.00 53.77 54 ARG B CA 1
ATOM 2825 C C . ARG B 1 54 ? 17.955 80.360 31.798 1.00 52.76 54 ARG B C 1
ATOM 2826 O O . ARG B 1 54 ? 16.921 80.959 31.495 1.00 53.33 54 ARG B O 1
ATOM 2834 N N . VAL B 1 55 ? 18.489 80.389 33.022 1.00 51.71 55 VAL B N 1
ATOM 2835 C CA . VAL B 1 55 ? 17.890 81.160 34.118 1.00 50.67 55 VAL B CA 1
ATOM 2836 C C . VAL B 1 55 ? 18.592 82.504 34.369 1.00 49.65 55 VAL B C 1
ATOM 2837 O O . VAL B 1 55 ? 18.306 83.186 35.355 1.00 49.75 55 VAL B O 1
ATOM 2841 N N . GLY B 1 56 ? 19.530 82.852 33.487 1.00 48.57 56 GLY B N 1
ATOM 2842 C CA . GLY B 1 56 ? 20.227 84.123 33.581 1.00 47.67 56 GLY B CA 1
ATOM 2843 C C . GLY B 1 56 ? 21.576 84.233 34.265 1.00 48.24 56 GLY B C 1
ATOM 2844 O O . GLY B 1 56 ? 22.069 85.355 34.434 1.00 49.55 56 GLY B O 1
ATOM 2845 N N . VAL B 1 57 ? 22.183 83.109 34.652 1.00 47.16 57 VAL B N 1
ATOM 2846 C CA . VAL B 1 57 ? 23.498 83.132 35.305 1.00 45.77 57 VAL B CA 1
ATOM 2847 C C . VAL B 1 57 ? 24.573 83.370 34.246 1.00 45.16 57 VAL B C 1
ATOM 2848 O O . VAL B 1 57 ? 24.496 82.818 33.145 1.00 45.62 57 VAL B O 1
ATOM 2852 N N . ASN B 1 58 ? 25.545 84.224 34.573 1.00 44.92 58 ASN B N 1
ATOM 2853 C CA . ASN B 1 58 ? 26.654 84.527 33.668 1.00 45.06 58 ASN B CA 1
ATOM 2854 C C . ASN B 1 58 ? 27.563 83.294 33.695 1.00 45.37 58 ASN B C 1
ATOM 2855 O O . ASN B 1 58 ? 28.428 83.150 34.557 1.00 44.48 58 ASN B O 1
ATOM 2860 N N . THR B 1 59 ? 27.299 82.396 32.751 1.00 45.35 59 THR B N 1
ATOM 2861 C CA . THR B 1 59 ? 27.985 81.116 32.644 1.00 45.24 59 THR B CA 1
ATOM 2862 C C . THR B 1 59 ? 29.153 80.978 31.679 1.00 45.02 59 THR B C 1
ATOM 2863 O O . THR B 1 59 ? 29.039 81.266 30.486 1.00 44.75 59 THR B O 1
ATOM 2867 N N . ASN B 1 60 ? 30.256 80.467 32.218 1.00 45.08 60 ASN B N 1
ATOM 2868 C CA . ASN B 1 60 ? 31.450 80.172 31.443 1.00 46.05 60 ASN B CA 1
ATOM 2869 C C . ASN B 1 60 ? 31.544 78.639 31.536 1.00 45.18 60 ASN B C 1
ATOM 2870 O O . ASN B 1 60 ? 31.512 78.072 32.633 1.00 45.00 60 ASN B O 1
ATOM 2875 N N . PHE B 1 61 ? 31.579 77.978 30.382 1.00 43.70 61 PHE B N 1
ATOM 2876 C CA . PHE B 1 61 ? 31.666 76.524 30.332 1.00 41.61 61 PHE B CA 1
ATOM 2877 C C . PHE B 1 61 ? 32.928 76.050 29.611 1.00 40.11 61 PHE B C 1
ATOM 2878 O O . PHE B 1 61 ? 32.992 76.048 28.384 1.00 40.01 61 PHE B O 1
ATOM 2894 N N . SER B 1 63 ? 35.141 73.169 28.349 1.00 36.70 63 SER B N 1
ATOM 2895 C CA . SER B 1 63 ? 34.980 71.774 27.962 1.00 36.97 63 SER B CA 1
ATOM 2896 C C . SER B 1 63 ? 36.045 71.254 27.015 1.00 36.41 63 SER B C 1
ATOM 2897 O O . SER B 1 63 ? 37.130 71.831 26.899 1.00 36.25 63 SER B O 1
ATOM 2900 N N . ILE B 1 64 ? 35.756 70.090 26.430 1.00 35.45 64 ILE B N 1
ATOM 2901 C CA . ILE B 1 64 ? 36.629 69.430 25.471 1.00 35.47 64 ILE B CA 1
ATOM 2902 C C . ILE B 1 64 ? 35.782 69.158 24.238 1.00 34.23 64 ILE B C 1
ATOM 2903 O O . ILE B 1 64 ? 34.745 68.495 24.312 1.00 35.59 64 ILE B O 1
ATOM 2908 N N . LEU B 1 65 ? 36.204 69.733 23.118 1.00 33.56 65 LEU B N 1
ATOM 2909 C CA . LEU B 1 65 ? 35.519 69.573 21.841 1.00 32.72 65 LEU B CA 1
ATOM 2910 C C . LEU B 1 65 ? 36.515 69.300 20.738 1.00 30.92 65 LEU B C 1
ATOM 2911 O O . LEU B 1 65 ? 37.710 69.534 20.896 1.00 28.62 65 LEU B O 1
ATOM 2916 N N . GLY B 1 66 ? 36.006 68.783 19.627 1.00 30.82 66 GLY B N 1
ATOM 2917 C CA . GLY B 1 66 ? 36.829 68.531 18.458 1.00 31.85 66 GLY B CA 1
ATOM 2918 C C . GLY B 1 66 ? 36.417 69.537 17.397 1.00 32.56 66 GLY B C 1
ATOM 2919 O O . GLY B 1 66 ? 35.433 70.253 17.591 1.00 33.36 66 GLY B O 1
ATOM 2920 N N . ASN B 1 67 ? 37.164 69.632 16.297 1.00 34.03 67 ASN B N 1
ATOM 2921 C CA . ASN B 1 67 ? 36.795 70.559 15.224 1.00 34.61 67 ASN B CA 1
ATOM 2922 C C . ASN B 1 67 ? 35.963 69.856 14.133 1.00 34.63 67 ASN B C 1
ATOM 2923 O O . ASN B 1 67 ? 36.207 70.006 12.933 1.00 36.55 67 ASN B O 1
ATOM 2928 N N . ASP B 1 68 ? 35.006 69.048 14.579 1.00 34.34 68 ASP B N 1
ATOM 2929 C CA . ASP B 1 68 ? 34.108 68.334 13.678 1.00 35.14 68 ASP B CA 1
ATOM 2930 C C . ASP B 1 68 ? 32.752 69.037 13.682 1.00 33.33 68 ASP B C 1
ATOM 2931 O O . ASP B 1 68 ? 32.602 70.075 14.335 1.00 33.14 68 ASP B O 1
ATOM 2936 N N . GLU B 1 69 ? 31.774 68.465 12.981 1.00 33.97 69 GLU B N 1
ATOM 2937 C CA . GLU B 1 69 ? 30.430 69.038 12.890 1.00 34.08 69 GLU B CA 1
ATOM 2938 C C . GLU B 1 69 ? 29.638 69.067 14.186 1.00 34.35 69 GLU B C 1
ATOM 2939 O O . GLU B 1 69 ? 28.919 70.030 14.449 1.00 32.91 69 GLU B O 1
ATOM 2945 N N . HIS B 1 70 ? 29.815 68.028 15.003 1.00 35.28 70 HIS B N 1
ATOM 2946 C CA . HIS B 1 70 ? 29.157 67.910 16.302 1.00 37.28 70 HIS B CA 1
ATOM 2947 C C . HIS B 1 70 ? 29.694 68.979 17.256 1.00 36.59 70 HIS B C 1
ATOM 2948 O O . HIS B 1 70 ? 28.942 69.531 18.052 1.00 34.51 70 HIS B O 1
ATOM 2955 N N . GLY B 1 71 ? 30.985 69.294 17.116 1.00 37.59 71 GLY B N 1
ATOM 2956 C CA . GLY B 1 71 ? 31.631 70.317 17.928 1.00 40.25 71 GLY B CA 1
ATOM 2957 C C . GLY B 1 71 ? 31.142 71.711 17.589 1.00 40.69 71 GLY B C 1
ATOM 2958 O O . GLY B 1 71 ? 30.909 72.516 18.484 1.00 39.50 71 GLY B O 1
ATOM 2959 N N . LYS B 1 72 ? 30.930 71.961 16.294 1.00 41.70 72 LYS B N 1
ATOM 2960 C CA . LYS B 1 72 ? 30.426 73.244 15.794 1.00 41.96 72 LYS B CA 1
ATOM 2961 C C . LYS B 1 72 ? 28.975 73.454 16.227 1.00 40.60 72 LYS B C 1
ATOM 2962 O O . LYS B 1 72 ? 28.620 74.552 16.641 1.00 40.08 72 LYS B O 1
ATOM 2968 N N . SER B 1 73 ? 28.176 72.378 16.201 1.00 39.81 73 SER B N 1
ATOM 2969 C CA . SER B 1 73 ? 26.759 72.401 16.609 1.00 39.87 73 SER B CA 1
ATOM 2970 C C . SER B 1 73 ? 26.597 72.711 18.098 1.00 39.85 73 SER B C 1
ATOM 2971 O O . SER B 1 73 ? 25.638 73.373 18.497 1.00 40.55 73 SER B O 1
ATOM 2974 N N . ILE B 1 74 ? 27.555 72.240 18.900 1.00 39.76 74 ILE B N 1
ATOM 2975 C CA . ILE B 1 74 ? 27.593 72.472 20.347 1.00 40.03 74 ILE B CA 1
ATOM 2976 C C . ILE B 1 74 ? 27.885 73.962 20.587 1.00 39.25 74 ILE B C 1
ATOM 2977 O O . ILE B 1 74 ? 27.179 74.606 21.357 1.00 36.47 74 ILE B O 1
ATOM 2982 N N . VAL B 1 75 ? 28.883 74.495 19.871 1.00 40.30 75 VAL B N 1
ATOM 2983 C CA . VAL B 1 75 ? 29.287 75.905 19.965 1.00 41.89 75 VAL B CA 1
ATOM 2984 C C . VAL B 1 75 ? 28.178 76.865 19.498 1.00 42.89 75 VAL B C 1
ATOM 2985 O O . VAL B 1 75 ? 28.055 77.959 20.040 1.00 41.44 75 VAL B O 1
ATOM 2989 N N . GLU B 1 76 ? 27.351 76.434 18.539 1.00 45.02 76 GLU B N 1
ATOM 2990 C CA . GLU B 1 76 ? 26.247 77.260 18.040 1.00 47.11 76 GLU B CA 1
ATOM 2991 C C . GLU B 1 76 ? 25.077 77.294 19.018 1.00 47.33 76 GLU B C 1
ATOM 2992 O O . GLU B 1 76 ? 24.462 78.348 19.200 1.00 48.99 76 GLU B O 1
ATOM 2998 N N . HIS B 1 77 ? 24.802 76.153 19.662 1.00 46.76 77 HIS B N 1
ATOM 2999 C CA . HIS B 1 77 ? 23.732 76.012 20.669 1.00 46.62 77 HIS B CA 1
ATOM 3000 C C . HIS B 1 77 ? 24.148 76.785 21.930 1.00 47.18 77 HIS B C 1
ATOM 3001 O O . HIS B 1 77 ? 23.305 77.254 22.689 1.00 46.90 77 HIS B O 1
ATOM 3008 N N . SER B 1 78 ? 25.462 76.903 22.117 1.00 48.54 78 SER B N 1
ATOM 3009 C CA . SER B 1 78 ? 26.080 77.609 23.237 1.00 50.72 78 SER B CA 1
ATOM 3010 C C . SER B 1 78 ? 25.842 79.125 23.209 1.00 52.21 78 SER B C 1
ATOM 3011 O O . SER B 1 78 ? 25.626 79.742 24.258 1.00 52.50 78 SER B O 1
ATOM 3014 N N . LYS B 1 79 ? 25.857 79.698 22.005 1.00 53.77 79 LYS B N 1
ATOM 3015 C CA . LYS B 1 79 ? 25.640 81.130 21.799 1.00 55.96 79 LYS B CA 1
ATOM 3016 C C . LYS B 1 79 ? 24.164 81.497 21.890 1.00 55.94 79 LYS B C 1
ATOM 3017 O O . LYS B 1 79 ? 23.816 82.572 22.393 1.00 55.94 79 LYS B O 1
ATOM 3023 N N . LYS B 1 80 ? 23.315 80.593 21.391 1.00 55.52 80 LYS B N 1
ATOM 3024 C CA . LYS B 1 80 ? 21.856 80.748 21.378 1.00 55.47 80 LYS B CA 1
ATOM 3025 C C . LYS B 1 80 ? 21.278 80.834 22.797 1.00 55.43 80 LYS B C 1
ATOM 3026 O O . LYS B 1 80 ? 20.539 81.774 23.116 1.00 55.86 80 LYS B O 1
ATOM 3032 N N . ILE B 1 81 ? 21.665 79.876 23.640 1.00 54.09 81 ILE B N 1
ATOM 3033 C CA . ILE B 1 81 ? 21.209 79.790 25.026 1.00 53.59 81 ILE B CA 1
ATOM 3034 C C . ILE B 1 81 ? 21.885 80.837 25.921 1.00 53.62 81 ILE B C 1
ATOM 3035 O O . ILE B 1 81 ? 21.190 81.659 26.526 1.00 54.20 81 ILE B O 1
ATOM 3040 N N . GLY B 1 82 ? 23.218 80.791 26.011 1.00 53.54 82 GLY B N 1
ATOM 3041 C CA . GLY B 1 82 ? 23.948 81.753 26.827 1.00 53.18 82 GLY B CA 1
ATOM 3042 C C . GLY B 1 82 ? 25.249 81.303 27.482 1.00 52.35 82 GLY B C 1
ATOM 3043 O O . GLY B 1 82 ? 26.023 82.146 27.951 1.00 51.52 82 GLY B O 1
ATOM 3044 N N . TYR B 1 83 ? 25.492 79.993 27.536 1.00 51.92 83 TYR B N 1
ATOM 3045 C CA . TYR B 1 83 ? 26.712 79.467 28.149 1.00 51.42 83 TYR B CA 1
ATOM 3046 C C . TYR B 1 83 ? 27.949 79.621 27.270 1.00 51.47 83 TYR B C 1
ATOM 3047 O O . TYR B 1 83 ? 28.059 78.989 26.224 1.00 52.57 83 TYR B O 1
ATOM 3056 N N . HIS B 1 84 ? 28.861 80.494 27.696 1.00 51.03 84 HIS B N 1
ATOM 3057 C CA . HIS B 1 84 ? 30.094 80.780 26.961 1.00 50.20 84 HIS B CA 1
ATOM 3058 C C . HIS B 1 84 ? 31.122 79.658 27.021 1.00 49.39 84 HIS B C 1
ATOM 3059 O O . HIS B 1 84 ? 31.666 79.351 28.078 1.00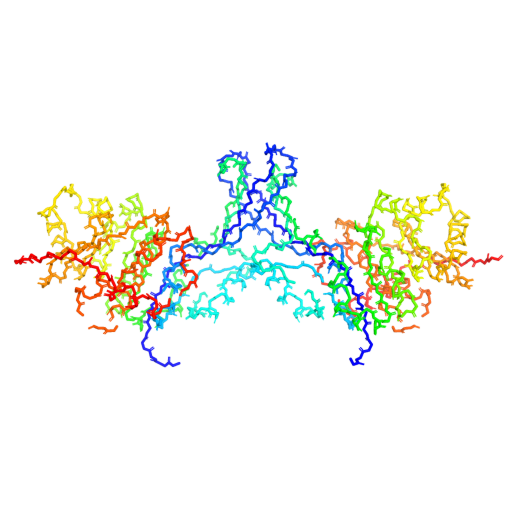 48.51 84 HIS B O 1
ATOM 3069 N N . ASP B 1 86 ? 33.832 79.713 25.139 1.00 53.39 86 ASP B N 1
ATOM 3070 C CA . ASP B 1 86 ? 34.983 80.382 24.546 1.00 55.13 86 ASP B CA 1
ATOM 3071 C C . ASP B 1 86 ? 36.368 79.919 25.009 1.00 54.42 86 ASP B C 1
ATOM 3072 O O . ASP B 1 86 ? 37.344 80.025 24.255 1.00 54.99 86 ASP B O 1
ATOM 3077 N N . ASP B 1 87 ? 36.446 79.389 26.228 1.00 52.40 87 ASP B N 1
ATOM 3078 C CA . ASP B 1 87 ? 37.717 78.936 26.785 1.00 50.58 87 ASP B CA 1
ATOM 3079 C C . ASP B 1 87 ? 37.897 77.413 26.794 1.00 48.58 87 ASP B C 1
ATOM 3080 O O . ASP B 1 87 ? 38.785 76.898 27.471 1.00 47.80 87 ASP B O 1
ATOM 3085 N N . SER B 1 88 ? 37.093 76.708 25.997 1.00 46.45 88 SER B N 1
ATOM 3086 C CA . SER B 1 88 ? 37.151 75.246 25.896 1.00 44.80 88 SER B CA 1
ATOM 3087 C C . SER B 1 88 ? 38.368 74.749 25.116 1.00 43.44 88 SER B C 1
ATOM 3088 O O . SER B 1 88 ? 38.957 75.495 24.324 1.00 43.57 88 SER B O 1
ATOM 3099 N N . VAL B 1 90 ? 40.028 72.741 22.245 1.00 41.37 90 VAL B N 1
ATOM 3100 C CA . VAL B 1 90 ? 39.698 72.311 20.902 1.00 44.60 90 VAL B CA 1
ATOM 3101 C C . VAL B 1 90 ? 40.806 71.400 20.367 1.00 45.38 90 VAL B C 1
ATOM 3102 O O . VAL B 1 90 ? 41.995 71.748 20.404 1.00 46.64 90 VAL B O 1
ATOM 3106 N N . ILE B 1 91 ? 40.412 70.186 19.986 1.00 45.71 91 ILE B N 1
ATOM 3107 C CA . ILE B 1 91 ? 41.345 69.205 19.444 1.00 45.28 91 ILE B CA 1
ATOM 3108 C C . ILE B 1 91 ? 41.206 69.155 17.928 1.00 46.58 91 ILE B C 1
ATOM 3109 O O . ILE B 1 91 ? 40.173 68.729 17.395 1.00 46.01 91 ILE B O 1
ATOM 3114 N N . GLU B 1 92 ? 42.255 69.624 17.252 1.00 47.77 92 GLU B N 1
ATOM 3115 C CA . GLU B 1 92 ? 42.335 69.663 15.794 1.00 48.86 92 GLU B CA 1
ATOM 3116 C C . GLU B 1 92 ? 42.476 68.241 15.221 1.00 48.17 92 GLU B C 1
ATOM 3117 O O . GLU B 1 92 ? 43.424 67.514 15.551 1.00 47.40 92 GLU B O 1
ATOM 3123 N N . GLY B 1 93 ? 41.503 67.855 14.390 1.00 46.42 93 GLY B N 1
ATOM 3124 C CA . GLY B 1 93 ? 41.486 66.534 13.779 1.00 45.44 93 GLY B CA 1
ATOM 3125 C C . GLY B 1 93 ? 40.858 65.469 14.665 1.00 44.11 93 GLY B C 1
ATOM 3126 O O . GLY B 1 93 ? 40.770 64.302 14.273 1.00 44.89 93 GLY B O 1
ATOM 3127 N N . GLY B 1 94 ? 40.451 65.880 15.868 1.00 43.02 94 GLY B N 1
ATOM 3128 C CA . GLY B 1 94 ? 39.822 64.987 16.828 1.00 40.56 94 GLY B CA 1
ATOM 3129 C C . GLY B 1 94 ? 38.313 65.150 16.834 1.00 38.85 94 GLY B C 1
ATOM 3130 O O . GLY B 1 94 ? 37.772 66.149 16.333 1.00 39.05 94 GLY B O 1
ATOM 3131 N N . SER B 1 95 ? 37.630 64.163 17.400 1.00 35.81 95 SER B N 1
ATOM 3132 C CA . SER B 1 95 ? 36.177 64.188 17.472 1.00 33.71 95 SER B CA 1
ATOM 3133 C C . SER B 1 95 ? 35.642 64.671 18.811 1.00 31.57 95 SER B C 1
ATOM 3134 O O . SER B 1 95 ? 36.307 64.571 19.837 1.00 31.05 95 SER B O 1
ATOM 3137 N N . THR B 1 96 ? 34.443 65.236 18.768 1.00 28.79 96 THR B N 1
ATOM 3138 C CA . THR B 1 96 ? 33.745 65.708 19.954 1.00 26.07 96 THR B CA 1
ATOM 3139 C C . THR B 1 96 ? 33.148 64.428 20.544 1.00 25.32 96 THR B C 1
ATOM 3140 O O . THR B 1 96 ? 32.588 63.628 19.791 1.00 22.99 96 THR B O 1
ATOM 3144 N N . PRO B 1 97 ? 33.339 64.167 21.864 1.00 25.86 97 PRO B N 1
ATOM 3145 C CA . PRO B 1 97 ? 32.802 62.952 22.508 1.00 25.97 97 PRO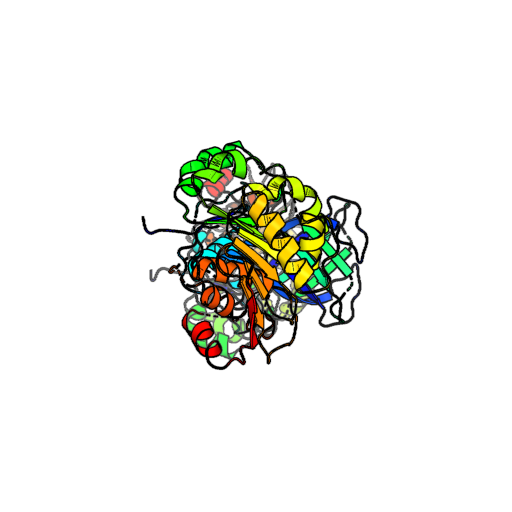 B CA 1
ATOM 3146 C C . PRO B 1 97 ? 31.341 62.673 22.161 1.00 25.53 97 PRO B C 1
ATOM 3147 O O . PRO B 1 97 ? 30.479 63.531 22.329 1.00 25.56 97 PRO B O 1
ATOM 3151 N N . THR B 1 98 ? 31.120 61.518 21.542 1.00 25.57 98 THR B N 1
ATOM 3152 C CA . THR B 1 98 ? 29.802 61.129 21.057 1.00 28.06 98 THR B CA 1
ATOM 3153 C C . THR B 1 98 ? 29.390 59.683 21.365 1.00 29.11 98 THR B C 1
ATOM 3154 O O . THR B 1 98 ? 30.222 58.771 21.391 1.00 27.70 98 THR B O 1
ATOM 3158 N N . TYR B 1 99 ? 28.083 59.500 21.560 1.00 29.85 99 TYR B N 1
ATOM 3159 C CA . TYR B 1 99 ? 27.491 58.193 21.808 1.00 31.07 99 TYR B CA 1
ATOM 3160 C C . TYR B 1 99 ? 26.470 57.922 20.712 1.00 29.78 99 TYR B C 1
ATOM 3161 O O . TYR B 1 99 ? 25.439 58.593 20.648 1.00 29.29 99 TYR B O 1
ATOM 3170 N N . LEU B 1 100 ? 26.794 56.971 19.832 1.00 30.41 100 LEU B N 1
ATOM 3171 C CA . LEU B 1 100 ? 25.903 56.563 18.740 1.00 31.31 100 LEU B CA 1
ATOM 3172 C C . LEU B 1 100 ? 25.179 55.317 19.177 1.00 30.89 100 LEU B C 1
ATOM 3173 O O . LEU B 1 100 ? 25.820 54.366 19.606 1.00 26.66 100 LEU B O 1
ATOM 3178 N N . ALA B 1 101 ? 23.856 55.312 19.030 1.00 31.44 101 ALA B N 1
ATOM 3179 C CA . ALA B 1 101 ? 23.044 54.162 19.407 1.00 33.64 101 ALA B CA 1
ATOM 3180 C C . ALA B 1 101 ? 21.876 53.919 18.464 1.00 36.11 101 ALA B C 1
ATOM 3181 O O . ALA B 1 101 ? 21.097 54.826 18.168 1.00 35.20 101 ALA B O 1
ATOM 3183 N N . ILE B 1 102 ? 21.785 52.683 17.982 1.00 38.87 102 ILE B N 1
ATOM 3184 C CA . ILE B 1 102 ? 20.720 52.259 17.083 1.00 42.67 102 ILE B CA 1
ATOM 3185 C C . ILE B 1 102 ? 19.742 51.396 17.885 1.00 44.53 102 ILE B C 1
ATOM 3186 O O . ILE B 1 102 ? 20.045 50.258 18.269 1.00 43.43 102 ILE B O 1
ATOM 3191 N N . LEU B 1 103 ? 18.595 52.003 18.185 1.00 46.20 103 LEU B N 1
ATOM 3192 C CA . LEU B 1 103 ? 17.514 51.387 18.950 1.00 47.28 103 LEU B CA 1
ATOM 3193 C C . LEU B 1 103 ? 16.480 50.684 18.069 1.00 47.82 103 LEU B C 1
ATOM 3194 O O . LEU B 1 103 ? 16.231 51.114 16.938 1.00 45.98 103 LEU B O 1
ATOM 3199 N N . ASP B 1 104 ? 15.882 49.608 18.591 1.00 48.85 104 ASP B N 1
ATOM 3200 C CA . ASP B 1 104 ? 14.868 48.853 17.856 1.00 49.80 104 ASP B CA 1
ATOM 3201 C C . ASP B 1 104 ? 13.466 49.472 17.941 1.00 51.59 104 ASP B C 1
ATOM 3202 O O . ASP B 1 104 ? 13.312 50.609 18.389 1.00 50.67 104 ASP B O 1
ATOM 3207 N N . GLU B 1 105 ? 12.460 48.718 17.496 1.00 54.90 105 GLU B N 1
ATOM 3208 C CA . GLU B 1 105 ? 11.053 49.137 17.501 1.00 57.76 105 GLU B CA 1
ATOM 3209 C C . GLU B 1 105 ? 10.476 49.402 18.899 1.00 57.57 105 GLU B C 1
ATOM 3210 O O . GLU B 1 105 ? 9.593 50.252 19.061 1.00 56.87 105 GLU B O 1
ATOM 3216 N N . ASN B 1 106 ? 11.031 48.713 19.898 1.00 57.67 106 ASN B N 1
ATOM 3217 C CA . ASN B 1 106 ? 10.597 48.829 21.293 1.00 57.86 106 ASN B CA 1
ATOM 3218 C C . ASN B 1 106 ? 11.274 49.984 22.049 1.00 57.29 106 ASN B C 1
ATOM 3219 O O . ASN B 1 106 ? 10.744 50.473 23.050 1.00 56.78 106 ASN B O 1
ATOM 3224 N N . GLY B 1 107 ? 12.436 50.415 21.558 1.00 57.06 107 GLY B N 1
ATOM 3225 C CA . GLY B 1 107 ? 13.176 51.506 22.185 1.00 54.69 107 GLY B CA 1
ATOM 3226 C C . GLY B 1 107 ? 14.399 51.024 22.941 1.00 53.08 107 GLY B C 1
ATOM 3227 O O . GLY B 1 107 ? 15.010 51.775 23.703 1.00 52.31 107 GLY B O 1
ATOM 3228 N N . GLU B 1 108 ? 14.740 49.756 22.733 1.00 52.50 108 GLU B N 1
ATOM 3229 C CA . GLU B 1 108 ? 15.892 49.118 23.368 1.00 52.13 108 GLU B CA 1
ATOM 3230 C C . GLU B 1 108 ? 17.016 49.070 22.339 1.00 49.25 108 GLU B C 1
ATOM 3231 O O . GLU B 1 108 ? 16.751 48.804 21.163 1.00 48.11 108 GLU B O 1
ATOM 3245 N N . VAL B 1 110 ? 20.307 47.907 20.120 1.00 39.67 110 VAL B N 1
ATOM 3246 C CA . VAL B 1 110 ? 20.847 46.706 19.477 1.00 38.62 110 VAL B CA 1
ATOM 3247 C C . VAL B 1 110 ? 22.308 46.908 19.016 1.00 36.38 110 VAL B C 1
ATOM 3248 O O . VAL B 1 110 ? 23.024 45.933 18.762 1.00 36.07 110 VAL B O 1
ATOM 3252 N N . SER B 1 111 ? 22.728 48.170 18.886 1.00 33.61 111 SER B N 1
ATOM 3253 C CA . SER B 1 111 ? 24.091 48.526 18.468 1.00 31.26 111 SER B CA 1
ATOM 3254 C C . SER B 1 111 ? 24.482 49.889 19.022 1.00 28.67 111 SER B C 1
ATOM 3255 O O . SER B 1 111 ? 23.633 50.779 19.114 1.00 26.83 111 SER B O 1
ATOM 3258 N N . ALA B 1 112 ? 25.764 50.054 19.364 1.00 27.33 112 ALA B N 1
ATOM 3259 C CA . ALA B 1 112 ? 26.267 51.311 19.937 1.00 27.61 112 ALA B CA 1
ATOM 3260 C C . ALA B 1 112 ? 27.771 51.560 19.873 1.00 26.96 112 ALA B C 1
ATOM 3261 O O . ALA B 1 112 ? 28.576 50.634 19.986 1.00 25.98 112 ALA B O 1
ATOM 3263 N N . ILE B 1 113 ? 28.123 52.832 19.674 1.00 25.92 113 ILE B N 1
ATOM 3264 C CA . ILE B 1 113 ? 29.510 53.298 19.588 1.00 26.23 113 ILE B CA 1
ATOM 3265 C C . ILE B 1 113 ? 29.723 54.456 20.568 1.00 26.35 113 ILE B C 1
ATOM 3266 O O . ILE B 1 113 ? 29.040 55.482 20.485 1.00 25.78 113 ILE B O 1
ATOM 3271 N N . ALA B 1 114 ? 30.671 54.283 21.486 1.00 26.64 114 ALA B N 1
ATOM 3272 C CA . ALA B 1 114 ? 31.024 55.326 22.454 1.00 27.21 114 ALA B CA 1
ATOM 3273 C C . ALA B 1 114 ? 32.401 55.846 22.032 1.00 26.05 114 ALA B C 1
ATOM 3274 O O . ALA B 1 114 ? 33.364 55.082 21.965 1.00 23.02 114 ALA B O 1
ATOM 3276 N N . ASP B 1 115 ? 32.446 57.119 21.643 1.00 26.69 115 ASP B N 1
ATOM 3277 C CA . ASP B 1 115 ? 33.673 57.788 21.202 1.00 28.34 115 ASP B CA 1
ATOM 3278 C C . ASP B 1 115 ? 34.047 58.765 22.298 1.00 28.23 115 ASP B C 1
ATOM 3279 O O . ASP B 1 115 ? 33.592 59.896 22.304 1.00 27.56 115 ASP B O 1
ATOM 3292 N N . LYS B 1 117 ? 37.467 59.214 23.194 1.00 32.59 117 LYS B N 1
ATOM 3293 C CA . LYS B 1 117 ? 38.905 59.477 23.031 1.00 34.75 117 LYS B CA 1
ATOM 3294 C C . LYS B 1 117 ? 39.378 60.881 23.437 1.00 35.03 117 LYS B C 1
ATOM 3295 O O . LYS B 1 117 ? 40.390 61.023 24.128 1.00 35.00 117 LYS B O 1
ATOM 3301 N N . SER B 1 118 ? 38.588 61.893 23.090 1.00 34.54 118 SER B N 1
ATOM 3302 C CA . SER B 1 118 ? 38.921 63.278 23.401 1.00 35.36 118 SER B CA 1
ATOM 3303 C C . SER B 1 118 ? 38.895 63.714 24.868 1.00 35.70 118 SER B C 1
ATOM 3304 O O . SER B 1 118 ? 39.561 64.683 25.227 1.00 35.55 118 SER B O 1
ATOM 3307 N N . ILE B 1 119 ? 38.195 62.963 25.719 1.00 37.12 119 ILE B N 1
ATOM 3308 C CA . ILE B 1 119 ? 38.113 63.267 27.157 1.00 39.05 119 ILE B CA 1
ATOM 3309 C C . ILE B 1 119 ? 39.457 63.041 27.874 1.00 39.79 119 ILE B C 1
ATOM 3310 O O . ILE B 1 119 ? 39.784 63.746 28.830 1.00 39.73 119 ILE B O 1
ATOM 3315 N N . GLY B 1 120 ? 40.257 62.117 27.345 1.00 40.95 120 GLY B N 1
ATOM 3316 C CA . GLY B 1 120 ? 41.557 61.818 27.918 1.00 41.77 120 GLY B CA 1
ATOM 3317 C C . GLY B 1 120 ? 42.646 62.821 27.567 1.00 41.95 120 GLY B C 1
ATOM 3318 O O . GLY B 1 120 ? 43.716 62.788 28.166 1.00 42.93 120 GLY B O 1
ATOM 3319 N N . ALA B 1 121 ? 42.354 63.742 26.648 1.00 41.80 121 ALA B N 1
ATOM 3320 C CA . ALA B 1 121 ? 43.305 64.768 26.212 1.00 41.52 121 ALA B CA 1
ATOM 3321 C C . ALA B 1 121 ? 43.552 65.898 27.214 1.00 40.68 121 ALA B C 1
ATOM 3322 O O . ALA B 1 121 ? 44.549 66.609 27.110 1.00 38.82 121 ALA B O 1
ATOM 3332 N N . ASN B 1 123 ? 44.828 67.841 30.237 1.00 44.32 123 ASN B N 1
ATOM 3333 C CA . ASN B 1 123 ? 46.084 67.773 30.997 1.00 46.18 123 ASN B CA 1
ATOM 3334 C C . ASN B 1 123 ? 46.285 68.946 31.955 1.00 46.58 123 ASN B C 1
ATOM 3335 O O . ASN B 1 123 ? 45.549 69.912 31.904 1.00 44.91 123 ASN B O 1
ATOM 3340 N N . THR B 1 124 ? 47.331 68.898 32.777 1.00 47.61 124 THR B N 1
ATOM 3341 C CA . THR B 1 124 ? 47.598 69.989 33.723 1.00 48.41 124 THR B CA 1
ATOM 3342 C C . THR B 1 124 ? 48.081 71.274 33.043 1.00 49.18 124 THR B C 1
ATOM 3343 O O . THR B 1 124 ? 47.798 72.369 33.528 1.00 49.48 124 THR B O 1
ATOM 3347 N N . ASP B 1 125 ? 48.724 71.129 31.881 1.00 49.43 125 ASP B N 1
ATOM 3348 C CA . ASP B 1 125 ? 49.246 72.268 31.114 1.00 50.75 125 ASP B CA 1
ATOM 3349 C C . ASP B 1 125 ? 48.177 73.221 30.578 1.00 49.13 125 ASP B C 1
ATOM 3350 O O . ASP B 1 125 ? 48.392 74.434 30.570 1.00 48.67 125 ASP B O 1
ATOM 3355 N N . PHE B 1 126 ? 47.028 72.672 30.165 1.00 47.37 126 PHE B N 1
ATOM 3356 C CA . PHE B 1 126 ? 45.917 73.476 29.639 1.00 45.93 126 PHE B CA 1
ATOM 3357 C C . PHE B 1 126 ? 45.180 74.185 30.785 1.00 46.00 126 PHE B C 1
ATOM 3358 O O . PHE B 1 126 ? 44.625 75.265 30.576 1.00 43.37 126 PHE B O 1
ATOM 3366 N N . ILE B 1 127 ? 45.181 73.568 31.974 1.00 47.55 127 ILE B N 1
ATOM 3367 C CA . ILE B 1 127 ? 44.557 74.128 33.186 1.00 49.59 127 ILE B CA 1
ATOM 3368 C C . ILE B 1 127 ? 45.323 75.409 33.554 1.00 49.91 127 ILE B C 1
ATOM 3369 O O . ILE B 1 127 ? 44.716 76.447 33.841 1.00 49.69 127 ILE B O 1
ATOM 3374 N N . ASP B 1 128 ? 46.655 75.314 33.507 1.00 50.71 128 ASP B N 1
ATOM 3375 C CA . ASP B 1 128 ? 47.569 76.418 33.825 1.00 51.61 128 ASP B CA 1
ATOM 3376 C C . ASP B 1 128 ? 47.440 77.620 32.900 1.00 51.72 128 ASP B C 1
ATOM 3377 O O . ASP B 1 128 ? 47.567 78.756 33.351 1.00 53.35 128 ASP B O 1
ATOM 3382 N N . SER B 1 129 ? 47.162 77.362 31.621 1.00 50.74 129 SER B N 1
ATOM 3383 C CA . SER B 1 129 ? 47.007 78.417 30.621 1.00 51.64 129 SER B CA 1
ATOM 3384 C C . SER B 1 129 ? 45.671 79.143 30.753 1.00 52.23 129 SER B C 1
ATOM 3385 O O . SER B 1 129 ? 45.471 80.210 30.172 1.00 52.26 129 SER B O 1
ATOM 3388 N N . LYS B 1 130 ? 44.759 78.544 31.514 1.00 53.66 130 LYS B N 1
ATOM 3389 C CA . LYS B 1 130 ? 43.431 79.099 31.739 1.00 55.75 130 LYS B CA 1
ATOM 3390 C C . LYS B 1 130 ? 43.223 79.463 33.214 1.00 57.65 130 LYS B C 1
ATOM 3391 O O . LYS B 1 130 ? 42.082 79.554 33.681 1.00 58.20 130 LYS B O 1
ATOM 3397 N N . ARG B 1 131 ? 44.326 79.729 33.919 1.00 59.74 131 ARG B N 1
ATOM 3398 C CA . ARG B 1 131 ? 44.323 80.077 35.349 1.00 62.29 131 ARG B CA 1
ATOM 3399 C C . ARG B 1 131 ? 43.413 81.232 35.787 1.00 62.53 131 ARG B C 1
ATOM 3400 O O . ARG B 1 131 ? 42.705 81.109 36.784 1.00 62.66 131 ARG B O 1
ATOM 3408 N N . GLU B 1 132 ? 43.383 82.307 34.994 1.00 63.67 132 GLU B N 1
ATOM 3409 C CA . GLU B 1 132 ? 42.578 83.507 35.271 1.00 63.40 132 GLU B CA 1
ATOM 3410 C C . GLU B 1 132 ? 41.079 83.253 35.278 1.00 62.31 132 GLU B C 1
ATOM 3411 O O . GLU B 1 132 ? 40.326 83.960 35.948 1.00 62.44 132 GLU B O 1
ATOM 3417 N N . ILE B 1 133 ? 40.656 82.240 34.526 1.00 61.04 133 ILE B N 1
ATOM 3418 C CA . ILE B 1 133 ? 39.247 81.875 34.432 1.00 58.56 133 ILE B CA 1
ATOM 3419 C C . ILE B 1 133 ? 38.821 81.073 35.666 1.00 57.38 133 ILE B C 1
ATOM 3420 O O . ILE B 1 133 ? 37.688 81.202 36.133 1.00 56.75 133 ILE B O 1
ATOM 3425 N N . PHE B 1 134 ? 39.762 80.312 36.224 1.00 56.42 134 PHE B N 1
ATOM 3426 C CA . PHE B 1 134 ? 39.516 79.509 37.420 1.00 56.37 134 PHE B CA 1
ATOM 3427 C C . PHE B 1 134 ? 39.519 80.358 38.682 1.00 56.73 134 PHE B C 1
ATOM 3428 O O . PHE B 1 134 ? 38.681 80.166 39.553 1.00 56.34 134 PHE B O 1
ATOM 3436 N N . GLU B 1 135 ? 40.428 81.331 38.731 1.00 57.62 135 GLU B N 1
ATOM 3437 C CA . GLU B 1 135 ? 40.589 82.229 39.876 1.00 58.56 135 GLU B CA 1
ATOM 3438 C C . GLU B 1 135 ? 39.542 83.332 40.032 1.00 58.07 135 GLU B C 1
ATOM 3439 O O . GLU B 1 135 ? 39.110 83.613 41.153 1.00 58.54 135 GLU B O 1
ATOM 3445 N N . ASN B 1 136 ? 39.118 83.926 38.916 1.00 57.66 136 ASN B N 1
ATOM 3446 C CA . ASN B 1 136 ? 38.127 85.007 38.926 1.00 58.19 136 ASN B CA 1
ATOM 3447 C C . ASN B 1 136 ? 36.669 84.545 39.036 1.00 58.27 136 ASN B C 1
ATOM 3448 O O . ASN B 1 136 ? 35.749 85.373 39.073 1.00 58.42 136 ASN B O 1
ATOM 3453 N N . ALA B 1 137 ? 36.473 83.226 39.105 1.00 57.32 137 ALA B N 1
ATOM 3454 C CA . ALA B 1 137 ? 35.146 82.622 39.227 1.00 55.21 137 ALA B CA 1
ATOM 3455 C C . ALA B 1 137 ? 34.656 82.672 40.665 1.00 54.41 137 ALA B C 1
ATOM 3456 O O . ALA B 1 137 ? 35.441 82.506 41.602 1.00 54.97 137 ALA B O 1
ATOM 3458 N N . GLU B 1 138 ? 33.361 82.929 40.835 1.00 53.36 138 GLU B N 1
ATOM 3459 C CA . GLU B 1 138 ? 32.752 82.979 42.162 1.00 53.28 138 GLU B CA 1
ATOM 3460 C C . GLU B 1 138 ? 32.617 81.545 42.675 1.00 52.06 138 GLU B C 1
ATOM 3461 O O . GLU B 1 138 ? 32.980 81.239 43.813 1.00 52.22 138 GLU B O 1
ATOM 3467 N N . TYR B 1 139 ? 32.060 80.687 41.820 1.00 50.12 139 TYR B N 1
ATOM 3468 C CA . TYR B 1 139 ? 31.861 79.269 42.106 1.00 48.88 139 TYR B CA 1
ATOM 3469 C C . TYR B 1 139 ? 32.266 78.458 40.877 1.00 48.13 139 TYR B C 1
ATOM 3470 O O . TYR B 1 139 ? 32.163 78.945 39.747 1.00 47.71 139 TYR B O 1
ATOM 3479 N N . THR B 1 140 ? 32.756 77.240 41.106 1.00 47.02 140 THR B N 1
ATOM 3480 C CA . THR B 1 140 ? 33.184 76.343 40.029 1.00 45.65 140 THR B CA 1
ATOM 3481 C C . THR B 1 140 ? 32.602 74.932 40.181 1.00 44.42 140 THR B C 1
ATOM 3482 O O . THR B 1 140 ? 32.892 74.232 41.156 1.00 42.99 140 THR B O 1
ATOM 3486 N N . VAL B 1 141 ? 31.799 74.521 39.194 1.00 42.01 141 VAL B N 1
ATOM 3487 C CA . VAL B 1 141 ? 31.159 73.204 39.192 1.00 39.81 141 VAL B CA 1
ATOM 3488 C C . VAL B 1 141 ? 32.042 72.139 38.556 1.00 38.41 141 VAL B C 1
ATOM 3489 O O . VAL B 1 141 ? 32.594 72.334 37.474 1.00 38.05 141 VAL B O 1
ATOM 3493 N N . LEU B 1 142 ? 32.175 71.025 39.271 1.00 37.12 142 LEU B N 1
ATOM 3494 C CA . LEU B 1 142 ? 32.946 69.872 38.825 1.00 36.12 142 LEU B CA 1
ATOM 3495 C C . LEU B 1 142 ? 32.171 68.613 39.134 1.00 36.33 142 LEU B C 1
ATOM 3496 O O . LEU B 1 142 ? 31.356 68.585 40.067 1.00 35.01 142 LEU B O 1
ATOM 3501 N N . ASP B 1 143 ? 32.434 67.576 38.341 1.00 36.63 143 ASP B N 1
ATOM 3502 C CA . ASP B 1 143 ? 31.843 66.265 38.576 1.00 36.25 143 ASP B CA 1
ATOM 3503 C C . ASP B 1 143 ? 32.985 65.322 38.964 1.00 34.00 143 ASP B C 1
ATOM 3504 O O . ASP B 1 143 ? 34.148 65.738 38.931 1.00 31.46 143 ASP B O 1
ATOM 3509 N N . SER B 1 144 ? 32.668 64.063 39.259 1.00 32.94 144 SER B N 1
ATOM 3510 C CA . SER B 1 144 ? 33.663 63.080 39.689 1.00 33.95 144 SER B CA 1
ATOM 3511 C C . SER B 1 144 ? 34.340 62.198 38.643 1.00 34.51 144 SER B C 1
ATOM 3512 O O . SER B 1 144 ? 34.907 61.161 38.994 1.00 33.57 144 SER B O 1
ATOM 3515 N N . ASP B 1 145 ? 34.351 62.648 37.387 1.00 37.82 145 ASP B N 1
ATOM 3516 C CA . ASP B 1 145 ? 34.944 61.901 36.270 1.00 40.11 145 ASP B CA 1
ATOM 3517 C C . ASP B 1 145 ? 36.424 61.570 36.380 1.00 40.57 145 ASP B C 1
ATOM 3518 O O . ASP B 1 145 ? 36.813 60.407 36.238 1.00 39.25 145 ASP B O 1
ATOM 3523 N N . ASN B 1 146 ? 37.240 62.586 36.650 1.00 41.02 146 ASN B N 1
ATOM 3524 C CA . ASN B 1 146 ? 38.677 62.391 36.773 1.00 42.68 146 ASN B CA 1
ATOM 3525 C C . ASN B 1 146 ? 39.195 62.872 38.140 1.00 42.53 146 ASN B C 1
ATOM 3526 O O . ASN B 1 146 ? 39.292 64.080 38.375 1.00 42.18 146 ASN B O 1
ATOM 3531 N N . PRO B 1 147 ? 39.543 61.927 39.051 1.00 42.60 147 PRO B N 1
ATOM 3532 C CA . PRO B 1 147 ? 40.057 62.243 40.391 1.00 43.07 147 PRO B CA 1
ATOM 3533 C C . PRO B 1 147 ? 41.422 62.941 40.384 1.00 43.95 147 PRO B C 1
ATOM 3534 O O . PRO B 1 147 ? 41.691 63.762 41.254 1.00 44.32 147 PRO B O 1
ATOM 3538 N N . GLU B 1 148 ? 42.260 62.616 39.395 1.00 46.14 148 GLU B N 1
ATOM 3539 C CA . GLU B 1 148 ? 43.602 63.198 39.241 1.00 48.96 148 GLU B CA 1
ATOM 3540 C C . GLU B 1 148 ? 43.544 64.679 38.823 1.00 47.68 148 GLU B C 1
ATOM 3541 O O . GLU B 1 148 ? 44.367 65.488 39.271 1.00 46.68 148 GLU B O 1
ATOM 3547 N N . ILE B 1 149 ? 42.576 65.016 37.964 1.00 46.34 149 ILE B N 1
ATOM 3548 C CA . ILE B 1 149 ? 42.376 66.397 37.512 1.00 44.30 149 ILE B CA 1
ATOM 3549 C C . ILE B 1 149 ? 41.694 67.175 38.639 1.00 43.75 149 ILE B C 1
ATOM 3550 O O . ILE B 1 149 ? 42.044 68.328 38.883 1.00 43.57 149 ILE B O 1
ATOM 3563 N N . GLU B 1 151 ? 41.941 66.620 41.952 1.00 48.58 151 GLU B N 1
ATOM 3564 C CA . GLU B 1 151 ? 42.973 66.817 42.987 1.00 51.11 151 GLU B CA 1
ATOM 3565 C C . GLU B 1 151 ? 43.892 67.991 42.653 1.00 50.45 151 GLU B C 1
ATOM 3566 O O . GLU B 1 151 ? 44.265 68.763 43.543 1.00 51.38 151 GLU B O 1
ATOM 3572 N N . TYR B 1 152 ? 44.196 68.140 41.364 1.00 49.50 152 TYR B N 1
ATOM 3573 C CA . TYR B 1 152 ? 45.041 69.221 40.876 1.00 49.50 152 TYR B CA 1
ATOM 3574 C C . TYR B 1 152 ? 44.313 70.562 40.992 1.00 49.90 152 TYR B C 1
ATOM 3575 O O . TYR B 1 152 ? 44.893 71.530 41.466 1.00 51.02 152 TYR B O 1
ATOM 3584 N N . LEU B 1 153 ? 43.053 70.597 40.551 1.00 50.11 153 LEU B N 1
ATOM 3585 C CA . LEU B 1 153 ? 42.218 71.804 40.585 1.00 50.49 153 LEU B CA 1
ATOM 3586 C C . LEU B 1 153 ? 41.946 72.299 41.994 1.00 50.21 153 LEU B C 1
ATOM 3587 O O . LEU B 1 153 ? 41.921 73.504 42.239 1.00 49.34 153 LEU B O 1
ATOM 3592 N N . LEU B 1 154 ? 41.780 71.352 42.914 1.00 50.92 154 LEU B N 1
ATOM 3593 C CA . LEU B 1 154 ? 41.524 71.649 44.314 1.00 52.18 154 LEU B CA 1
ATOM 3594 C C . LEU B 1 154 ? 42.725 72.278 45.007 1.00 53.99 154 LEU B C 1
ATOM 3595 O O . LEU B 1 154 ? 42.606 73.376 45.525 1.00 54.27 154 LEU B O 1
ATOM 3600 N N . LYS B 1 155 ? 43.899 71.650 44.912 1.00 55.35 155 LYS B N 1
ATOM 3601 C CA . LYS B 1 155 ? 45.091 72.186 45.570 1.00 57.17 155 LYS B CA 1
ATOM 3602 C C . LYS B 1 155 ? 45.749 73.405 44.904 1.00 56.93 155 LYS B C 1
ATOM 3603 O O . LYS B 1 155 ? 46.699 73.976 45.445 1.00 57.09 155 LYS B O 1
ATOM 3609 N N . ASN B 1 156 ? 45.202 73.820 43.762 1.00 56.13 156 ASN B N 1
ATOM 3610 C CA . ASN B 1 156 ? 45.699 74.979 43.028 1.00 55.35 156 ASN B CA 1
ATOM 3611 C C . ASN B 1 156 ? 44.750 76.174 43.086 1.00 55.96 156 ASN B C 1
ATOM 3612 O O . ASN B 1 156 ? 45.196 77.321 42.951 1.00 55.81 156 ASN B O 1
ATOM 3617 N N . PHE B 1 157 ? 43.442 75.905 43.206 1.00 55.35 157 PHE B N 1
ATOM 3618 C CA . PHE B 1 157 ? 42.426 76.967 43.216 1.00 55.32 157 PHE B CA 1
ATOM 3619 C C . PHE B 1 157 ? 41.356 76.949 44.330 1.00 55.68 157 PHE B C 1
ATOM 3620 O O . PHE B 1 157 ? 40.370 77.690 44.229 1.00 55.79 157 PHE B O 1
ATOM 3628 N N . LYS B 1 158 ? 41.533 76.143 45.382 1.00 56.71 158 LYS B N 1
ATOM 3629 C CA . LYS B 1 158 ? 40.548 76.060 46.486 1.00 57.61 158 LYS B CA 1
ATOM 3630 C C . LYS B 1 158 ? 40.350 77.343 47.291 1.00 57.12 158 LYS B C 1
ATOM 3631 O O . LYS B 1 158 ? 39.302 77.540 47.906 1.00 57.01 158 LYS B O 1
ATOM 3637 N N . ASP B 1 159 ? 41.376 78.189 47.287 1.00 57.50 159 ASP B N 1
ATOM 3638 C CA . ASP B 1 159 ? 41.367 79.451 48.020 1.00 58.83 159 ASP B CA 1
ATOM 3639 C C . ASP B 1 159 ? 40.981 80.620 47.123 1.00 58.39 159 ASP B C 1
ATOM 3640 O O . ASP B 1 159 ? 40.642 81.697 47.616 1.00 59.46 159 ASP B O 1
ATOM 3645 N N . LYS B 1 160 ? 41.023 80.393 45.810 1.00 57.35 160 LYS B N 1
ATOM 3646 C CA . LYS B 1 160 ? 40.717 81.426 44.816 1.00 56.38 160 LYS B CA 1
ATOM 3647 C C . LYS B 1 160 ? 39.269 81.424 44.318 1.00 53.72 160 LYS B C 1
ATOM 3648 O O . LYS B 1 160 ? 38.726 82.476 43.968 1.00 51.97 160 LYS B O 1
ATOM 3654 N N . THR B 1 161 ? 38.678 80.232 44.254 1.00 51.47 161 THR B N 1
ATOM 3655 C CA . THR B 1 161 ? 37.293 80.032 43.824 1.00 49.04 161 THR B CA 1
ATOM 3656 C C . THR B 1 161 ? 36.643 79.008 44.750 1.00 48.28 161 THR B C 1
ATOM 3657 O O . THR B 1 161 ? 37.334 78.262 45.451 1.00 48.38 161 THR B O 1
ATOM 3661 N N . ASN B 1 162 ? 35.315 78.984 44.752 1.00 47.03 162 ASN B N 1
ATOM 3662 C CA . ASN B 1 162 ? 34.558 78.065 45.591 1.00 46.14 162 ASN B CA 1
ATOM 3663 C C . ASN B 1 162 ? 33.995 76.890 44.777 1.00 44.69 162 ASN B C 1
ATOM 3664 O O . ASN B 1 162 ? 33.024 77.038 44.035 1.00 43.72 162 ASN B O 1
ATOM 3669 N N . PHE B 1 163 ? 34.586 75.713 44.961 1.00 42.37 163 PHE B N 1
ATOM 3670 C CA . PHE B 1 163 ? 34.185 74.500 44.240 1.00 41.07 163 PHE B CA 1
ATOM 3671 C C . PHE B 1 163 ? 32.877 73.808 44.664 1.00 40.06 163 PHE B C 1
ATOM 3672 O O . PHE B 1 163 ? 32.616 73.641 45.859 1.00 40.46 163 PHE B O 1
ATOM 3680 N N . ILE B 1 164 ? 32.065 73.425 43.669 1.00 37.77 164 ILE B N 1
ATOM 3681 C CA . ILE B 1 164 ? 30.789 72.717 43.880 1.00 36.03 164 ILE B CA 1
ATOM 3682 C C . ILE B 1 164 ? 30.883 71.308 43.256 1.00 34.71 164 ILE B C 1
ATOM 3683 O O . ILE B 1 164 ? 31.240 71.170 42.087 1.00 34.66 164 ILE B O 1
ATOM 3688 N N . LEU B 1 165 ? 30.531 70.281 44.029 1.00 34.56 165 LEU B N 1
ATOM 3689 C CA . LEU B 1 165 ? 30.582 68.895 43.562 1.00 34.10 165 LEU B CA 1
ATOM 3690 C C . LEU B 1 165 ? 29.247 68.235 43.243 1.00 35.87 165 LEU B C 1
ATOM 3691 O O . LEU B 1 165 ? 28.283 68.354 44.003 1.00 34.34 165 LEU B O 1
ATOM 3696 N N . ASP B 1 166 ? 29.253 67.504 42.122 1.00 37.87 166 ASP B N 1
ATOM 3697 C CA . ASP B 1 166 ? 28.142 66.687 41.628 1.00 38.96 166 ASP B CA 1
ATOM 3698 C C . ASP B 1 166 ? 28.820 65.299 41.502 1.00 40.26 166 ASP B C 1
ATOM 3699 O O . ASP B 1 166 ? 29.560 65.059 40.550 1.00 39.60 166 ASP B O 1
ATOM 3704 N N . PRO B 1 167 ? 28.599 64.383 42.475 1.00 41.89 167 PRO B N 1
ATOM 3705 C CA . PRO B 1 167 ? 29.175 63.028 42.506 1.00 43.83 167 PRO B CA 1
ATOM 3706 C C . PRO B 1 167 ? 28.876 62.037 41.382 1.00 44.71 167 PRO B C 1
ATOM 3707 O O . PRO B 1 167 ? 29.563 61.020 41.287 1.00 47.36 167 PRO B O 1
ATOM 3711 N N . VAL B 1 168 ? 27.865 62.329 40.558 1.00 44.29 168 VAL B N 1
ATOM 3712 C CA . VAL B 1 168 ? 27.412 61.498 39.419 1.00 44.46 168 VAL B CA 1
ATOM 3713 C C . VAL B 1 168 ? 26.843 60.122 39.799 1.00 44.86 168 VAL B C 1
ATOM 3714 O O . VAL B 1 168 ? 25.657 59.864 39.578 1.00 44.59 168 VAL B O 1
ATOM 3718 N N . SER B 1 169 ? 27.694 59.239 40.319 1.00 45.73 169 SER B N 1
ATOM 3719 C CA . SER B 1 169 ? 27.291 57.896 40.737 1.00 46.15 169 SER B CA 1
ATOM 3720 C C . SER B 1 169 ? 27.991 57.513 42.037 1.00 46.85 169 SER B C 1
ATOM 3721 O O . SER B 1 169 ? 28.956 58.167 42.442 1.00 46.50 169 SER B O 1
ATOM 3724 N N . ALA B 1 170 ? 27.500 56.448 42.676 1.00 48.22 170 ALA B N 1
ATOM 3725 C CA . ALA B 1 170 ? 28.038 55.929 43.940 1.00 48.80 170 ALA B CA 1
ATOM 3726 C C . ALA B 1 170 ? 29.460 55.397 43.797 1.00 48.96 170 ALA B C 1
ATOM 3727 O O . ALA B 1 170 ? 30.273 55.536 44.716 1.00 47.66 170 ALA B O 1
ATOM 3729 N N . GLU B 1 171 ? 29.741 54.831 42.619 1.00 50.08 171 GLU B N 1
ATOM 3730 C CA . GLU B 1 171 ? 31.040 54.265 42.246 1.00 50.88 171 GLU B CA 1
ATOM 3731 C C . GLU B 1 171 ? 32.063 55.373 42.012 1.00 49.48 171 GLU B C 1
ATOM 3732 O O . GLU B 1 171 ? 33.199 55.287 42.479 1.00 49.52 171 GLU B O 1
ATOM 3738 N N . LYS B 1 172 ? 31.645 56.415 41.294 1.00 47.91 172 LYS B N 1
ATOM 3739 C CA . LYS B 1 172 ? 32.497 57.568 40.999 1.00 46.01 172 LYS B CA 1
ATOM 3740 C C . LYS B 1 172 ? 32.746 58.424 42.245 1.00 43.23 172 LYS B C 1
ATOM 3741 O O . LYS B 1 172 ? 33.775 59.097 42.345 1.00 43.37 172 LYS B O 1
ATOM 3747 N N . ALA B 1 173 ? 31.822 58.348 43.204 1.00 38.99 173 ALA B N 1
ATOM 3748 C CA . ALA B 1 173 ? 31.919 59.077 44.468 1.00 37.85 173 ALA B CA 1
ATOM 3749 C C . ALA B 1 173 ? 32.936 58.438 45.420 1.00 36.74 173 ALA B C 1
ATOM 3750 O O . ALA B 1 173 ? 33.597 59.142 46.179 1.00 36.45 173 ALA B O 1
ATOM 3752 N N . SER B 1 174 ? 33.093 57.113 45.327 1.00 36.48 174 SER B N 1
ATOM 3753 C CA . SER B 1 174 ? 34.016 56.339 46.171 1.00 36.92 174 SER B CA 1
ATOM 3754 C C . SER B 1 174 ? 35.493 56.553 45.873 1.00 36.19 174 SER B C 1
ATOM 3755 O O . SER B 1 174 ? 36.341 56.463 46.775 1.00 33.29 174 SER B O 1
ATOM 3758 N N . TRP B 1 175 ? 35.783 56.841 44.604 1.00 35.38 175 TRP B N 1
ATOM 3759 C CA . TRP B 1 175 ? 37.139 57.108 44.133 1.00 35.97 175 TRP B CA 1
ATOM 3760 C C . TRP B 1 175 ? 37.502 58.574 44.359 1.00 35.96 175 TRP B C 1
ATOM 3761 O O . TRP B 1 175 ? 38.565 59.039 43.933 1.00 35.00 175 TRP B O 1
ATOM 3772 N N . VAL B 1 176 ? 36.625 59.285 45.064 1.00 35.76 176 VAL B N 1
ATOM 3773 C CA . VAL B 1 176 ? 36.842 60.692 45.334 1.00 37.97 176 VAL B CA 1
ATOM 3774 C C . VAL B 1 176 ? 36.522 61.123 46.781 1.00 40.45 176 VAL B C 1
ATOM 3775 O O . VAL B 1 176 ? 36.688 62.299 47.130 1.00 39.17 176 VAL B O 1
ATOM 3779 N N . LYS B 1 177 ? 36.183 60.141 47.630 1.00 43.66 177 LYS B N 1
ATOM 3780 C CA . LYS B 1 177 ? 35.828 60.356 49.044 1.00 47.28 177 LYS B CA 1
ATOM 3781 C C . LYS B 1 177 ? 36.914 60.984 49.921 1.00 47.95 177 LYS B C 1
ATOM 3782 O O . LYS B 1 177 ? 36.631 61.483 51.018 1.00 48.83 177 LYS B O 1
ATOM 3788 N N . HIS B 1 178 ? 38.145 60.964 49.410 1.00 48.29 178 HIS B N 1
ATOM 3789 C CA . HIS B 1 178 ? 39.312 61.517 50.094 1.00 47.41 178 HIS B CA 1
ATOM 3790 C C . HIS B 1 178 ? 39.623 62.949 49.644 1.00 46.03 178 HIS B C 1
ATOM 3791 O O . HIS B 1 178 ? 40.540 63.579 50.172 1.00 46.00 178 HIS B O 1
ATOM 3798 N N . LEU B 1 179 ? 38.890 63.431 48.638 1.00 44.47 179 LEU B N 1
ATOM 3799 C CA . LEU B 1 179 ? 39.098 64.779 48.101 1.00 43.28 179 LEU B CA 1
ATOM 3800 C C . LEU B 1 179 ? 37.980 65.775 48.397 1.00 42.92 179 LEU B C 1
ATOM 3801 O O . LEU B 1 179 ? 38.157 66.980 48.193 1.00 41.07 179 LEU B O 1
ATOM 3806 N N . ILE B 1 180 ? 36.857 65.281 48.923 1.00 42.78 180 ILE B N 1
ATOM 3807 C CA . ILE B 1 180 ? 35.692 66.119 49.217 1.00 42.29 180 ILE B CA 1
ATOM 3808 C C . ILE B 1 180 ? 35.864 67.275 50.211 1.00 42.79 180 ILE B C 1
ATOM 3809 O O . ILE B 1 180 ? 35.105 68.240 50.164 1.00 41.59 180 ILE B O 1
ATOM 3814 N N . LYS B 1 181 ? 36.910 67.198 51.036 1.00 43.32 181 LYS B N 1
ATOM 3815 C CA . LYS B 1 181 ? 37.237 68.206 52.053 1.00 44.20 181 LYS B CA 1
ATOM 3816 C C . LYS B 1 181 ? 37.510 69.639 51.548 1.00 44.02 181 LYS B C 1
ATOM 3817 O O . LYS B 1 181 ? 37.223 70.611 52.255 1.00 42.75 181 LYS B O 1
ATOM 3823 N N . ASP B 1 182 ? 38.010 69.757 50.317 1.00 43.35 182 ASP B N 1
ATOM 3824 C CA . ASP B 1 182 ? 38.352 71.052 49.724 1.00 43.49 182 ASP B CA 1
ATOM 3825 C C . ASP B 1 182 ? 37.253 71.757 48.935 1.00 42.62 182 ASP B C 1
ATOM 3826 O O . ASP B 1 182 ? 37.434 72.881 48.455 1.00 41.21 182 ASP B O 1
ATOM 3831 N N . PHE B 1 183 ? 36.096 71.110 48.860 1.00 42.93 183 PHE B N 1
ATOM 3832 C CA . PHE B 1 183 ? 34.939 71.663 48.175 1.00 43.36 183 PHE B CA 1
ATOM 3833 C C . PHE B 1 183 ? 34.146 72.578 49.107 1.00 43.36 183 PHE B C 1
ATOM 3834 O O . PHE B 1 183 ? 34.093 72.360 50.323 1.00 42.55 183 PHE B O 1
ATOM 3842 N N . HIS B 1 184 ? 33.561 73.619 48.523 1.00 43.36 184 HIS B N 1
ATOM 3843 C CA . HIS B 1 184 ? 32.738 74.578 49.250 1.00 43.40 184 HIS B CA 1
ATOM 3844 C C . HIS B 1 184 ? 31.343 73.971 49.403 1.00 42.23 184 HIS B C 1
ATOM 3845 O O . HIS B 1 184 ? 30.712 74.095 50.453 1.00 42.35 184 HIS B O 1
ATOM 3852 N N . THR B 1 185 ? 30.884 73.307 48.349 1.00 40.89 185 THR B N 1
ATOM 3853 C CA . THR B 1 185 ? 29.568 72.694 48.344 1.00 40.42 185 THR B CA 1
ATOM 3854 C C . THR B 1 185 ? 29.576 71.316 47.700 1.00 39.69 185 THR B C 1
ATOM 3855 O O . THR B 1 185 ? 30.227 71.102 46.681 1.00 39.41 185 THR B O 1
ATOM 3859 N N . ILE B 1 186 ? 28.886 70.376 48.338 1.00 38.86 186 ILE B N 1
ATOM 3860 C CA . ILE B 1 186 ? 28.743 69.032 47.798 1.00 39.88 186 ILE B CA 1
ATOM 3861 C C . ILE B 1 186 ? 27.253 68.702 47.690 1.00 40.72 186 ILE B C 1
ATOM 3862 O O . ILE B 1 186 ? 26.454 69.122 48.533 1.00 40.68 186 ILE B O 1
ATOM 3867 N N . LYS B 1 187 ? 26.862 67.981 46.623 1.00 41.39 187 LYS B N 1
ATOM 3868 C CA . LYS B 1 187 ? 25.473 67.685 46.385 1.00 42.12 187 LYS B CA 1
ATOM 3869 C C . LYS B 1 187 ? 25.256 66.152 46.063 1.00 42.28 187 LYS B C 1
ATOM 3870 O O . LYS B 1 187 ? 25.108 65.732 44.903 1.00 41.21 187 LYS B O 1
ATOM 3876 N N . PRO B 1 188 ? 25.323 65.258 47.066 1.00 42.45 188 PRO B N 1
ATOM 3877 C CA . PRO B 1 188 ? 25.092 63.853 46.720 1.00 42.73 188 PRO B CA 1
ATOM 3878 C C . PRO B 1 188 ? 23.643 63.440 46.944 1.00 43.29 188 PRO B C 1
ATOM 3879 O O . PRO B 1 188 ? 22.849 64.232 47.458 1.00 42.81 188 PRO B O 1
ATOM 3883 N N . ASN B 1 189 ? 23.286 62.229 46.520 1.00 43.12 189 ASN B N 1
ATOM 3884 C CA . ASN B 1 189 ? 21.945 61.741 46.812 1.00 45.45 189 ASN B CA 1
ATOM 3885 C C . ASN B 1 189 ? 22.088 60.944 48.119 1.00 46.29 189 ASN B C 1
ATOM 3886 O O . ASN B 1 189 ? 23.188 60.931 48.702 1.00 45.14 189 ASN B O 1
ATOM 3891 N N . ARG B 1 190 ? 21.014 60.313 48.600 1.00 48.20 190 ARG B N 1
ATOM 3892 C CA . ARG B 1 190 ? 21.079 59.544 49.851 1.00 49.67 190 ARG B CA 1
ATOM 3893 C C . ARG B 1 190 ? 22.180 58.472 49.836 1.00 48.37 190 ARG B C 1
ATOM 3894 O O . ARG B 1 190 ? 22.979 58.408 50.773 1.00 47.20 190 ARG B O 1
ATOM 3902 N N . HIS B 1 191 ? 22.269 57.722 48.733 1.00 47.48 191 HIS B N 1
ATOM 3903 C CA . HIS B 1 191 ? 23.265 56.657 48.587 1.00 46.83 191 HIS B CA 1
ATOM 3904 C C . HIS B 1 191 ? 24.709 57.123 48.357 1.00 45.45 191 HIS B C 1
ATOM 3905 O O . HIS B 1 191 ? 25.635 56.482 48.853 1.00 46.11 191 HIS B O 1
ATOM 3912 N N . GLU B 1 192 ? 24.903 58.222 47.625 1.00 43.63 192 GLU B N 1
ATOM 3913 C CA . GLU B 1 192 ? 26.253 58.748 47.364 1.00 42.66 192 GLU B CA 1
ATOM 3914 C C . GLU B 1 192 ? 26.841 59.345 48.635 1.00 42.75 192 GLU B C 1
ATOM 3915 O O . GLU B 1 192 ? 28.056 59.331 48.822 1.00 41.68 192 GLU B O 1
ATOM 3921 N N . ALA B 1 193 ? 25.951 59.796 49.524 1.00 42.27 193 ALA B N 1
ATOM 3922 C CA . ALA B 1 193 ? 26.314 60.373 50.815 1.00 43.01 193 ALA B CA 1
ATOM 3923 C C . ALA B 1 193 ? 26.755 59.284 51.788 1.00 44.49 193 ALA B C 1
ATOM 3924 O O . ALA B 1 193 ? 27.633 59.519 52.619 1.00 43.37 193 ALA B O 1
ATOM 3926 N N . GLU B 1 194 ? 26.160 58.091 51.660 1.00 45.99 194 GLU B N 1
ATOM 3927 C CA . GLU B 1 194 ? 26.492 56.928 52.504 1.00 48.01 194 GLU B CA 1
ATOM 3928 C C . GLU B 1 194 ? 27.920 56.483 52.233 1.00 48.13 194 GLU B C 1
ATOM 3929 O O . GLU B 1 194 ? 28.635 56.051 53.140 1.00 47.86 194 GLU B O 1
ATOM 3935 N N . ILE B 1 195 ? 28.319 56.637 50.971 1.00 48.36 195 ILE B N 1
ATOM 3936 C CA . ILE B 1 195 ? 29.646 56.281 50.478 1.00 48.98 195 ILE B CA 1
ATO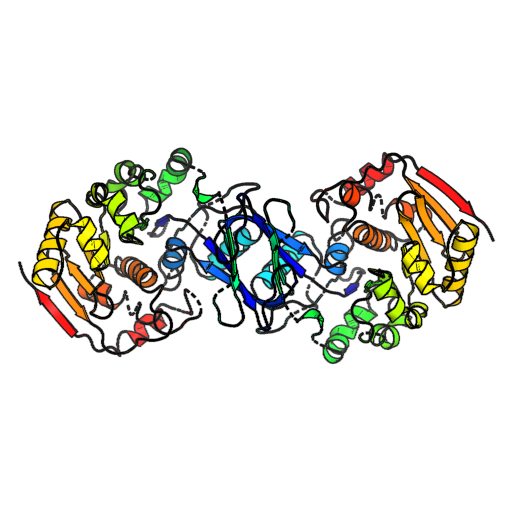M 3937 C C . ILE B 1 195 ? 30.707 57.280 50.967 1.00 50.09 195 ILE B C 1
ATOM 3938 O O . ILE B 1 195 ? 31.766 56.879 51.456 1.00 49.42 195 ILE B O 1
ATOM 3943 N N . LEU B 1 196 ? 30.385 58.569 50.861 1.00 51.41 196 LEU B N 1
ATOM 3944 C CA . LEU B 1 196 ? 31.272 59.655 51.274 1.00 53.74 196 LEU B CA 1
ATOM 3945 C C . LEU B 1 196 ? 31.401 59.811 52.798 1.00 55.57 196 LEU B C 1
ATOM 3946 O O . LEU B 1 196 ? 32.387 60.379 53.283 1.00 55.70 196 LEU B O 1
ATOM 3951 N N . ALA B 1 197 ? 30.405 59.312 53.536 1.00 56.93 197 ALA B N 1
ATOM 3952 C CA . ALA B 1 197 ? 30.390 59.381 55.003 1.00 59.07 197 ALA B CA 1
ATOM 3953 C C . ALA B 1 197 ? 31.010 58.157 55.679 1.00 60.48 197 ALA B C 1
ATOM 3954 O O . ALA B 1 197 ? 31.666 58.285 56.720 1.00 61.03 197 ALA B O 1
ATOM 3956 N N . GLY B 1 198 ? 30.774 56.981 55.092 1.00 61.37 198 GLY B N 1
ATOM 3957 C CA . GLY B 1 198 ? 31.304 55.735 55.624 1.00 61.86 198 GLY B CA 1
ATOM 3958 C C . GLY B 1 198 ? 30.369 54.990 56.562 1.00 61.48 198 GLY B C 1
ATOM 3959 O O . GLY B 1 198 ? 30.815 54.120 57.317 1.00 61.30 198 GLY B O 1
ATOM 3960 N N . PHE B 1 199 ? 29.084 55.346 56.525 1.00 61.60 199 PHE B N 1
ATOM 3961 C CA . PHE B 1 199 ? 28.051 54.723 57.359 1.00 62.58 199 PHE B CA 1
ATOM 3962 C C . PHE B 1 199 ? 26.654 54.802 56.718 1.00 63.66 199 PHE B C 1
ATOM 3963 O O . PHE B 1 199 ? 26.385 55.736 55.955 1.00 63.62 199 PHE B O 1
ATOM 3971 N N . PRO B 1 200 ? 25.755 53.822 57.003 1.00 64.76 200 PRO B N 1
ATOM 3972 C CA . PRO B 1 200 ? 24.397 53.835 56.431 1.00 65.61 200 PRO B CA 1
ATOM 3973 C C . PRO B 1 200 ? 23.504 54.992 56.901 1.00 66.24 200 PRO B C 1
ATOM 3974 O O . PRO B 1 200 ? 23.403 55.275 58.101 1.00 66.48 200 PRO B O 1
ATOM 3978 N N . ILE B 1 201 ? 22.898 55.676 55.932 1.00 66.65 201 ILE B N 1
ATOM 3979 C CA . ILE B 1 201 ? 21.988 56.790 56.194 1.00 66.31 201 ILE B CA 1
ATOM 3980 C C . ILE B 1 201 ? 20.575 56.293 55.880 1.00 66.75 201 ILE B C 1
ATOM 3981 O O . ILE B 1 201 ? 20.223 56.066 54.714 1.00 67.40 201 ILE B O 1
ATOM 3986 N N . THR B 1 202 ? 19.784 56.103 56.934 1.00 66.13 202 THR B N 1
ATOM 3987 C CA . THR B 1 202 ? 18.418 55.614 56.790 1.00 65.62 202 THR B CA 1
ATOM 3988 C C . THR B 1 202 ? 17.340 56.642 57.164 1.00 65.65 202 THR B C 1
ATOM 3989 O O . THR B 1 202 ? 16.267 56.660 56.552 1.00 65.73 202 THR B O 1
ATOM 3993 N N . ASP B 1 203 ? 17.641 57.508 58.135 1.00 65.58 203 ASP B N 1
ATOM 3994 C CA . ASP B 1 203 ? 16.701 58.543 58.579 1.00 64.82 203 ASP B CA 1
ATOM 3995 C C . ASP B 1 203 ? 17.328 59.925 58.763 1.00 63.50 203 ASP B C 1
ATOM 3996 O O . ASP B 1 203 ? 18.508 60.120 58.474 1.00 63.13 203 ASP B O 1
ATOM 4001 N N . THR B 1 204 ? 16.518 60.858 59.272 1.00 62.82 204 THR B N 1
ATOM 4002 C CA . THR B 1 204 ? 16.882 62.257 59.525 1.00 61.94 204 THR B CA 1
ATOM 4003 C C . THR B 1 204 ? 18.079 62.456 60.464 1.00 62.43 204 THR B C 1
ATOM 4004 O O . THR B 1 204 ? 18.937 63.303 60.205 1.00 61.28 204 THR B O 1
ATOM 4008 N N . ASP B 1 205 ? 18.135 61.654 61.526 1.00 63.12 205 ASP B N 1
ATOM 4009 C CA . ASP B 1 205 ? 19.208 61.719 62.521 1.00 63.04 205 ASP B CA 1
ATOM 4010 C C . ASP B 1 205 ? 20.572 61.326 61.942 1.00 62.24 205 ASP B C 1
ATOM 4011 O O . ASP B 1 205 ? 21.611 61.820 62.394 1.00 61.79 205 ASP B O 1
ATOM 4016 N N . ASP B 1 206 ? 20.543 60.462 60.923 1.00 60.77 206 ASP B N 1
ATOM 4017 C CA . ASP B 1 206 ? 21.746 59.998 60.229 1.00 59.35 206 ASP B CA 1
ATOM 4018 C C . ASP B 1 206 ? 22.181 61.025 59.179 1.00 58.42 206 ASP B C 1
ATOM 4019 O O . ASP B 1 206 ? 23.373 61.140 58.877 1.00 58.12 206 ASP B O 1
ATOM 4024 N N . LEU B 1 207 ? 21.204 61.772 58.648 1.00 56.00 207 LEU B N 1
ATOM 4025 C CA . LEU B 1 207 ? 21.438 62.829 57.657 1.00 54.10 207 LEU B CA 1
ATOM 4026 C C . LEU B 1 207 ? 22.100 64.037 58.320 1.00 53.63 207 LEU B C 1
ATOM 4027 O O . LEU B 1 207 ? 22.849 64.773 57.674 1.00 51.16 207 LEU B O 1
ATOM 4032 N N . ILE B 1 208 ? 21.797 64.237 59.608 1.00 53.63 208 ILE B N 1
ATOM 4033 C CA . ILE B 1 208 ? 22.356 65.330 60.410 1.00 53.91 208 ILE B CA 1
ATOM 4034 C C . ILE B 1 208 ? 23.782 64.966 60.813 1.00 53.71 208 ILE B C 1
ATOM 4035 O O . ILE B 1 208 ? 24.663 65.825 60.818 1.00 53.43 208 ILE B O 1
ATOM 4040 N N . LYS B 1 209 ? 23.998 63.677 61.085 1.00 53.70 209 LYS B N 1
ATOM 4041 C CA . LYS B 1 209 ? 25.303 63.138 61.482 1.00 53.98 209 LYS B CA 1
ATOM 4042 C C . LYS B 1 209 ? 26.249 63.101 60.273 1.00 52.57 209 LYS B C 1
ATOM 4043 O O . LYS B 1 209 ? 27.451 63.346 60.408 1.00 51.88 209 LYS B O 1
ATOM 4049 N N . ALA B 1 210 ? 25.672 62.857 59.094 1.00 51.54 210 ALA B N 1
ATOM 4050 C CA . ALA B 1 210 ? 26.403 62.795 57.821 1.00 50.34 210 ALA B CA 1
ATOM 4051 C C . ALA B 1 210 ? 26.901 64.155 57.376 1.00 49.52 210 ALA B C 1
ATOM 4052 O O . ALA B 1 210 ? 28.083 64.319 57.066 1.00 48.29 210 ALA B O 1
ATOM 4054 N N . SER B 1 211 ? 25.982 65.119 57.364 1.00 49.44 211 SER B N 1
ATOM 4055 C CA . SER B 1 211 ? 26.262 66.491 56.978 1.00 49.91 211 SER B CA 1
ATOM 4056 C C . SER B 1 211 ? 27.243 67.177 57.920 1.00 50.15 211 SER B C 1
ATOM 4057 O O . SER B 1 211 ? 28.114 67.908 57.453 1.00 49.85 211 SER B O 1
ATOM 4060 N N . ASN B 1 212 ? 27.146 66.874 59.222 1.00 50.18 212 ASN B N 1
ATOM 4061 C CA . ASN B 1 212 ? 28.050 67.428 60.242 1.00 50.68 212 ASN B CA 1
ATOM 4062 C C . ASN B 1 212 ? 29.464 66.863 60.073 1.00 49.65 212 ASN B C 1
ATOM 4063 O O . ASN B 1 212 ? 30.443 67.549 60.373 1.00 49.36 212 ASN B O 1
ATOM 4068 N N . TYR B 1 213 ? 29.561 65.628 59.566 1.00 49.65 213 TYR B N 1
ATOM 4069 C CA . TYR B 1 213 ? 30.855 64.985 59.296 1.00 49.22 213 TYR B CA 1
ATOM 4070 C C . TYR B 1 213 ? 31.503 65.716 58.113 1.00 47.55 213 TYR B C 1
ATOM 4071 O O . TYR B 1 213 ? 32.700 66.011 58.146 1.00 47.23 213 TYR B O 1
ATOM 4080 N N . PHE B 1 214 ? 30.692 66.006 57.091 1.00 45.40 214 PHE B N 1
ATOM 4081 C CA . PHE B 1 214 ? 31.128 66.715 55.888 1.00 43.56 214 PHE B CA 1
ATOM 4082 C C . PHE B 1 214 ? 31.558 68.148 56.211 1.00 43.31 214 PHE B C 1
ATOM 4083 O O . PHE B 1 214 ? 32.591 68.602 55.720 1.00 42.43 214 PHE B O 1
ATOM 4091 N N . LEU B 1 215 ? 30.794 68.828 57.076 1.00 43.81 215 LEU B N 1
ATOM 4092 C CA . LEU B 1 215 ? 31.103 70.203 57.506 1.00 45.05 215 LEU B CA 1
ATOM 4093 C C . LEU B 1 215 ? 32.385 70.238 58.335 1.00 45.27 215 LEU B C 1
ATOM 4094 O O . LEU B 1 215 ? 33.172 71.194 58.243 1.00 43.72 215 LEU B O 1
ATOM 4099 N N . GLY B 1 216 ? 32.594 69.159 59.099 1.00 45.64 216 GLY B N 1
ATOM 4100 C CA . GLY B 1 216 ? 33.769 69.003 59.944 1.00 46.98 216 GLY B CA 1
ATOM 4101 C C . GLY B 1 216 ? 35.063 68.933 59.151 1.00 48.42 216 GLY B C 1
ATOM 4102 O O . GLY B 1 216 ? 36.101 69.423 59.611 1.00 49.36 216 GLY B O 1
ATOM 4103 N N . LEU B 1 217 ? 34.974 68.394 57.930 1.00 48.29 217 LEU B N 1
ATOM 4104 C CA . LEU B 1 217 ? 36.115 68.256 57.021 1.00 47.62 217 LEU B CA 1
ATOM 4105 C C . LEU B 1 217 ? 36.544 69.581 56.379 1.00 46.45 217 LEU B C 1
ATOM 4106 O O . LEU B 1 217 ? 37.660 69.694 55.856 1.00 45.40 217 LEU B O 1
ATOM 4111 N N . GLY B 1 218 ? 35.647 70.567 56.408 1.00 45.85 218 GLY B N 1
ATOM 4112 C CA . GLY B 1 218 ? 35.938 71.873 55.835 1.00 44.20 218 GLY B CA 1
ATOM 4113 C C . GLY B 1 218 ? 34.926 72.346 54.809 1.00 44.07 218 GLY B C 1
ATOM 4114 O O . GLY B 1 218 ? 35.053 73.455 54.280 1.00 42.22 218 GLY B O 1
ATOM 4115 N N . ILE B 1 219 ? 33.929 71.507 54.517 1.00 44.74 219 ILE B N 1
ATOM 4116 C CA . ILE B 1 219 ? 32.879 71.836 53.546 1.00 45.84 219 ILE B CA 1
ATOM 4117 C C . ILE B 1 219 ? 31.908 72.835 54.189 1.00 46.38 219 ILE B C 1
ATOM 4118 O O . ILE B 1 219 ? 31.449 72.627 55.314 1.00 46.37 219 ILE B O 1
ATOM 4123 N N . LYS B 1 220 ? 31.645 73.934 53.482 1.00 45.42 220 LYS B N 1
ATOM 4124 C CA . LYS B 1 220 ? 30.766 74.990 53.975 1.00 45.85 220 LYS B CA 1
ATOM 4125 C C . LYS B 1 220 ? 29.275 74.671 53.856 1.00 46.14 220 LYS B C 1
ATOM 4126 O O . LYS B 1 220 ? 28.532 74.823 54.826 1.00 46.32 220 LYS B O 1
ATOM 4132 N N . LYS B 1 221 ? 28.846 74.229 52.672 1.00 45.78 221 LYS B N 1
ATOM 4133 C CA . LYS B 1 221 ? 27.442 73.891 52.415 1.00 45.94 221 LYS B CA 1
ATOM 4134 C C . LYS B 1 221 ? 27.257 72.434 51.982 1.00 45.54 221 LYS B C 1
ATOM 4135 O O . LYS B 1 221 ? 28.052 71.911 51.212 1.00 45.53 221 LYS B O 1
ATOM 4141 N N . VAL B 1 222 ? 26.220 71.777 52.507 1.00 45.47 222 VAL B N 1
ATOM 4142 C CA . VAL B 1 222 ? 25.918 70.376 52.185 1.00 45.91 222 VAL B CA 1
ATOM 4143 C C . VAL B 1 222 ? 24.452 70.204 51.796 1.00 45.89 222 VAL B C 1
ATOM 4144 O O . VAL B 1 222 ? 23.558 70.587 52.544 1.00 46.79 222 VAL B O 1
ATOM 4148 N N . PHE B 1 223 ? 24.221 69.623 50.621 1.00 46.43 223 PHE B N 1
ATOM 4149 C CA . PHE B 1 223 ? 22.867 69.367 50.114 1.00 46.61 223 PHE B CA 1
ATOM 4150 C C . PHE B 1 223 ? 22.760 67.899 49.748 1.00 46.80 223 PHE B C 1
ATOM 4151 O O . PHE B 1 223 ? 23.510 67.413 48.907 1.00 47.78 223 PHE B O 1
ATOM 4159 N N . ILE B 1 224 ? 21.854 67.187 50.409 1.00 47.67 224 ILE B N 1
ATOM 4160 C CA . ILE B 1 224 ? 21.649 65.764 50.148 1.00 49.39 224 ILE B CA 1
ATOM 4161 C C . ILE B 1 224 ? 20.264 65.543 49.528 1.00 51.21 224 ILE B C 1
ATOM 4162 O O . ILE B 1 224 ? 19.245 65.892 50.126 1.00 51.66 224 ILE B O 1
ATOM 4167 N N . SER B 1 225 ? 20.251 65.006 48.307 1.00 53.26 225 SER B N 1
ATOM 4168 C CA . SER B 1 225 ? 19.019 64.709 47.575 1.00 55.60 225 SER B CA 1
ATOM 4169 C C . SER B 1 225 ? 18.357 63.468 48.164 1.00 56.71 225 SER B C 1
ATOM 4170 O O . SER B 1 225 ? 19.027 62.472 48.442 1.00 56.73 225 SER B O 1
ATOM 4173 N N . LEU B 1 226 ? 17.050 63.559 48.406 1.00 58.65 226 LEU B N 1
ATOM 4174 C CA . LEU B 1 226 ? 16.303 62.454 49.005 1.00 60.85 226 LEU B CA 1
ATOM 4175 C C . LEU B 1 226 ? 15.370 61.695 48.055 1.00 61.67 226 LEU B C 1
ATOM 4176 O O . LEU B 1 226 ? 14.599 60.834 48.493 1.00 61.94 226 LEU B O 1
ATOM 4181 N N . ASP B 1 227 ? 15.476 61.999 46.758 1.00 62.81 227 ASP B N 1
ATOM 4182 C CA . ASP B 1 227 ? 14.703 61.363 45.675 1.00 64.57 227 ASP B CA 1
ATOM 4183 C C . ASP B 1 227 ? 13.182 61.287 45.883 1.00 65.16 227 ASP B C 1
ATOM 4184 O O . ASP B 1 227 ? 12.645 60.240 46.282 1.00 65.02 227 ASP B O 1
ATOM 4189 N N . ALA B 1 228 ? 12.503 62.406 45.630 1.00 64.55 228 ALA B N 1
ATOM 4190 C CA . ALA B 1 228 ? 11.058 62.467 45.796 1.00 63.78 228 ALA B CA 1
ATOM 4191 C C . ALA B 1 228 ? 10.649 62.926 47.185 1.00 63.21 228 ALA B C 1
ATOM 4192 O O . ALA B 1 228 ? 9.595 63.546 47.352 1.00 62.90 228 ALA B O 1
ATOM 4193 N N . ASP B 1 229 ? 11.496 62.628 48.173 1.00 62.51 229 ASP B N 1
ATOM 4194 C CA . ASP B 1 229 ? 11.269 63.004 49.569 1.00 61.43 229 ASP B CA 1
ATOM 4195 C C . ASP B 1 229 ? 11.813 64.393 49.911 1.00 60.03 229 ASP B C 1
ATOM 4196 O O . ASP B 1 229 ? 11.801 64.810 51.077 1.00 59.66 229 ASP B O 1
ATOM 4201 N N . GLY B 1 230 ? 12.250 65.112 48.878 1.00 58.31 230 GLY B N 1
ATOM 4202 C CA . GLY B 1 230 ? 12.777 66.451 49.051 1.00 56.79 230 GLY B CA 1
ATOM 4203 C C . GLY B 1 230 ? 14.286 66.537 49.102 1.00 55.45 230 GLY B C 1
ATOM 4204 O O . GLY B 1 230 ? 14.988 65.680 48.568 1.00 54.56 230 GLY B O 1
ATOM 4205 N N . ILE B 1 231 ? 14.774 67.621 49.702 1.00 53.98 231 ILE B N 1
ATOM 4206 C CA . ILE B 1 231 ? 16.204 67.888 49.839 1.00 53.09 231 ILE B CA 1
ATOM 4207 C C . ILE B 1 231 ? 16.509 68.216 51.296 1.00 52.98 231 ILE B C 1
ATOM 4208 O O . ILE B 1 231 ? 15.718 68.865 51.977 1.00 54.65 231 ILE B O 1
ATOM 4213 N N . PHE B 1 232 ? 17.676 67.767 51.745 1.00 52.31 232 PHE B N 1
ATOM 4214 C CA . PHE B 1 232 ? 18.180 68.019 53.085 1.00 50.85 232 PHE B CA 1
ATOM 4215 C C . PHE B 1 232 ? 19.294 69.064 52.893 1.00 50.87 232 PHE B C 1
ATOM 4216 O O . PHE B 1 232 ? 20.002 69.022 51.893 1.00 50.28 232 PHE B O 1
ATOM 4224 N N . TYR B 1 233 ? 19.431 70.000 53.831 1.00 51.49 233 TYR B N 1
ATOM 4225 C CA . TYR B 1 233 ? 20.488 71.013 53.754 1.00 52.71 233 TYR B CA 1
ATOM 4226 C C . TYR B 1 233 ? 21.194 71.228 55.093 1.00 53.35 233 TYR B C 1
ATOM 4227 O O . TYR B 1 233 ? 20.669 70.839 56.145 1.00 53.23 233 TYR B O 1
ATOM 4236 N N . ASN B 1 234 ? 22.383 71.839 55.038 1.00 53.21 234 ASN B N 1
ATOM 4237 C CA . ASN B 1 234 ? 23.180 72.134 56.230 1.00 53.57 234 ASN B CA 1
ATOM 4238 C C . ASN B 1 234 ? 24.193 73.251 55.991 1.00 54.56 234 ASN B C 1
ATOM 4239 O O . ASN B 1 234 ? 25.288 73.022 55.464 1.00 53.80 234 ASN B O 1
ATOM 4244 N N . ASP B 1 235 ? 23.812 74.453 56.426 1.00 56.17 235 ASP B N 1
ATOM 4245 C CA . ASP B 1 235 ? 24.604 75.685 56.320 1.00 57.61 235 ASP B CA 1
ATOM 4246 C C . ASP B 1 235 ? 25.721 75.681 57.359 1.00 58.50 235 ASP B C 1
ATOM 4247 O O . ASP B 1 235 ? 26.761 76.323 57.185 1.00 59.48 235 ASP B O 1
ATOM 4252 N N . GLY B 1 236 ? 25.475 74.938 58.437 1.00 59.17 236 GLY B N 1
ATOM 4253 C CA . GLY B 1 236 ? 26.387 74.861 59.565 1.00 60.33 236 GLY B CA 1
ATOM 4254 C C . GLY B 1 236 ? 25.738 75.676 60.669 1.00 60.36 236 GLY B C 1
ATOM 4255 O O . GLY B 1 236 ? 26.026 75.503 61.856 1.00 59.35 236 GLY B O 1
ATOM 4256 N N . VAL B 1 237 ? 24.841 76.564 60.230 1.00 60.95 237 VAL B N 1
ATOM 4257 C CA . VAL B 1 237 ? 24.065 77.483 61.061 1.00 61.81 237 VAL B CA 1
ATOM 4258 C C . VAL B 1 237 ? 22.576 77.103 60.943 1.00 61.81 237 VAL B C 1
ATOM 4259 O O . VAL B 1 237 ? 21.859 77.060 61.947 1.00 62.77 237 VAL B O 1
ATOM 4263 N N . SER B 1 238 ? 22.133 76.832 59.713 1.00 61.35 238 SER B N 1
ATOM 4264 C CA . SER B 1 238 ? 20.745 76.463 59.411 1.00 60.97 238 SER B CA 1
ATOM 4265 C C . SER B 1 238 ? 20.673 75.043 58.842 1.00 59.90 238 SER B C 1
ATOM 4266 O O . SER B 1 238 ? 21.440 74.686 57.946 1.00 59.92 238 SER B O 1
ATOM 4269 N N . CYS B 1 239 ? 19.732 74.254 59.355 1.00 58.88 239 CYS B N 1
ATOM 4270 C CA . CYS B 1 239 ? 19.543 72.868 58.925 1.00 57.90 239 CYS B CA 1
ATOM 4271 C C . CYS B 1 239 ? 18.059 72.543 58.784 1.00 58.36 239 CYS B C 1
ATOM 4272 O O . CYS B 1 239 ? 17.247 72.971 59.608 1.00 59.77 239 CYS B O 1
ATOM 4275 N N . GLY B 1 240 ? 17.718 71.782 57.744 1.00 58.09 240 GLY B N 1
ATOM 4276 C CA . GLY B 1 240 ? 16.333 71.406 57.516 1.00 57.89 240 GLY B CA 1
ATOM 4277 C C . GLY B 1 240 ? 16.072 70.396 56.413 1.00 58.11 240 GLY B C 1
ATOM 4278 O O . GLY B 1 240 ? 16.996 69.761 55.901 1.00 57.97 240 GLY B O 1
ATOM 4279 N N . LYS B 1 241 ? 14.790 70.247 56.073 1.00 57.94 241 LYS B N 1
ATOM 4280 C CA . LYS B 1 241 ? 14.304 69.331 55.035 1.00 58.12 241 LYS B CA 1
ATOM 4281 C C . LYS B 1 241 ? 13.072 69.994 54.406 1.00 57.80 241 LYS B C 1
ATOM 4282 O O . LYS B 1 241 ? 12.083 70.257 55.095 1.00 57.44 241 LYS B O 1
ATOM 4288 N N . ILE B 1 242 ? 13.166 70.321 53.118 1.00 57.40 242 ILE B N 1
ATOM 4289 C CA . ILE B 1 242 ? 12.060 70.948 52.390 1.00 58.18 242 ILE B CA 1
ATOM 4290 C C . ILE B 1 242 ? 11.560 69.979 51.309 1.00 59.48 242 ILE B C 1
ATOM 4291 O O . ILE B 1 242 ? 12.319 69.592 50.419 1.00 59.51 242 ILE B O 1
ATOM 4296 N N . LYS B 1 243 ? 10.290 69.583 51.410 1.00 61.23 243 LYS B N 1
ATOM 4297 C CA . LYS B 1 243 ? 9.676 68.657 50.451 1.00 63.55 243 LYS B CA 1
ATOM 4298 C C . LYS B 1 243 ? 8.533 69.276 49.635 1.00 65.20 243 LYS B C 1
ATOM 4299 O O . LYS B 1 243 ? 7.775 70.111 50.135 1.00 64.15 243 LYS B O 1
ATOM 4305 N N . ALA B 1 244 ? 8.432 68.849 48.374 1.00 67.27 244 ALA B N 1
ATOM 4306 C CA . ALA B 1 244 ? 7.378 69.280 47.453 1.00 69.31 244 ALA B CA 1
ATOM 4307 C C . ALA B 1 244 ? 6.314 68.170 47.417 1.00 71.05 244 ALA B C 1
ATOM 4308 O O . ALA B 1 244 ? 6.531 67.090 47.979 1.00 71.84 244 ALA B O 1
ATOM 4310 N N . THR B 1 245 ? 5.164 68.440 46.791 1.00 72.25 245 THR B N 1
ATOM 4311 C CA . THR B 1 245 ? 4.076 67.452 46.691 1.00 72.59 245 THR B CA 1
ATOM 4312 C C . THR B 1 245 ? 3.167 67.695 45.484 1.00 72.92 245 THR B C 1
ATOM 4313 O O . THR B 1 245 ? 2.126 68.356 45.605 1.00 72.88 245 THR B O 1
ATOM 4315 N N . GLU B 1 246 ? 3.575 67.171 44.323 1.00 73.38 246 GLU B N 1
ATOM 4316 C CA . GLU B 1 246 ? 2.812 67.309 43.073 1.00 74.60 246 GLU B CA 1
ATOM 4317 C C . GLU B 1 246 ? 3.317 66.446 41.906 1.00 75.09 246 GLU B C 1
ATOM 4318 O O . GLU B 1 246 ? 3.044 65.241 41.853 1.00 74.48 246 GLU B O 1
ATOM 4320 N N . VAL B 1 247 ? 4.073 67.078 41.001 1.00 76.01 247 VAL B N 1
ATOM 4321 C CA . VAL B 1 247 ? 4.622 66.467 39.782 1.00 76.99 247 VAL B CA 1
ATOM 4322 C C . VAL B 1 247 ? 5.646 65.337 39.916 1.00 77.03 247 VAL B C 1
ATOM 4323 O O . VAL B 1 247 ? 6.613 65.433 40.681 1.00 77.13 247 VAL B O 1
ATOM 4325 N N . ASP B 1 248 ? 5.407 64.279 39.136 1.00 76.99 248 ASP B N 1
ATOM 4326 C CA . ASP B 1 248 ? 6.249 63.080 39.058 1.00 76.69 248 ASP B CA 1
ATOM 4327 C C . ASP B 1 248 ? 5.842 62.347 37.777 1.00 76.35 248 ASP B C 1
ATOM 4328 O O . ASP B 1 248 ? 4.921 61.524 37.787 1.00 76.45 248 ASP B O 1
ATOM 4330 N N . VAL B 1 249 ? 6.499 62.694 36.670 1.00 76.38 249 VAL B N 1
ATOM 4331 C CA . VAL B 1 249 ? 6.205 62.094 35.366 1.00 76.82 249 VAL B CA 1
ATOM 4332 C C . VAL B 1 249 ? 7.418 61.513 34.613 1.00 77.03 249 VAL B C 1
ATOM 4333 O O . VAL B 1 249 ? 8.470 61.265 35.219 1.00 76.57 249 VAL B O 1
ATOM 4335 N N . LYS B 1 250 ? 7.240 61.296 33.301 1.00 77.67 250 LYS B N 1
ATOM 4336 C CA . LYS B 1 250 ? 8.228 60.716 32.367 1.00 77.96 250 LYS B CA 1
ATOM 4337 C C . LYS B 1 250 ? 9.699 61.117 32.507 1.00 77.93 250 LYS B C 1
ATOM 4338 O O . LYS B 1 250 ? 10.074 62.268 32.248 1.00 78.44 250 LYS B O 1
ATOM 4340 N N . ASN B 1 251 ? 10.510 60.127 32.896 1.00 77.48 251 ASN B N 1
ATOM 4341 C CA . ASN B 1 251 ? 11.959 60.244 33.115 1.00 76.81 251 ASN B CA 1
ATOM 4342 C C . ASN B 1 251 ? 12.351 61.240 34.211 1.00 76.77 251 ASN B C 1
ATOM 4343 O O . ASN B 1 251 ? 12.402 62.460 33.983 1.00 77.02 251 ASN B O 1
ATOM 4345 N N . VAL B 1 252 ? 12.623 60.701 35.402 1.00 75.36 252 VAL B N 1
ATOM 4346 C CA . VAL B 1 252 ? 13.034 61.489 36.565 1.00 73.18 252 VAL B CA 1
ATOM 4347 C C . VAL B 1 252 ? 14.530 61.819 36.506 1.00 71.79 252 VAL B C 1
ATOM 4348 O O . VAL B 1 252 ? 15.125 62.274 37.489 1.00 71.76 252 VAL B O 1
ATOM 4350 N N . THR B 1 253 ? 15.111 61.600 35.325 1.00 69.97 253 THR B N 1
ATOM 4351 C CA . THR B 1 253 ? 16.527 61.835 35.040 1.00 67.81 253 THR B CA 1
ATOM 4352 C C . THR B 1 253 ? 16.807 63.240 34.504 1.00 65.05 253 THR B C 1
ATOM 4353 O O . THR B 1 253 ? 16.014 63.798 33.732 1.00 64.32 253 THR B O 1
ATOM 4357 N N . GLY B 1 254 ? 17.952 63.786 34.917 1.00 61.78 254 GLY B N 1
ATOM 4358 C CA . GLY B 1 254 ? 18.363 65.122 34.515 1.00 57.34 254 GLY B CA 1
ATOM 4359 C C . GLY B 1 254 ? 17.978 66.172 35.540 1.00 54.46 254 GLY B C 1
ATOM 4360 O O . GLY B 1 254 ? 18.326 67.345 35.394 1.00 53.94 254 GLY B O 1
ATOM 4361 N N . ALA B 1 255 ? 17.258 65.737 36.576 1.00 51.71 255 ALA B N 1
ATOM 4362 C CA . ALA B 1 255 ? 16.785 66.598 37.662 1.00 49.78 255 ALA B CA 1
ATOM 4363 C C . ALA B 1 255 ? 17.903 67.094 38.571 1.00 48.43 255 ALA B C 1
ATOM 4364 O O . ALA B 1 255 ? 17.877 68.241 39.021 1.00 47.11 255 ALA B O 1
ATOM 4366 N N . GLY B 1 256 ? 18.876 66.215 38.833 1.00 46.93 256 GLY B N 1
ATOM 4367 C CA . GLY B 1 256 ? 20.018 66.548 39.672 1.00 43.81 256 GLY B CA 1
ATOM 4368 C C . GLY B 1 256 ? 20.907 67.591 39.031 1.00 42.34 256 GLY B C 1
ATOM 4369 O O . GLY B 1 256 ? 21.538 68.379 39.723 1.00 41.24 256 GLY B O 1
ATOM 4370 N N . ASP B 1 257 ? 20.899 67.610 37.698 1.00 41.69 257 ASP B N 1
ATOM 4371 C CA . ASP B 1 257 ? 21.669 68.551 36.888 1.00 41.83 257 ASP B CA 1
ATOM 4372 C C . ASP B 1 257 ? 21.053 69.954 37.007 1.00 42.18 257 ASP B C 1
ATOM 4373 O O . ASP B 1 257 ? 21.765 70.959 37.124 1.00 41.14 257 ASP B O 1
ATOM 4378 N N . SER B 1 258 ? 19.719 69.978 37.053 1.00 41.59 258 SER B N 1
ATOM 4379 C CA . SER B 1 258 ? 18.922 71.190 37.186 1.00 40.57 258 SER B CA 1
ATOM 4380 C C . SER B 1 258 ? 18.996 71.748 38.607 1.00 40.40 258 SER B C 1
ATOM 4381 O O . SER B 1 258 ? 18.888 72.959 38.806 1.00 38.75 258 SER B O 1
ATOM 4384 N N . PHE B 1 259 ? 19.197 70.859 39.584 1.00 39.95 259 PHE B N 1
ATOM 4385 C CA . PHE B 1 259 ? 19.319 71.255 40.984 1.00 39.92 259 PHE B CA 1
ATOM 4386 C C . PHE B 1 259 ? 20.659 71.964 41.214 1.00 39.66 259 PHE B C 1
ATOM 4387 O O . PHE B 1 259 ? 20.692 72.995 41.900 1.00 37.49 259 PHE B O 1
ATOM 4395 N N . VAL B 1 260 ? 21.744 71.414 40.645 1.00 39.03 260 VAL B N 1
ATOM 4396 C CA . VAL B 1 260 ? 23.097 71.996 40.764 1.00 40.28 260 VAL B CA 1
ATOM 4397 C C . VAL B 1 260 ? 23.086 73.392 40.140 1.00 40.16 260 VAL B C 1
ATOM 4398 O O . VAL B 1 260 ? 23.721 74.318 40.645 1.00 39.53 260 VAL B O 1
ATOM 4402 N N . ALA B 1 261 ? 22.301 73.526 39.073 1.00 40.07 261 ALA B N 1
ATOM 4403 C CA . ALA B 1 261 ? 22.148 74.772 38.342 1.00 41.49 261 ALA B CA 1
ATOM 4404 C C . ALA B 1 261 ? 21.443 75.853 39.153 1.00 41.03 261 ALA B C 1
ATOM 4405 O O . ALA B 1 261 ? 21.800 77.028 39.071 1.00 39.76 261 ALA B O 1
ATOM 4407 N N . GLY B 1 262 ? 20.472 75.424 39.960 1.00 41.06 262 GLY B N 1
ATOM 4408 C CA . GLY B 1 262 ? 19.714 76.324 40.807 1.00 43.07 262 GLY B CA 1
ATOM 4409 C C . GLY B 1 262 ? 20.443 76.694 42.079 1.00 43.62 262 GLY B C 1
ATOM 4410 O O . GLY B 1 262 ? 20.039 77.629 42.774 1.00 43.99 262 GLY B O 1
ATOM 4411 N N . LEU B 1 263 ? 21.468 75.907 42.416 1.00 44.23 263 LEU B N 1
ATOM 4412 C CA . LEU B 1 263 ? 22.318 76.168 43.576 1.00 43.88 263 LEU B CA 1
ATOM 4413 C C . LEU B 1 263 ? 23.192 77.326 43.155 1.00 44.13 263 LEU B C 1
ATOM 4414 O O . LEU B 1 263 ? 23.412 78.264 43.916 1.00 44.03 263 LEU B O 1
ATOM 4419 N N . GLY B 1 264 ? 23.600 77.266 41.887 1.00 44.84 264 GLY B N 1
ATOM 4420 C CA . GLY B 1 264 ? 24.428 78.286 41.281 1.00 47.04 264 GLY B CA 1
ATOM 4421 C C . GLY B 1 264 ? 23.744 79.632 41.149 1.00 47.88 264 GLY B C 1
ATOM 4422 O O . GLY B 1 264 ? 24.389 80.655 41.322 1.00 46.08 264 GLY B O 1
ATOM 4423 N N . 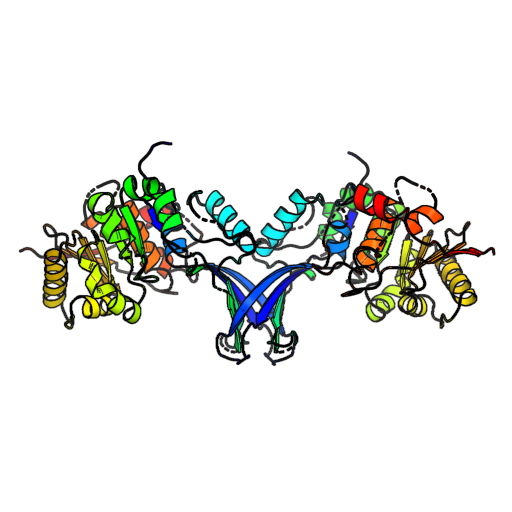TYR B 1 265 ? 22.439 79.619 40.862 1.00 49.60 265 TYR B N 1
ATOM 4424 C CA . TYR B 1 265 ? 21.625 80.832 40.742 1.00 50.79 265 TYR B CA 1
ATOM 4425 C C . TYR B 1 265 ? 21.445 81.451 42.126 1.00 51.51 265 TYR B C 1
ATOM 4426 O O . TYR B 1 265 ? 21.651 82.655 42.305 1.00 50.86 265 TYR B O 1
ATOM 4435 N N . GLY B 1 266 ? 21.029 80.608 43.076 1.00 51.50 266 GLY B N 1
ATOM 4436 C CA . GLY B 1 266 ? 20.796 81.021 44.451 1.00 52.75 266 GLY B CA 1
ATOM 4437 C C . GLY B 1 266 ? 22.008 81.597 45.154 1.00 54.05 266 GLY B C 1
ATOM 4438 O O . GLY B 1 266 ? 21.874 82.423 46.054 1.00 55.73 266 GLY B O 1
ATOM 4439 N N . TYR B 1 267 ? 23.190 81.176 44.712 1.00 54.79 267 TYR B N 1
ATOM 4440 C CA . TYR B 1 267 ? 24.457 81.644 45.261 1.00 55.20 267 TYR B CA 1
ATOM 4441 C C . TYR B 1 267 ? 24.865 82.996 44.682 1.00 55.79 267 TYR B C 1
ATOM 4442 O O . TYR B 1 267 ? 25.320 83.882 45.414 1.00 57.13 267 TYR B O 1
ATOM 4459 N N . ASN B 1 269 ? 22.915 85.229 43.475 1.00 58.66 269 ASN B N 1
ATOM 4460 C CA . ASN B 1 269 ? 21.927 86.229 43.860 1.00 60.15 269 ASN B CA 1
ATOM 4461 C C . ASN B 1 269 ? 21.759 86.295 45.382 1.00 61.00 269 ASN B C 1
ATOM 4462 O O . ASN B 1 269 ? 20.779 86.854 45.894 1.00 62.04 269 ASN B O 1
ATOM 4467 N N . LYS B 1 270 ? 22.741 85.716 46.085 1.00 60.63 270 LYS B N 1
ATOM 4468 C CA . LYS B 1 270 ? 22.851 85.655 47.554 1.00 60.20 270 LYS B CA 1
ATOM 4469 C C . LYS B 1 270 ? 21.579 85.386 48.364 1.00 59.22 270 LYS B C 1
ATOM 4470 O O . LYS B 1 270 ? 21.434 85.869 49.493 1.00 59.07 270 LYS B O 1
ATOM 4484 N N . PRO B 1 272 ? 18.583 83.507 50.622 1.00 57.82 272 PRO B N 1
ATOM 4485 C CA . PRO B 1 272 ? 18.683 82.748 51.881 1.00 57.12 272 PRO B CA 1
ATOM 4486 C C . PRO B 1 272 ? 18.633 81.254 51.591 1.00 56.56 272 PRO B C 1
ATOM 4487 O O . PRO B 1 272 ? 17.988 80.838 50.624 1.00 55.40 272 PRO B O 1
ATOM 4491 N N . ILE B 1 273 ? 19.331 80.474 52.417 1.00 56.07 273 ILE B N 1
ATOM 4492 C CA . ILE B 1 273 ? 19.439 79.023 52.270 1.00 56.70 273 ILE B CA 1
ATOM 4493 C C . ILE B 1 273 ? 18.145 78.258 51.951 1.00 56.36 273 ILE B C 1
ATOM 4494 O O . ILE B 1 273 ? 18.109 77.514 50.976 1.00 55.38 273 ILE B O 1
ATOM 4499 N N . GLU B 1 274 ? 17.075 78.550 52.691 1.00 57.24 274 GLU B N 1
ATOM 4500 C CA . GLU B 1 274 ? 15.764 77.908 52.513 1.00 58.92 274 GLU B CA 1
ATOM 4501 C C . GLU B 1 274 ? 15.137 78.203 51.143 1.00 58.34 274 GLU B C 1
ATOM 4502 O O . GLU B 1 274 ? 14.429 77.364 50.585 1.00 57.41 274 GLU B O 1
ATOM 4508 N N . ASP B 1 275 ? 15.455 79.380 50.599 1.00 58.21 275 ASP B N 1
ATOM 4509 C CA . ASP B 1 275 ? 14.945 79.842 49.306 1.00 57.58 275 ASP B CA 1
ATOM 4510 C C . ASP B 1 275 ? 15.772 79.357 48.102 1.00 56.08 275 ASP B C 1
ATOM 4511 O O . ASP B 1 275 ? 15.236 79.253 46.990 1.00 55.16 275 ASP B O 1
ATOM 4516 N N . ILE B 1 276 ? 17.063 79.070 48.323 1.00 54.47 276 ILE B N 1
ATOM 4517 C CA . ILE B 1 276 ? 17.962 78.548 47.273 1.00 52.37 276 ILE B CA 1
ATOM 4518 C C . ILE B 1 276 ? 17.480 77.125 46.984 1.00 51.52 276 ILE B C 1
ATOM 4519 O O . ILE B 1 276 ? 17.278 76.747 45.830 1.00 50.39 276 ILE B O 1
ATOM 4524 N N . VAL B 1 277 ? 17.225 76.390 48.068 1.00 52.06 277 VAL B N 1
ATOM 4525 C CA . VAL B 1 277 ? 16.755 75.003 48.047 1.00 53.62 277 VAL B CA 1
ATOM 4526 C C . VAL B 1 277 ? 15.419 74.896 47.306 1.00 54.58 277 VAL B C 1
ATOM 4527 O O . VAL B 1 277 ? 15.236 73.986 46.495 1.00 55.15 277 VAL B O 1
ATOM 4531 N N . LYS B 1 278 ? 14.537 75.874 47.535 1.00 55.51 278 LYS B N 1
ATOM 4532 C CA . LYS B 1 278 ? 13.217 75.933 46.897 1.00 55.22 278 LYS B CA 1
ATOM 4533 C C . LYS B 1 278 ? 13.293 76.216 45.400 1.00 53.80 278 LYS B C 1
ATOM 4534 O O . LYS B 1 278 ? 12.644 75.523 44.615 1.00 51.66 278 LYS B O 1
ATOM 4540 N N . PHE B 1 279 ? 14.108 77.208 45.019 1.00 53.36 279 PHE B N 1
ATOM 4541 C CA . PHE B 1 279 ? 14.299 77.600 43.613 1.00 55.45 279 PHE B CA 1
ATOM 4542 C C . PHE B 1 279 ? 14.909 76.457 42.796 1.00 55.68 279 PHE B C 1
ATOM 4543 O O . PHE B 1 279 ? 14.453 76.156 41.689 1.00 54.46 279 PHE B O 1
ATOM 4551 N N . ALA B 1 280 ? 15.966 75.867 43.352 1.00 56.15 280 ALA B N 1
ATOM 4552 C CA . ALA B 1 280 ? 16.693 74.762 42.744 1.00 55.97 280 ALA B CA 1
ATOM 4553 C C . ALA B 1 280 ? 15.846 73.509 42.580 1.00 56.51 280 ALA B C 1
ATOM 4554 O O . ALA B 1 280 ? 15.999 72.776 41.604 1.00 55.69 280 ALA B O 1
ATOM 4564 N N . THR B 1 282 ? 12.563 73.550 42.235 1.00 59.76 282 THR B N 1
ATOM 4565 C CA . THR B 1 282 ? 11.516 73.885 41.267 1.00 59.67 282 THR B CA 1
ATOM 4566 C C . THR B 1 282 ? 12.030 73.529 39.870 1.00 58.67 282 THR B C 1
ATOM 4567 O O . THR B 1 282 ? 11.286 72.985 39.057 1.00 59.55 282 THR B O 1
ATOM 4579 N N . SER B 1 284 ? 14.114 71.204 39.249 1.00 58.70 284 SER B N 1
ATOM 4580 C CA . SER B 1 284 ? 14.158 69.741 39.218 1.00 60.09 284 SER B CA 1
ATOM 4581 C C . SER B 1 284 ? 12.749 69.208 38.961 1.00 61.14 284 SER B C 1
ATOM 4582 O O . SER B 1 284 ? 12.562 68.312 38.130 1.00 61.23 284 SER B O 1
ATOM 4585 N N . ASN B 1 285 ? 11.764 69.828 39.621 1.00 61.67 285 ASN B N 1
ATOM 4586 C CA . ASN B 1 285 ? 10.347 69.468 39.493 1.00 61.68 285 ASN B CA 1
ATOM 4587 C C . ASN B 1 285 ? 9.795 69.711 38.084 1.00 61.62 285 ASN B C 1
ATOM 4588 O O . ASN B 1 285 ? 8.783 69.113 37.704 1.00 63.00 285 ASN B O 1
ATOM 4593 N N . ILE B 1 286 ? 10.473 70.581 37.326 1.00 61.31 286 ILE B N 1
ATOM 4594 C CA . ILE B 1 286 ? 10.125 70.897 35.934 1.00 61.89 286 ILE B CA 1
ATOM 4595 C C . ILE B 1 286 ? 10.679 69.754 35.070 1.00 62.93 286 ILE B C 1
ATOM 4596 O O . ILE B 1 286 ? 9.910 68.975 34.502 1.00 63.66 286 ILE B O 1
ATOM 4601 N N . THR B 1 287 ? 12.015 69.646 35.058 1.00 63.89 287 THR B N 1
ATOM 4602 C CA . THR B 1 287 ? 12.806 68.666 34.294 1.00 64.67 287 THR B CA 1
ATOM 4603 C C . THR B 1 287 ? 12.329 67.219 34.381 1.00 66.50 287 THR B C 1
ATOM 4604 O O . THR B 1 287 ? 12.384 66.490 33.381 1.00 66.82 287 THR B O 1
ATOM 4608 N N . ILE B 1 288 ? 11.844 66.825 35.563 1.00 68.28 288 ILE B N 1
ATOM 4609 C CA . ILE B 1 288 ? 11.328 65.472 35.805 1.00 70.12 288 ILE B CA 1
ATOM 4610 C C . ILE B 1 288 ? 10.139 65.186 34.880 1.00 72.09 288 ILE B C 1
ATOM 4611 O O . ILE B 1 288 ? 10.179 64.234 34.096 1.00 72.37 288 ILE B O 1
ATOM 4616 N N . SER B 1 289 ? 9.150 66.081 34.920 1.00 74.10 289 SER B N 1
ATOM 4617 C CA . SER B 1 289 ? 7.918 65.976 34.135 1.00 76.24 289 SER B CA 1
ATOM 4618 C C . SER B 1 289 ? 8.093 65.957 32.607 1.00 76.68 289 SER B C 1
ATOM 4619 O O . SER B 1 289 ? 7.924 64.901 31.977 1.00 76.57 289 SER B O 1
ATOM 4622 N N . HIS B 1 290 ? 8.461 67.105 32.032 1.00 76.95 290 HIS B N 1
ATOM 4623 C CA . HIS B 1 290 ? 8.666 67.240 30.586 1.00 77.19 290 HIS B CA 1
ATOM 4624 C C . HIS B 1 290 ? 9.936 66.509 30.121 1.00 77.09 290 HIS B C 1
ATOM 4625 O O . HIS B 1 290 ? 11.046 66.806 30.581 1.00 76.85 290 HIS B O 1
ATOM 4627 N N . GLU B 1 291 ? 9.735 65.527 29.236 1.00 77.20 291 GLU B N 1
ATOM 4628 C CA . GLU B 1 291 ? 10.792 64.664 28.688 1.00 77.42 291 GLU B CA 1
ATOM 4629 C C . GLU B 1 291 ? 11.916 65.325 27.877 1.00 77.49 291 GLU B C 1
ATOM 4630 O O . GLU B 1 291 ? 12.995 65.596 28.423 1.00 77.45 291 GLU B O 1
ATOM 4632 N N . GLU B 1 292 ? 11.655 65.552 26.582 1.00 77.97 292 GLU B N 1
ATOM 4633 C CA . GLU B 1 292 ? 12.587 66.157 25.606 1.00 78.01 292 GLU B CA 1
ATOM 4634 C C . GLU B 1 292 ? 13.971 65.502 25.519 1.00 77.95 292 GLU B C 1
ATOM 4635 O O . GLU B 1 292 ? 14.421 65.114 24.440 1.00 78.20 292 GLU B O 1
ATOM 4637 N N . ILE B 1 294 ? 18.797 66.004 29.678 1.00 66.97 294 ILE B N 1
ATOM 4638 C CA . ILE B 1 294 ? 17.568 66.329 28.958 1.00 67.26 294 ILE B CA 1
ATOM 4639 C C . ILE B 1 294 ? 16.912 67.594 29.516 1.00 67.64 294 ILE B C 1
ATOM 4640 O O . ILE B 1 294 ? 16.599 67.668 30.711 1.00 67.33 294 ILE B O 1
ATOM 4642 N N . HIS B 1 295 ? 16.715 68.582 28.639 1.00 67.79 295 HIS B N 1
ATOM 4643 C CA . HIS B 1 295 ? 16.100 69.864 28.999 1.00 68.04 295 HIS B CA 1
ATOM 4644 C C . HIS B 1 295 ? 15.057 70.286 27.947 1.00 68.47 295 HIS B C 1
ATOM 4645 O O . HIS B 1 295 ? 15.316 70.187 26.741 1.00 67.99 295 HIS B O 1
ATOM 4647 N N . PRO B 1 296 ? 13.855 70.735 28.391 1.00 69.23 296 PRO B N 1
ATOM 4648 C CA . PRO B 1 296 ? 12.764 71.169 27.496 1.00 70.37 296 PRO B CA 1
ATOM 4649 C C . PRO B 1 296 ? 12.802 72.664 27.173 1.00 70.80 296 PRO B C 1
ATOM 4650 O O . PRO B 1 296 ? 13.006 73.082 26.025 1.00 71.00 296 PRO B O 1
ATOM 4654 N N . ASP B 1 297 ? 12.514 73.443 28.208 1.00 71.01 297 ASP B N 1
ATOM 4655 C CA . ASP B 1 297 ? 12.504 74.894 28.185 1.00 72.13 297 ASP B CA 1
ATOM 4656 C C . ASP B 1 297 ? 12.794 75.243 29.636 1.00 72.29 297 ASP B C 1
ATOM 4657 O O . ASP B 1 297 ? 12.449 74.471 30.539 1.00 73.64 297 ASP B O 1
ATOM 4670 N N . ALA B 1 299 ? 13.245 79.060 31.760 1.00 69.41 299 ALA B N 1
ATOM 4671 C CA . ALA B 1 299 ? 13.376 80.508 31.773 1.00 67.99 299 ALA B CA 1
ATOM 4672 C C . ALA B 1 299 ? 13.212 81.001 33.197 1.00 67.29 299 ALA B C 1
ATOM 4673 O O . ALA B 1 299 ? 12.526 80.365 34.004 1.00 64.98 299 ALA B O 1
ATOM 4675 N N . LEU B 1 300 ? 13.850 82.136 33.488 1.00 67.31 300 LEU B N 1
ATOM 4676 C CA . LEU B 1 300 ? 13.820 82.794 34.799 1.00 68.06 300 LEU B CA 1
ATOM 4677 C C . LEU B 1 300 ? 12.406 82.904 35.379 1.00 69.21 300 LEU B C 1
ATOM 4678 O O . LEU B 1 300 ? 12.175 82.522 36.527 1.00 68.45 300 LEU B O 1
ATOM 4683 N N . ASP B 1 301 ? 11.468 83.339 34.533 1.00 70.92 301 ASP B N 1
ATOM 4684 C CA . ASP B 1 301 ? 10.065 83.522 34.904 1.00 72.18 301 ASP B CA 1
ATOM 4685 C C . ASP B 1 301 ? 9.241 82.234 35.027 1.00 72.54 301 ASP B C 1
ATOM 4686 O O . ASP B 1 301 ? 8.333 82.177 35.854 1.00 72.82 301 ASP B O 1
ATOM 4691 N N . THR B 1 302 ? 9.564 81.218 34.213 1.00 72.59 302 THR B N 1
ATOM 4692 C CA . THR B 1 302 ? 8.856 79.920 34.207 1.00 72.20 302 THR B CA 1
ATOM 4693 C C . THR B 1 302 ? 9.086 79.180 35.525 1.00 72.25 302 THR B C 1
ATOM 4694 O O . THR B 1 302 ? 8.177 78.519 36.047 1.00 72.30 302 THR B O 1
ATOM 4698 N N . VAL B 1 303 ? 10.294 79.346 36.066 1.00 71.55 303 VAL B N 1
ATOM 4699 C CA . VAL B 1 303 ? 10.700 78.735 37.327 1.00 71.55 303 VAL B CA 1
ATOM 4700 C C . VAL B 1 303 ? 10.090 79.525 38.493 1.00 71.85 303 VAL B C 1
ATOM 4701 O O . VAL B 1 303 ? 9.684 78.938 39.500 1.00 71.93 303 VAL B O 1
ATOM 4705 N N . LEU B 1 304 ? 10.004 80.847 38.327 1.00 71.92 304 LEU B N 1
ATOM 4706 C CA . LEU B 1 304 ? 9.420 81.733 39.337 1.00 72.19 304 LEU B CA 1
ATOM 4707 C C . LEU B 1 304 ? 7.887 81.654 39.341 1.00 72.81 304 LEU B C 1
ATOM 4708 O O . LEU B 1 304 ? 7.245 81.993 40.340 1.00 72.67 304 LEU B O 1
ATOM 4713 N N . ALA B 1 305 ? 7.324 81.159 38.235 1.00 74.17 305 ALA B N 1
ATOM 4714 C CA . ALA B 1 305 ? 5.876 80.991 38.062 1.00 75.19 305 ALA B CA 1
ATOM 4715 C C . ALA B 1 305 ? 5.368 79.721 38.751 1.00 75.49 305 ALA B C 1
ATOM 4716 O O . ALA B 1 305 ? 4.346 79.760 39.441 1.00 76.46 305 ALA B O 1
ATOM 4718 N N . LYS B 1 306 ? 6.082 78.608 38.560 1.00 75.13 306 LYS B N 1
ATOM 4719 C CA . LYS B 1 306 ? 5.731 77.318 39.170 1.00 74.54 306 LYS B CA 1
ATOM 4720 C C . LYS B 1 306 ? 6.030 77.308 40.678 1.00 74.28 306 LYS B C 1
ATOM 4721 O O . LYS B 1 306 ? 5.275 76.717 41.458 1.00 74.09 306 LYS B O 1
ATOM 4727 N N . LEU B 1 307 ? 7.090 78.021 41.069 1.00 74.36 307 LEU B N 1
ATOM 4728 C CA . LEU B 1 307 ? 7.556 78.143 42.461 1.00 74.85 307 LEU B CA 1
ATOM 4729 C C . LEU B 1 307 ? 6.463 78.409 43.504 1.00 75.75 307 LEU B C 1
ATOM 4730 O O . LEU B 1 307 ? 6.393 77.714 44.526 1.00 75.88 307 LEU B O 1
ATOM 4735 N N . GLU B 1 308 ? 5.594 79.377 43.206 1.00 76.46 308 GLU B N 1
ATOM 4736 C CA . GLU B 1 308 ? 4.490 79.771 44.085 1.00 77.07 308 GLU B CA 1
ATOM 4737 C C . GLU B 1 308 ? 3.418 78.706 44.297 1.00 77.07 308 GLU B C 1
ATOM 4738 O O . GLU B 1 308 ? 2.985 78.483 45.431 1.00 76.78 308 GLU B O 1
ATOM 4744 N N . LYS B 1 309 ? 3.034 78.027 43.215 1.00 77.06 309 LYS B N 1
ATOM 4745 C CA . LYS B 1 309 ? 2.013 76.976 43.259 1.00 77.51 309 LYS B CA 1
ATOM 4746 C C . LYS B 1 309 ? 2.578 75.593 43.623 1.00 77.53 309 LYS B C 1
ATOM 4747 O O . LYS B 1 309 ? 2.361 74.602 42.906 1.00 77.58 309 LYS B O 1
ATOM 4749 N N . THR B 1 310 ? 3.293 75.536 44.750 1.00 77.09 310 THR B N 1
ATOM 4750 C CA . THR B 1 310 ? 3.901 74.295 45.241 1.00 76.84 310 THR B CA 1
ATOM 4751 C C . THR B 1 310 ? 3.676 74.135 46.751 1.00 76.49 310 THR B C 1
ATOM 4752 O O . THR B 1 310 ? 3.813 75.093 47.520 1.00 75.71 310 THR B O 1
ATOM 4756 N N . THR B 1 311 ? 3.324 72.911 47.149 1.00 76.61 311 THR B N 1
ATOM 4757 C CA . THR B 1 311 ? 3.071 72.550 48.547 1.00 76.79 311 THR B CA 1
ATOM 4758 C C . THR B 1 311 ? 4.415 72.289 49.238 1.00 75.97 311 THR B C 1
ATOM 4759 O O . THR B 1 311 ? 4.990 71.202 49.096 1.00 76.12 311 THR B O 1
ATOM 4763 N N . TRP B 1 312 ? 4.917 73.295 49.957 1.00 75.23 312 TRP B N 1
ATOM 4764 C CA . TRP B 1 312 ? 6.192 73.170 50.670 1.00 74.11 312 TRP B CA 1
ATOM 4765 C C . TRP B 1 312 ? 6.044 72.607 52.082 1.00 73.10 312 TRP B C 1
ATOM 4766 O O . TRP B 1 312 ? 5.489 73.262 52.969 1.00 72.61 312 TRP B O 1
ATOM 4777 N N . GLU B 1 313 ? 6.508 71.368 52.256 1.00 72.52 313 GLU B N 1
ATOM 4778 C CA . GLU B 1 313 ? 6.480 70.676 53.546 1.00 72.22 313 GLU B CA 1
ATOM 4779 C C . GLU B 1 313 ? 7.859 70.877 54.193 1.00 71.69 313 GLU B C 1
ATOM 4780 O O . GLU B 1 313 ? 8.788 70.086 53.986 1.00 71.48 313 GLU B O 1
ATOM 4786 N N . GLU B 1 314 ? 7.982 71.988 54.921 1.00 71.61 314 GLU B N 1
ATOM 4787 C CA . GLU B 1 314 ? 9.215 72.386 55.605 1.00 71.38 314 GLU B CA 1
ATOM 4788 C C . GLU B 1 314 ? 9.370 71.866 57.033 1.00 71.43 314 GLU B C 1
ATOM 4789 O O . GLU B 1 314 ? 8.432 71.919 57.837 1.00 71.70 314 GLU B O 1
ATOM 4795 N N . GLU B 1 315 ? 10.570 71.360 57.323 1.00 71.02 315 GLU B N 1
ATOM 4796 C CA . GLU B 1 315 ? 10.943 70.829 58.636 1.00 70.98 315 GLU B CA 1
ATOM 4797 C C . GLU B 1 315 ? 12.296 71.446 59.002 1.00 70.09 315 GLU B C 1
ATOM 4798 O O . GLU B 1 315 ? 13.248 71.330 58.234 1.00 70.25 315 GLU B O 1
ATOM 4804 N N . LYS B 1 316 ? 12.367 72.128 60.147 1.00 69.24 316 LYS B N 1
ATOM 4805 C CA . LYS B 1 316 ? 13.604 72.777 60.603 1.00 68.63 316 LYS B CA 1
ATOM 4806 C C . LYS B 1 316 ? 14.222 72.060 61.805 1.00 68.41 316 LYS B C 1
ATOM 4807 O O . LYS B 1 316 ? 13.503 71.657 62.727 1.00 67.74 316 LYS B O 1
ATOM 4809 N N . TYR B 1 317 ? 15.548 71.868 61.765 1.00 68.34 317 TYR B N 1
ATOM 4810 C CA . TYR B 1 317 ? 16.296 71.183 62.835 1.00 68.51 317 TYR B CA 1
ATOM 4811 C C . TYR B 1 317 ? 17.373 72.054 63.473 1.00 68.89 317 TYR B C 1
ATOM 4812 O O . TYR B 1 317 ? 17.844 73.025 62.868 1.00 68.99 317 TYR B O 1
ATOM 4821 N N . ASP B 1 318 ? 17.789 71.659 64.678 1.00 69.29 318 ASP B N 1
ATOM 4822 C CA . ASP B 1 318 ? 18.817 72.370 65.441 1.00 70.06 318 ASP B CA 1
ATOM 4823 C C . ASP B 1 318 ? 19.828 71.395 66.038 1.00 70.23 318 ASP B C 1
ATOM 4824 O O . ASP B 1 318 ? 19.487 70.249 66.350 1.00 69.26 318 ASP B O 1
ATOM 4826 N N . LEU B 1 319 ? 21.072 71.861 66.175 1.00 71.51 319 LEU B N 1
ATOM 4827 C CA . LEU B 1 319 ? 22.165 71.068 66.743 1.00 72.22 319 LEU B CA 1
ATOM 4828 C C . LEU B 1 319 ? 22.511 71.565 68.149 1.00 72.69 319 LEU B C 1
ATOM 4829 O O . LEU B 1 319 ? 22.354 70.770 69.101 1.00 73.06 319 LEU B O 1
#

B-factor: mean 42.94, std 15.09, range [8.73, 82.53]

Radius of gyration: 30.64 Å; Cα contacts (8 Å, |Δi|>4): 1304; chains: 2; bounding box: 49×49×106 Å

Organism: Clostridium perfringens (strain 13 / Type A) (NCBI:txid195102)

Secondary structure (DSSP, 8-state):
-----EEE----EEEEEEEESS---TTSEEEEEEEEEEE-HHHHHHH--TTS--EE-----SSHHHHHHHHHHHHHTB------TT----EEEEEE-TT---EEEE--GGG--HHHHHHTHHHHHT-SEEEEESS-S---HHHHHHTTTSEEEEE--SHHHHHTSTTTGGG-SEE--BHHHHHHHHTS---SHHHHHHHHHHHHHHT--EEEEE-GGG-EEEE-SS-EEEEEESS---S--TTHHHHHHHHHHHH----HHHHHHH---HHHHTSSSSS----HHHHHHHHHT--EEEEEE--/----EEE----EEEEEEEESS---TTSPEEEEEEEEEE-HHHHHHH--TTS--EE----BSSHHHHHHHHHHHHH-------BTTPPPPEEEEEE-SS---EEEE--GGG--HHHHHHTHHHHHS-SEEEEESS-S---HHHHHHTTTSEEEEE--SHHHHHTSTTTGGG-SEE--BHHHHHHHHTS---SHHHHHHHHHHHHHTT-SEEEEE-TTS-EEEE-SS-EEEEE--S---S--TTHHHHHHHHHHHH----HHHHHHH---HHHHH--------HHHHHHHHHSS--EEEEE--

Sequence (604 aa):
RKEPYLLVFGASVVDVFGFSKASYRPYNSTPGHVKISFGGVCRNIAENARVGVNTNFSILGNDEHGKSIVEHSKKIGYHDDSVIEGGSTPTYLAILDENGEVSAIADKSIGANTDFIDSKREIFENAEYTVLDSDNPEIEYLLKNFKDKTNFILDPVSAEKASWVKHLIKDFHTIKPNRHEAEILAGFPITDTDDLIKASNYFLGLGIKKVFISLDADGIFYNDGVSCGKIKATEVDVKNVTGAGDSFVAGLGYGYNKPIEDIVKFATSNITISHEETIHPDALDTVLAKLEKTTWEEEKYDLKEPYLLVFGASVVDVFGFSKASYRPYNSTPGHVKISFGGVCRNIAENARVGVNTNFSILGNDEHGKSIVEHSKKIGYHDDSVIEGGSTPTYLAILDENGEVSAIADKSIGANTDFIDSKREIFENAEYTVLDSDNPEIEYLLKNFKDKTNFILDPVSAEKASWVKHLIKDFHTIKPNRHEAEILAGFPITDTDDLIKASNYFLGLGIKKVFISLDADGIFYNDGVSCGKIKATEVDVKNVTGAGDSFVAGLGYGYNKPIEDIVKFATSNITISHEEIHPDALDTVLAKLEKTTWEEEKYDL

Nearest PDB structures (foldseek):
  3kzh-assembly1_A  TM=1.000E+00  e=1.579E-60  Clostridium perfringens
  3kzh-assembly1_B  TM=9.895E-01  e=6.957E-56  Clostridium perfringens
  7vva-assembly1_C  TM=8.440E-01  e=2.464E-29  Escherichia coli
  7vva-assembly1_A  TM=8.386E-01  e=5.027E-29  Escherichia coli
  7vva-assembly1_B  TM=8.303E-01  e=6.863E-28  Escherichia coli

InterPro domains:
  IPR011611 Carbohydrate kinase PfkB [PF00294] (8-296)
  IPR029056 Ribokinase-like [G3DSA:3.40.1190.20] (1-321)
  IPR029056 Ribokinase-like [SSF53613] (9-309)

Solvent-accessible surface area: 27297 Å² total

Foldseek 3Di:
DPDAAAEEEAAKEKEWEWEAPDADDPPDDGDTDIDIDIDDLSLLLLLLCQAVGQAEYYWAEPDPVRVVSVVVCVVSHHHPLYYHDVAHRWYKYDYAGNVGHDDIDTGPRRPPDDVSCVVCVVVLLRHQEYEDELDDQVVVVSLVSPLVRYAYEYDDVDLVSLLSCLVPLLSHQEYEEEQNNLCSSQVHHDDDDVSVVVSQVVSVVSNHQKYWYQHDQQAIWIDRPFWTWGKHWPPQDFDDLAQLVSLLSSLCVVPVCDDPVVSSLLSCSSQCRNDPDNDDPPHSVVSVVSSVVIDMDITTDGD/DDAAEEEEFAKEKEKEWEAPDADDPPDDGDGDIDIDIDGLSLLLLLLCFQVGQAEYYWAEPDPSRVVSQVVCVVSHHHPLYYHYPDHRFYKYYYAGNVRHDDIDTGPRVPPDDVSCVVCVVVLQSHAEYEDELPDQVVLSSLVVCLPRYAYEYDDPDLVSLLVNLVPLLSHQEYEEEQNNLCNSQVHHDDDDVSVVVSVVSSVVSNHQKYWYHHDQQAIWICRVAWTWGKHWDDAAADALPSLSSLLSSLCSVCVCDDPVVSSLLSCSSVPRHDVVVPDHHNVVSVVVSVVIDIDIDTDDD